Protein 6R1H (pdb70)

InterPro domains:
  IPR000719 Protein kinase domain [PF00069] (350-632)
  IPR000719 Protein kinase domain [PS50011] (347-641)
  IPR000719 Protein kinase domain [SM00220] (347-640)
  IPR001611 Leucine-rich repeat [PF00560] (183-202)
  IPR001611 Leucine-rich repeat [PF13855] (112-171)
  IPR001611 Leucine-rich repeat [PS51450] (160-182)
  IPR008271 Serine/threonine-protein kinase, active site [PS00108] (485-497)
  IPR011009 Protein kinase-like domain superfamily [SSF56112] (345-636)
  IPR032675 Leucine-rich repeat domain superfamily [G3DSA:3.80.10.10] (38-241)
  IPR050647 Plant LRR receptor-like serine/threonine-protein kinases [PTHR48056] (94-638)

B-factor: mean 44.6, std 20.86, range [19.4, 157.27]

Foldseek 3Di:
DAAADPQQVVLVVVQCVQQVNDDGGCDPDDQWHWDWDQDPPPRDIHTATATGAAEPPQTAGEGDLSCLSSQNHAYYAYYAYAYEEEDDPSCVSNLNHAYYHHEAYAYEEEDDLCCLSNQNHAYAHCENYAYEEEDNNCQNNLNYQADEPDQYQYADEDALNVVVRDNHDHYYHHNHVHYYYRDD/DAAADPLQVVLVVVQCVQQAHPVPCPDPQWPWDWDQDPVPRDIHTATAEGADEQPQGAGEGDLSCLSRCNYAYDAYAAYAYEEADDPSPLSNLNHAYYHHHAYAYEEEHPLCCLSNQNHAHEHCENYAYEEEDNSCQNNLNHQEEEHAQYQYADEDEPCNVVRPRHPYYYHYNHVHYHYYD

GO terms:
  GO:0004674 protein serine/threonine kinase activity (F, IDA)
  GO:0004713 protein tyrosine kinase activity (F, IDA)
  GO:0005515 protein binding (F, IPI)
  GO:0060862 negative regulation of floral organ abscission (P, IGI)
  GO:0005777 peroxisome (C, HDA)
  GO:0005886 plasma membrane (C, HDA)
  GO:0043068 positive regulation of programmed cell death (P, IMP)
  GO:0031349 positive regulation of defense response (P, IMP)

Sequence (365 aa):
WLDIDSSSSDLKALQVIETELGVNSVNPCGRRGVFCERRHSATTGEYVLRVTRLVYRSRSLTGTISPVIGMLSELKELTLSNNQLVNAVPVDILSCKQQLEVLDLRKNRRFSGQIPGNFSSSLSRLRRILDLSSNKLSGNLNFLKNLRNLENNLSVANNLFSGKIPEQIVSFHNLRFFDFSGNRYLEGPAPWLDIDSSDLKALQVIETELGVNNPCGRRGVFCERRHSATTGEYVLRVTRLVYRSRRSLTGTISPVIGMLSELKELTLSSNNQLVNAVPVDDILSCKQLEVLDLRRKNRFSGQIPGNFSSLSRRLRRILDLSSNKLSGNLNFLKNLRNLENLSVANNLFSGKIPEQIVSFHNNLRFFDFSSGNRYLEGPA

Organism: Arabidopsis thaliana (NCBI:txid3702)

Structure (mmCIF, N/CA/C/O backbone):
data_6R1H
#
_entry.id   6R1H
#
_cell.length_a   82.246
_cell.length_b   82.246
_cell.length_c   109.863
_cell.angle_alpha   90.000
_cell.angle_beta   90.000
_cell.angle_gamma   120.000
#
_symmetry.space_group_name_H-M   'P 65'
#
loop_
_entity.id
_entity.type
_entity.pdbx_description
1 polymer 'Leucine-rich repeat receptor-like serine/threonine/tyrosine-protein kinase SOBIR1'
2 branched 2-acetamido-2-deoxy-beta-D-glucopyranose-(1-4)-2-acetamido-2-deoxy-beta-D-glucopyranose
3 non-polymer 'CHLORIDE ION'
4 non-polymer 1,2-ETHANEDIOL
5 non-polymer GLYCEROL
6 water water
#
loop_
_atom_site.group_PDB
_atom_site.id
_atom_site.type_symbol
_atom_site.label_atom_id
_atom_site.label_alt_id
_atom_site.label_comp_id
_atom_site.label_asym_id
_atom_site.label_entity_id
_atom_site.label_seq_id
_atom_site.pdbx_PDB_ins_code
_atom_site.Cartn_x
_atom_site.Cartn_y
_atom_site.Cartn_z
_atom_site.occupancy
_atom_site.B_iso_or_equiv
_atom_site.auth_seq_id
_atom_site.auth_comp_id
_atom_site.auth_asym_id
_atom_site.auth_atom_id
_atom_site.pdbx_PDB_model_num
ATOM 1 N N . TRP A 1 34 ? 42.09200 -34.36000 -19.80200 1.000 94.84000 34 TRP A N 1
ATOM 2 C CA . TRP A 1 34 ? 41.70700 -35.01300 -18.55500 1.000 91.24000 34 TRP A CA 1
ATOM 3 C C . TRP A 1 34 ? 42.27900 -34.29200 -17.34100 1.000 79.91000 34 TRP A C 1
ATOM 4 O O . TRP A 1 34 ? 43.49300 -34.19000 -17.18000 1.000 82.79000 34 TRP A O 1
ATOM 15 N N . LEU A 1 35 ? 41.39300 -33.79300 -16.49200 1.000 67.99000 35 LEU A N 1
ATOM 16 C CA . LEU A 1 35 ? 41.79900 -33.13600 -15.26200 1.000 61.52000 35 LEU A CA 1
ATOM 17 C C . LEU A 1 35 ? 41.84900 -34.14800 -14.12200 1.000 57.37000 35 LEU A C 1
ATOM 18 O O . LEU A 1 35 ? 41.29100 -35.24500 -14.20800 1.000 55.29000 35 LEU A O 1
ATOM 34 N N . ASP A 1 36 ? 42.53600 -33.76700 -13.04900 1.000 57.38000 36 ASP A N 1
ATOM 35 C CA . ASP A 1 36 ? 42.57900 -34.55400 -11.82700 1.000 58.34000 36 ASP A CA 1
ATOM 36 C C . ASP A 1 36 ? 41.79200 -33.84100 -10.73500 1.000 48.23000 36 ASP A C 1
ATOM 37 O O . ASP A 1 36 ? 41.56800 -32.62900 -10.79000 1.000 46.84000 36 ASP A O 1
ATOM 46 N N . ILE A 1 37 ? 41.36500 -34.61700 -9.74000 1.000 44.71000 37 ILE A N 1
ATOM 47 C CA . ILE A 1 37 ? 40.63600 -34.04500 -8.61600 1.000 41.43000 37 ILE A CA 1
ATOM 48 C C . ILE A 1 37 ? 41.60700 -33.27700 -7.72800 1.000 41.84000 37 ILE A C 1
ATOM 49 O O . ILE A 1 37 ? 42.78700 -33.63500 -7.59600 1.000 44.09000 37 ILE A O 1
ATOM 65 N N . ASP A 1 38 ? 41.11400 -32.19400 -7.13400 1.000 40.11000 38 ASP A N 1
ATOM 66 C CA . ASP A 1 38 ? 41.90500 -31.43200 -6.17300 1.000 42.69000 38 ASP A CA 1
ATOM 67 C C . ASP A 1 38 ? 42.34900 -32.33600 -5.03000 1.000 40.44000 38 ASP A C 1
ATOM 68 O O . ASP A 1 38 ? 41.55000 -33.10000 -4.48200 1.000 41.57000 38 ASP A O 1
ATOM 77 N N . SER A 1 39 ? 43.62900 -32.23800 -4.66800 1.000 42.81000 39 SER A N 1
ATOM 78 C CA A SER A 1 39 ? 44.18500 -33.13300 -3.65900 0.430 43.46000 39 SER A CA 1
ATOM 79 C CA B SER A 1 39 ? 44.18500 -33.13300 -3.65900 0.570 43.46000 39 SER A CA 1
ATOM 80 C C . SER A 1 39 ? 43.47100 -32.97600 -2.32200 1.000 41.96000 39 SER A C 1
ATOM 81 O O . SER A 1 39 ? 43.19000 -33.96800 -1.63900 1.000 41.70000 39 SER A O 1
ATOM 94 N N . SER A 1 40 ? 43.16900 -31.73700 -1.92800 1.000 45.25000 40 SER A N 1
ATOM 95 C CA A SER A 1 40 ? 42.50700 -31.51600 -0.64700 0.540 44.81000 40 SER A CA 1
ATOM 96 C CA B SER A 1 40 ? 42.50600 -31.50800 -0.64800 0.460 44.86000 40 SER A CA 1
ATOM 97 C C . SER A 1 40 ? 41.08700 -32.06900 -0.65300 1.000 41.06000 40 SER A C 1
ATOM 98 O O . SER A 1 40 ? 40.66600 -32.72800 0.30800 1.000 39.32000 40 SER A O 1
ATOM 113 N N . ASP A 1 41 ? 40.33000 -31.81600 -1.72600 1.000 35.35000 41 ASP A N 1
ATOM 114 C CA . ASP A 1 41 ? 38.98100 -32.36200 -1.81000 1.000 33.95000 41 ASP A CA 1
ATOM 115 C C . ASP A 1 41 ? 39.00800 -33.88400 -1.71900 1.000 35.24000 41 ASP A C 1
ATOM 116 O O . ASP A 1 41 ? 38.13200 -34.49400 -1.09200 1.000 35.45000 41 ASP A O 1
ATOM 125 N N . LEU A 1 42 ? 39.99000 -34.51600 -2.36700 1.000 35.02000 42 LEU A N 1
ATOM 126 C CA . LEU A 1 42 ? 40.08200 -35.97000 -2.33000 1.000 36.74000 42 LEU A CA 1
ATOM 127 C C . LEU A 1 42 ? 40.28600 -36.45800 -0.90000 1.000 38.84000 42 LEU A C 1
ATOM 128 O O . LEU A 1 42 ? 39.60500 -37.38100 -0.44200 1.000 40.04000 42 LEU A O 1
ATOM 144 N N . LYS A 1 43 ? 41.21700 -35.83700 -0.17800 1.000 38.86000 43 LYS A N 1
ATOM 145 C CA . LYS A 1 43 ? 41.49100 -36.25500 1.19300 1.000 39.24000 43 LYS A CA 1
ATOM 146 C C . LYS A 1 43 ? 40.26700 -36.05700 2.08000 1.000 39.91000 43 LYS A C 1
ATOM 147 O O . LYS A 1 43 ? 39.96400 -36.90300 2.93100 1.000 40.01000 43 LYS A O 1
ATOM 166 N N . ALA A 1 44 ? 39.54600 -34.95000 1.89300 1.000 37.47000 44 ALA A N 1
ATOM 167 C CA . ALA A 1 44 ? 38.33700 -34.71900 2.67600 1.000 37.45000 44 ALA A CA 1
ATOM 168 C C . ALA A 1 44 ? 37.24500 -35.71900 2.31400 1.000 36.10000 44 ALA A C 1
ATOM 169 O O . ALA 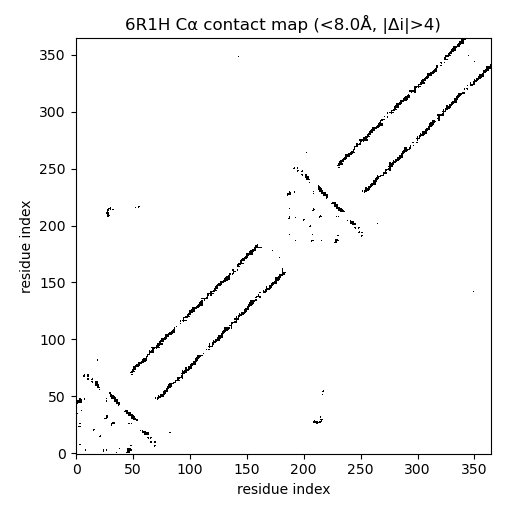A 1 44 ? 36.52900 -36.21200 3.19300 1.000 36.37000 44 ALA A O 1
ATOM 176 N N . LEU A 1 45 ? 37.10800 -36.03800 1.02100 1.000 34.46000 45 LEU A N 1
ATOM 177 C CA . LEU A 1 45 ? 36.08800 -36.99200 0.60000 1.000 33.40000 45 LEU A CA 1
ATOM 178 C C . LEU A 1 45 ? 36.26900 -38.34000 1.28700 1.000 35.46000 45 LEU A C 1
ATOM 179 O O . LEU A 1 45 ? 35.28200 -38.97900 1.67700 1.000 36.35000 45 LEU A O 1
ATOM 195 N N . GLN A 1 46 ? 37.51900 -38.79400 1.44000 1.000 35.76000 46 GLN A N 1
ATOM 196 C CA . GLN A 1 46 ? 37.76900 -40.08600 2.07100 1.000 41.12000 46 GLN A CA 1
ATOM 197 C C . GLN A 1 46 ? 37.16100 -40.13700 3.46800 1.000 36.79000 46 GLN A C 1
ATOM 198 O O . GLN A 1 46 ? 36.45300 -41.08800 3.82000 1.000 37.72000 46 GLN A O 1
ATOM 212 N N . VAL A 1 47 ? 37.44100 -39.11800 4.28400 1.000 35.92000 47 VAL A N 1
ATOM 213 C CA . VAL A 1 47 ? 36.96100 -39.10400 5.66200 1.000 35.65000 47 VAL A CA 1
ATOM 214 C C . VAL A 1 47 ? 35.44400 -38.97600 5.70000 1.000 36.44000 47 VAL A C 1
ATOM 215 O O . VAL A 1 47 ? 34.77400 -39.60200 6.53000 1.000 35.87000 47 VAL A O 1
ATOM 228 N N . ILE A 1 48 ? 34.88200 -38.15500 4.81300 1.000 33.97000 48 ILE A N 1
ATOM 229 C CA . ILE A 1 48 ? 33.43600 -37.96600 4.77900 1.000 33.83000 48 ILE A CA 1
ATOM 230 C C . ILE A 1 48 ? 32.74000 -39.27700 4.43800 1.000 32.77000 48 ILE A C 1
ATOM 231 O O . ILE A 1 48 ? 31.78200 -39.68300 5.10300 1.000 32.16000 48 ILE A O 1
ATOM 247 N N . GLU A 1 49 ? 33.20500 -39.95900 3.38800 1.000 33.09000 49 GLU A N 1
ATOM 248 C CA . GLU A 1 49 ? 32.56700 -41.21000 2.99700 1.000 33.85000 49 GLU A CA 1
ATOM 249 C C . GLU A 1 49 ? 32.71600 -42.26700 4.08400 1.000 34.44000 49 GLU A C 1
ATOM 250 O O . GLU A 1 49 ? 31.77300 -43.01500 4.36700 1.000 36.97000 49 GLU A O 1
ATOM 262 N N . THR A 1 50 ? 33.89100 -42.34000 4.71100 1.000 34.52000 50 THR A N 1
ATOM 263 C CA . THR A 1 50 ? 34.09400 -43.31800 5.77100 1.000 37.16000 50 THR A CA 1
ATOM 264 C C . THR A 1 50 ? 33.12900 -43.07600 6.92700 1.000 37.81000 50 THR A C 1
ATOM 265 O O . THR A 1 50 ? 32.53200 -44.02000 7.45700 1.000 38.21000 50 THR A O 1
ATOM 276 N N . GLU A 1 51 ? 32.95800 -41.81700 7.32800 1.000 39.02000 51 GLU A N 1
ATOM 277 C CA . GLU A 1 51 ? 32.10200 -41.52700 8.47200 1.000 38.94000 51 GLU A CA 1
ATOM 278 C C . GLU A 1 51 ? 30.62600 -41.70400 8.13200 1.000 35.56000 51 GLU A C 1
ATOM 279 O O . GLU A 1 51 ? 29.83100 -42.04700 9.01600 1.000 39.03000 51 GLU A O 1
ATOM 291 N N . LEU A 1 52 ? 30.23900 -41.48300 6.86900 1.000 33.98000 52 LEU A N 1
ATOM 292 C CA . LEU A 1 52 ? 28.86200 -41.75500 6.47300 1.000 33.51000 52 LEU A CA 1
ATOM 293 C C . LEU A 1 52 ? 28.55900 -43.24600 6.47800 1.000 34.18000 52 LEU A C 1
ATOM 294 O O . LEU A 1 52 ? 27.41200 -43.64300 6.71900 1.000 36.86000 52 LEU A O 1
ATOM 310 N N . GLY A 1 53 ? 29.56500 -44.07600 6.21500 1.000 51.21000 53 GLY A N 1
ATOM 311 C CA . GLY A 1 53 ? 29.36300 -45.48700 5.98200 1.000 53.58000 53 GLY A CA 1
ATOM 312 C C . GLY A 1 53 ? 29.36600 -45.88500 4.52200 1.000 51.17000 53 GLY A C 1
ATOM 313 O O . GLY A 1 53 ? 29.00300 -47.02300 4.20700 1.000 55.33000 53 GLY A O 1
ATOM 317 N N . VAL A 1 54 ? 29.75200 -44.98300 3.62500 1.000 49.65000 54 VAL A N 1
ATOM 318 C CA . VAL A 1 54 ? 29.88300 -45.30500 2.20500 1.000 58.16000 54 VAL A CA 1
ATOM 319 C C . VAL A 1 54 ? 31.10700 -46.20100 2.04400 1.000 81.85000 54 VAL A C 1
ATOM 320 O O . VAL A 1 54 ? 32.24400 -45.74500 2.19000 1.000 82.60000 54 VAL A O 1
ATOM 333 N N . ASN A 1 55 ? 30.88000 -47.47600 1.74300 1.000 98.38000 55 ASN A N 1
ATOM 334 C CA . ASN A 1 55 ? 31.95700 -48.45000 1.66700 1.000 108.41000 55 ASN A CA 1
ATOM 335 C C . ASN A 1 55 ? 32.60600 -48.44700 0.28400 1.000 102.62000 55 ASN A C 1
ATOM 336 O O . ASN A 1 55 ? 32.13200 -47.81100 -0.65900 1.000 101.98000 55 ASN A O 1
ATOM 347 N N . SER A 1 56 ? 33.71300 -49.17900 0.17800 1.000 100.44000 56 SER A N 1
ATOM 348 C CA . SER A 1 56 ? 34.45300 -49.28700 -1.07300 1.000 93.92000 56 SER A CA 1
ATOM 349 C C . SER A 1 56 ? 33.58000 -49.87600 -2.17500 1.000 93.59000 56 SER A C 1
ATOM 350 O O . SER A 1 56 ? 34.07400 -50.55800 -3.07200 1.000 96.28000 56 SER A O 1
ATOM 358 N N . VAL A 1 64 ? 40.58900 -42.89300 -6.40300 1.000 85.30000 64 VAL A N 1
ATOM 359 C CA . VAL A 1 64 ? 41.74800 -42.24600 -7.01200 1.000 84.28000 64 VAL A CA 1
ATOM 360 C C . VAL A 1 64 ? 41.28700 -40.99300 -7.75900 1.000 78.99000 64 VAL A C 1
ATOM 361 O O . VAL A 1 64 ? 41.79400 -39.90000 -7.51800 1.000 81.64000 64 VAL A O 1
ATOM 373 N N . ASN A 1 65 ? 40.32900 -41.15800 -8.67000 1.000 72.21000 65 ASN A N 1
ATOM 374 C CA . ASN A 1 65 ? 39.58000 -40.04100 -9.24900 1.000 61.53000 65 ASN A CA 1
ATOM 375 C C . ASN A 1 65 ? 38.11600 -40.46200 -9.20400 1.000 51.64000 65 ASN A C 1
ATOM 376 O O . ASN A 1 65 ? 37.59900 -41.06000 -10.15900 1.000 46.10000 65 ASN A O 1
ATOM 387 N N . PRO A 1 66 ? 37.42600 -40.19300 -8.10100 1.000 46.44000 66 PRO A N 1
ATOM 388 C CA . PRO A 1 66 ? 36.02800 -40.61800 -7.96200 1.000 44.31000 66 PRO A CA 1
ATOM 389 C C . PRO A 1 66 ? 35.01500 -39.68600 -8.60500 1.000 39.69000 66 PRO A C 1
ATOM 390 O O . PRO A 1 66 ? 33.81400 -39.90100 -8.43000 1.000 38.53000 66 PRO A O 1
ATOM 401 N N . CYS A 1 67 ? 35.45500 -38.66900 -9.33600 1.000 37.52000 67 CYS A N 1
ATOM 402 C CA . CYS A 1 67 ? 34.52900 -37.69900 -9.90000 1.000 38.56000 67 CYS A CA 1
ATOM 403 C C . CYS A 1 67 ? 33.63500 -38.34400 -10.94900 1.000 40.00000 67 CYS A C 1
ATOM 404 O O . CYS A 1 67 ? 34.10900 -39.08900 -11.81500 1.000 40.69000 67 CYS A O 1
ATOM 411 N N . GLY A 1 68 ? 32.33800 -38.05000 -10.86900 1.000 37.25000 68 GLY A N 1
ATOM 412 C CA . GLY A 1 68 ? 31.39800 -38.49600 -11.87500 1.000 33.61000 68 GLY A CA 1
ATOM 413 C C . GLY A 1 68 ? 30.82100 -39.87400 -11.66100 1.000 34.20000 68 GLY A C 1
ATOM 414 O O . GLY A 1 68 ? 30.24800 -40.44000 -12.59900 1.000 37.98000 68 GLY A O 1
ATOM 418 N N . ARG A 1 69 ? 30.95000 -40.44000 -10.46700 1.000 33.44000 69 ARG A N 1
ATOM 419 C CA . ARG A 1 69 ? 30.42000 -41.77200 -10.22200 1.000 35.19000 69 ARG A CA 1
ATOM 420 C C . ARG A 1 69 ? 30.13800 -41.94300 -8.73800 1.000 33.27000 69 ARG A C 1
ATOM 421 O O . ARG A 1 69 ? 30.71500 -41.25500 -7.89500 1.000 31.76000 69 ARG A O 1
ATOM 442 N N . ARG A 1 70 ? 29.22700 -42.86900 -8.44300 1.000 33.32000 70 ARG A N 1
ATOM 443 C CA . ARG A 1 70 ? 28.95700 -43.31600 -7.07500 1.000 32.96000 70 ARG A CA 1
ATOM 444 C C . ARG A 1 70 ? 28.70100 -42.14300 -6.13300 1.000 31.00000 70 ARG A C 1
ATOM 445 O O . ARG A 1 70 ? 29.19300 -42.10500 -4.99800 1.000 33.19000 70 ARG A O 1
ATOM 466 N N . GLY A 1 71 ? 27.90100 -41.19000 -6.59800 1.000 28.49000 71 GLY A N 1
ATOM 467 C CA . GLY A 1 71 ? 27.42500 -40.12000 -5.75000 1.000 28.70000 71 GLY A CA 1
ATOM 468 C C . GLY A 1 71 ? 28.30500 -38.89200 -5.68200 1.000 30.04000 71 GLY A C 1
ATOM 469 O O . GLY A 1 71 ? 27.95400 -37.94200 -4.97500 1.000 31.15000 71 GLY A O 1
ATOM 473 N N . VAL A 1 72 ? 29.42400 -38.86500 -6.40200 1.000 30.39000 72 VAL A N 1
ATOM 474 C CA . VAL A 1 72 ? 30.37600 -37.76100 -6.32900 1.000 29.10000 72 VAL A CA 1
ATOM 475 C C . VAL A 1 72 ? 30.37400 -37.03000 -7.66200 1.000 27.98000 72 VAL A C 1
ATOM 476 O O . VAL A 1 72 ? 30.68900 -37.62000 -8.70400 1.000 29.86000 72 VAL A O 1
ATOM 489 N N . PHE A 1 73 ? 30.01700 -35.74900 -7.62700 1.000 28.13000 73 PHE A N 1
ATOM 490 C CA . PHE A 1 73 ? 30.01000 -34.89800 -8.80600 1.000 27.59000 73 PHE A CA 1
ATOM 491 C C . PHE A 1 73 ? 31.02200 -33.77900 -8.63400 1.000 30.63000 73 PHE A C 1
ATOM 492 O O . PHE A 1 73 ? 31.11100 -33.17400 -7.56600 1.000 27.41000 73 PHE A O 1
ATOM 509 N N . CYS A 1 74 ? 31.77200 -33.49400 -9.69700 1.000 30.06000 74 CYS A N 1
ATOM 510 C CA . CYS A 1 74 ? 32.83400 -32.50200 -9.65600 1.000 33.56000 74 CYS A CA 1
ATOM 511 C C . CYS A 1 74 ? 32.68100 -31.51500 -10.80500 1.000 33.10000 74 CYS A C 1
ATOM 512 O O . CYS A 1 74 ? 32.03200 -31.79700 -11.81900 1.000 32.67000 74 CYS A O 1
ATOM 519 N N . GLU A 1 75 ? 33.31300 -30.35500 -10.64200 1.000 33.24000 75 GLU A N 1
ATOM 520 C CA . GLU A 1 75 ? 33.28900 -29.30200 -11.64600 1.000 35.15000 75 GLU A CA 1
ATOM 521 C C . GLU A 1 75 ? 34.68900 -28.73500 -11.84800 1.000 38.21000 75 GLU A C 1
ATOM 522 O O . GLU A 1 75 ? 35.48600 -28.63200 -10.91100 1.000 38.90000 75 GLU A O 1
ATOM 534 N N . ARG A 1 76 ? 34.97400 -28.37100 -13.09700 1.000 40.51000 76 ARG A N 1
ATOM 535 C CA . ARG A 1 76 ? 36.26000 -27.79400 -13.47000 1.000 44.07000 76 ARG A CA 1
ATOM 536 C C . ARG A 1 76 ? 36.38500 -26.37900 -12.92400 1.000 46.58000 76 ARG A C 1
ATOM 537 O O . ARG A 1 76 ? 35.48000 -25.55800 -13.08900 1.000 48.46000 76 ARG A O 1
ATOM 558 N N . ARG A 1 77 ? 37.51000 -26.09800 -12.26400 1.000 47.97000 77 ARG A N 1
ATOM 559 C CA . ARG A 1 77 ? 37.72600 -24.80000 -11.64300 1.000 50.41000 77 ARG A CA 1
ATOM 560 C C . ARG A 1 77 ? 39.19900 -24.42500 -11.71700 1.000 56.37000 77 ARG A C 1
ATOM 561 O O . ARG A 1 77 ? 40.07100 -25.28000 -11.88300 1.000 54.93000 77 ARG A O 1
ATOM 582 N N . HIS A 1 78 ? 39.46300 -23.12600 -11.57800 1.000 69.21000 78 HIS A N 1
ATOM 583 C CA . HIS A 1 78 ? 40.83100 -22.64600 -11.42600 1.000 81.46000 78 HIS A CA 1
ATOM 584 C C . HIS A 1 78 ? 41.35000 -23.00400 -10.03900 1.000 87.82000 78 HIS A C 1
ATOM 585 O O . HIS A 1 78 ? 40.67600 -22.76600 -9.03200 1.000 86.24000 78 HIS A O 1
ATOM 598 N N . SER A 1 79 ? 42.55000 -23.57200 -9.98400 1.000 94.89000 79 SER A N 1
ATOM 599 C CA . SER A 1 79 ? 43.13400 -23.96200 -8.71000 1.000 101.08000 79 SER A CA 1
ATOM 600 C C . SER A 1 79 ? 43.58600 -22.73500 -7.92500 1.000 100.59000 79 SER A C 1
ATOM 601 O O . SER A 1 79 ? 43.95500 -21.70500 -8.49500 1.000 97.82000 79 SER A O 1
ATOM 609 N N . ALA A 1 80 ? 43.54600 -22.85400 -6.59600 1.000 103.10000 80 ALA A N 1
ATOM 610 C CA . ALA A 1 80 ? 44.06600 -21.79800 -5.73400 1.000 111.38000 80 ALA A CA 1
ATOM 611 C C . ALA A 1 80 ? 45.50200 -21.45900 -6.11600 1.000 120.96000 80 ALA A C 1
ATOM 612 O O . ALA A 1 80 ? 45.82900 -20.30700 -6.42300 1.000 125.79000 80 ALA A O 1
ATOM 619 N N . THR A 1 81 ? 46.37400 -22.46100 -6.10000 1.000 122.41000 81 THR A N 1
ATOM 620 C CA . THR A 1 81 ? 47.72100 -22.32700 -6.62800 1.000 126.86000 81 THR A CA 1
ATOM 621 C C . THR A 1 81 ? 47.71900 -22.61100 -8.12900 1.000 126.44000 81 THR A C 1
ATOM 622 O O . THR A 1 81 ? 46.73900 -23.10100 -8.69600 1.000 123.16000 81 THR A O 1
ATOM 633 N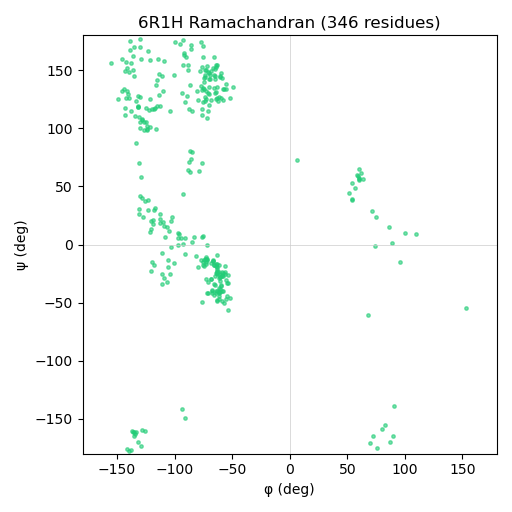 N . THR A 1 82 ? 48.83600 -22.28600 -8.77500 1.000 131.06000 82 THR A N 1
ATOM 634 C CA . THR A 1 82 ? 49.02800 -22.59200 -10.18600 1.000 129.62000 82 THR A CA 1
ATOM 635 C C . THR A 1 82 ? 48.10400 -21.77000 -11.07700 1.000 124.18000 82 THR A C 1
ATOM 636 O O . THR A 1 82 ? 48.56900 -20.99600 -11.91900 1.000 127.38000 82 THR A O 1
ATOM 647 N N . GLY A 1 83 ? 46.79600 -21.93100 -10.89500 1.000 118.16000 83 GLY A N 1
ATOM 648 C CA . GLY A 1 83 ? 45.81600 -21.38900 -11.80700 1.000 115.45000 83 GLY A CA 1
ATOM 649 C C . GLY A 1 83 ? 45.34300 -22.37100 -12.85500 1.000 109.94000 83 GLY A C 1
ATOM 650 O O . GLY A 1 83 ? 44.32700 -22.11300 -13.51100 1.000 109.33000 83 GLY A O 1
ATOM 654 N N . GLU A 1 84 ? 46.05300 -23.48300 -13.03200 1.000 106.69000 84 GLU A N 1
ATOM 655 C CA . GLU A 1 84 ? 45.61700 -24.52200 -13.94800 1.000 97.91000 84 GLU A CA 1
ATOM 656 C C . GLU A 1 84 ? 44.28500 -25.09900 -13.47800 1.000 91.54000 84 GLU A C 1
ATOM 657 O O . GLU A 1 84 ? 43.93800 -25.06100 -12.29500 1.000 84.07000 84 GLU A O 1
ATOM 661 N N . TYR A 1 85 ? 43.53200 -25.64400 -14.42700 1.000 78.50000 85 TYR A N 1
ATOM 662 C CA . TYR A 1 85 ? 42.20100 -26.14400 -14.11800 1.000 76.72000 85 TYR A CA 1
ATOM 663 C C . TYR A 1 85 ? 42.28100 -27.45800 -13.35100 1.000 64.87000 85 TYR A C 1
ATOM 664 O O . TYR A 1 85 ? 43.11500 -28.32100 -13.63900 1.000 64.82000 85 TYR A O 1
ATOM 682 N N . VAL A 1 86 ? 41.40300 -27.59600 -12.35800 1.000 58.38000 86 VAL A N 1
ATOM 683 C CA . VAL A 1 86 ? 41.33900 -28.78000 -11.51200 1.000 55.11000 86 VAL A CA 1
ATOM 684 C C . VAL A 1 86 ? 39.87400 -29.06100 -11.20800 1.000 45.32000 86 VAL A C 1
ATOM 685 O O . VAL A 1 86 ? 39.02100 -28.17200 -11.26400 1.000 49.22000 86 VAL A O 1
ATOM 698 N N . LEU A 1 87 ? 39.58600 -30.31500 -10.87700 1.000 41.69000 87 LEU A N 1
ATOM 699 C CA . LEU A 1 87 ? 38.23000 -30.72100 -10.53400 1.000 36.57000 87 LEU A CA 1
ATOM 700 C C . LEU A 1 87 ? 37.99400 -30.54300 -9.03900 1.000 37.11000 87 LEU A C 1
ATOM 701 O O . LEU A 1 87 ? 38.78700 -31.01800 -8.22000 1.000 38.85000 87 LEU A O 1
ATOM 717 N N . ARG A 1 88 ? 36.91400 -29.84900 -8.69700 1.000 33.47000 88 ARG A N 1
ATOM 718 C CA . ARG A 1 88 ? 36.47800 -29.67400 -7.32000 1.000 33.69000 88 ARG A CA 1
ATOM 719 C C . ARG A 1 88 ? 35.18500 -30.44500 -7.09200 1.000 32.87000 88 ARG A C 1
ATOM 720 O O . ARG A 1 88 ? 34.33900 -30.54300 -7.98100 1.000 31.85000 88 ARG A O 1
ATOM 741 N N . VAL A 1 89 ? 35.03200 -30.99000 -5.88700 1.000 28.88000 89 VAL A N 1
ATOM 742 C CA . VAL A 1 89 ? 33.80500 -31.69100 -5.52000 1.000 27.14000 89 VAL A CA 1
ATOM 743 C C . VAL A 1 89 ? 32.71000 -30.66500 -5.26000 1.000 29.36000 89 VAL A C 1
ATOM 744 O O . VAL A 1 89 ? 32.85700 -29.79000 -4.39900 1.000 29.89000 89 VAL A O 1
ATOM 757 N N . THR A 1 90 ? 31.59900 -30.77200 -6.00100 1.000 28.15000 90 THR A N 1
ATOM 758 C CA . THR A 1 90 ? 30.49100 -29.84800 -5.82000 1.000 24.97000 90 THR A CA 1
ATOM 759 C C . THR A 1 90 ? 29.18400 -30.51000 -5.41100 1.000 24.09000 90 THR A C 1
ATOM 760 O O . THR A 1 90 ? 28.27200 -29.80100 -4.97700 1.000 25.59000 90 THR A O 1
ATOM 771 N N . ARG A 1 91 ? 29.05200 -31.83200 -5.54000 1.000 25.06000 91 ARG A N 1
ATOM 772 C CA . ARG A 1 91 ? 27.83100 -32.49800 -5.11200 1.000 25.79000 91 ARG A CA 1
ATOM 773 C C . ARG A 1 91 ? 28.15200 -33.86300 -4.52600 1.000 26.17000 91 ARG A C 1
ATOM 774 O O . ARG A 1 91 ? 28.94200 -34.62200 -5.09800 1.000 26.44000 91 ARG A O 1
ATOM 795 N N . LEU A 1 92 ? 27.54000 -34.15300 -3.37800 1.000 25.19000 92 LEU A N 1
ATOM 796 C CA . LEU A 1 92 ? 27.56300 -35.47500 -2.75500 1.000 26.28000 92 LEU A CA 1
ATOM 797 C C . LEU A 1 92 ? 26.11700 -35.94200 -2.67000 1.000 25.89000 92 LEU A C 1
ATOM 798 O O . LEU A 1 92 ? 25.29900 -35.29300 -2.01200 1.000 25.32000 92 LEU A O 1
ATOM 814 N N . VAL A 1 93 ? 25.80200 -37.03400 -3.36400 1.000 25.33000 93 VAL A N 1
ATOM 815 C CA . VAL A 1 93 ? 24.42700 -37.49400 -3.55400 1.000 25.39000 93 VAL A CA 1
ATOM 816 C C . VAL A 1 93 ? 24.40000 -38.97000 -3.19400 1.000 24.57000 93 VAL A C 1
ATOM 817 O O . VAL A 1 93 ? 24.79300 -39.81800 -4.00600 1.000 26.48000 93 VAL A O 1
ATOM 830 N N . TYR A 1 94 ? 23.93200 -39.28500 -1.97400 1.000 25.38000 94 TYR A N 1
ATOM 831 C CA . TYR A 1 94 ? 23.97600 -40.64300 -1.45600 1.000 26.43000 94 TYR A CA 1
ATOM 832 C C . TYR A 1 94 ? 22.60200 -41.07100 -0.92300 1.000 28.91000 94 TYR A C 1
ATOM 833 O O . TYR A 1 94 ? 22.45400 -41.43600 0.24200 1.000 29.35000 94 TYR A O 1
ATOM 851 N N . ARG A 1 95 ? 21.58500 -41.03400 -1.77700 1.000 25.45000 95 ARG A N 1
ATOM 852 C CA . ARG A 1 95 ? 20.26000 -41.45300 -1.36000 1.000 26.72000 95 ARG A CA 1
ATOM 853 C C . ARG A 1 95 ? 20.18300 -42.96800 -1.21800 1.000 30.95000 95 ARG A C 1
ATOM 854 O O . ARG A 1 95 ? 20.77900 -43.71500 -1.99800 1.000 28.74000 95 ARG A O 1
ATOM 875 N N . SER A 1 96 ? 19.41600 -43.42000 -0.22800 1.000 27.88000 96 SER A N 1
ATOM 876 C CA . SER A 1 96 ? 18.90900 -44.79300 -0.19200 1.000 29.70000 96 SER A CA 1
ATOM 877 C C . SER A 1 96 ? 20.02900 -45.82800 -0.24900 1.000 31.46000 96 SER A C 1
ATOM 878 O O . SER A 1 96 ? 19.97300 -46.79900 -1.00900 1.000 34.86000 96 SER A O 1
ATOM 886 N N . ARG A 1 97 ? 21.04900 -45.63300 0.58800 1.000 34.07000 97 ARG A N 1
ATOM 887 C CA . ARG A 1 97 ? 22.17700 -46.55700 0.64300 1.000 36.24000 97 ARG A CA 1
ATOM 888 C C . ARG A 1 97 ? 22.32100 -47.20600 2.01300 1.000 35.99000 97 ARG A C 1
ATOM 889 O O . ARG A 1 97 ? 23.38700 -47.73700 2.33500 1.000 36.32000 97 ARG A O 1
ATOM 910 N N . SER A 1 98 ? 21.27200 -47.16500 2.83100 1.000 33.78000 98 SER A N 1
ATOM 911 C CA . SER A 1 98 ? 21.28300 -47.80500 4.14800 1.000 37.99000 98 SER A CA 1
ATOM 912 C C . SER A 1 98 ? 22.46800 -47.33100 4.98700 1.000 37.61000 98 SER A C 1
ATOM 913 O O . SER A 1 98 ? 23.09200 -48.10600 5.71800 1.000 39.10000 98 SER A O 1
ATOM 921 N N . LEU A 1 99 ? 22.77600 -46.04000 4.89200 1.000 33.55000 99 LEU A N 1
ATOM 922 C CA . LEU A 1 99 ? 23.88800 -45.47300 5.64500 1.000 32.62000 99 LEU A CA 1
ATOM 923 C C . LEU A 1 99 ? 23.49400 -45.26700 7.10000 1.000 30.85000 99 LEU A C 1
ATOM 924 O O . LEU A 1 99 ? 22.39500 -44.78800 7.39900 1.000 30.49000 99 LEU A O 1
ATOM 940 N N . THR A 1 100 ? 24.40900 -45.62800 8.00300 1.000 32.68000 100 THR A N 1
ATOM 941 C CA . THR A 1 100 ? 24.15900 -45.56600 9.43700 1.000 32.68000 100 THR A CA 1
ATOM 942 C C . THR A 1 100 ? 25.15300 -44.67600 10.17300 1.000 33.05000 100 THR A C 1
ATOM 943 O O . THR A 1 100 ? 25.18000 -44.69100 11.40800 1.000 36.71000 100 THR A O 1
ATOM 954 N N . GLY A 1 101 ? 25.95600 -43.90200 9.45700 1.000 31.75000 101 GLY A N 1
ATOM 955 C CA . GLY A 1 101 ? 26.97100 -43.05700 10.05500 1.000 32.58000 101 GLY A CA 1
ATOM 956 C C . GLY A 1 101 ? 26.48500 -41.66200 10.37600 1.000 33.35000 101 GLY A C 1
ATOM 957 O O . GLY A 1 101 ? 25.30900 -41.43900 10.68500 1.000 31.30000 101 GLY A O 1
ATOM 961 N N . THR A 1 102 ? 27.41200 -40.70500 10.30900 1.000 33.36000 102 THR A N 1
ATOM 962 C CA . THR A 1 102 ? 27.13300 -39.31300 10.62100 1.000 31.71000 102 THR A CA 1
ATOM 963 C C . THR A 1 102 ? 27.77400 -38.43100 9.55500 1.000 30.58000 102 THR A C 1
ATOM 964 O O . THR A 1 102 ? 28.56400 -38.90300 8.72900 1.000 29.72000 102 THR A O 1
ATOM 975 N N . ILE A 1 103 ? 27.43200 -37.14500 9.58800 1.000 28.84000 103 ILE A N 1
ATOM 976 C CA . ILE A 1 103 ? 28.08000 -36.13800 8.75300 1.000 28.68000 103 ILE A CA 1
ATOM 977 C C . ILE A 1 103 ? 29.33500 -35.67200 9.48200 1.000 28.57000 103 ILE A C 1
ATOM 978 O O . ILE A 1 103 ? 29.25200 -35.06300 10.55200 1.000 32.74000 103 ILE A O 1
ATOM 994 N N . SER A 1 104 ? 30.49800 -35.95500 8.90800 1.000 28.47000 104 SER A N 1
ATOM 995 C CA . SER A 1 104 ? 31.75500 -35.56500 9.51500 1.000 29.45000 104 SER A CA 1
ATOM 996 C C . SER A 1 104 ? 31.93100 -34.04800 9.47900 1.000 28.16000 104 SER A C 1
ATOM 997 O O . SER A 1 104 ? 31.50800 -33.38600 8.53000 1.000 28.89000 104 SER A O 1
ATOM 1005 N N . PRO A 1 105 ? 32.56800 -33.47200 10.50400 1.000 32.41000 105 PRO A N 1
ATOM 1006 C CA . PRO A 1 105 ? 32.89700 -32.03700 10.43500 1.000 31.67000 105 PRO A CA 1
ATOM 1007 C C . PRO A 1 105 ? 33.77500 -31.68300 9.24800 1.000 35.35000 105 PRO A C 1
ATOM 1008 O O . PRO A 1 105 ? 33.76400 -30.52800 8.80800 1.000 34.98000 105 PRO A O 1
ATOM 1019 N N . VAL A 1 106 ? 34.52600 -32.64200 8.70700 1.000 33.97000 106 VAL A N 1
ATOM 1020 C CA . VAL A 1 106 ? 35.36100 -32.39200 7.53900 1.000 35.95000 106 VAL A CA 1
ATOM 1021 C C . VAL A 1 106 ? 34.54600 -32.01300 6.31300 1.000 32.27000 106 VAL A C 1
ATOM 1022 O O . VAL A 1 106 ? 35.12300 -31.60600 5.30100 1.000 32.89000 106 VAL A O 1
ATOM 1035 N N . ILE A 1 107 ? 33.21500 -32.12600 6.37600 1.000 30.96000 107 ILE A N 1
ATOM 1036 C CA . ILE A 1 107 ? 32.37200 -31.66700 5.27400 1.000 27.71000 107 ILE A CA 1
ATOM 1037 C C . ILE A 1 107 ? 32.68300 -30.21700 4.93300 1.000 28.61000 107 ILE A C 1
ATOM 1038 O O . ILE A 1 107 ? 32.60100 -29.81100 3.76200 1.000 28.33000 107 ILE A O 1
ATOM 1054 N N . GLY A 1 108 ? 33.05100 -29.41800 5.93300 1.000 32.42000 108 GLY A N 1
ATOM 1055 C CA . GLY A 1 108 ? 33.35700 -28.01900 5.71700 1.000 31.21000 108 GLY A CA 1
ATOM 1056 C C . GLY A 1 108 ? 34.59300 -27.76100 4.88100 1.000 33.89000 108 GLY A C 1
ATOM 1057 O O . GLY A 1 108 ? 34.78500 -26.62600 4.43000 1.000 38.28000 108 GLY A O 1
ATOM 1061 N N . MET A 1 109 ? 35.43700 -28.77400 4.67200 1.000 29.91000 109 MET A N 1
ATOM 1062 C CA . MET A 1 109 ? 36.61500 -28.60900 3.83600 1.000 31.96000 109 MET A CA 1
ATOM 1063 C C . MET A 1 109 ? 36.29000 -28.62200 2.35000 1.000 29.92000 109 MET A C 1
ATOM 1064 O O . MET A 1 109 ? 37.14800 -28.23700 1.55000 1.000 34.58000 109 MET A O 1
ATOM 1078 N N . LEU A 1 110 ? 35.08700 -29.04600 1.96500 1.000 30.03000 110 LEU A N 1
ATOM 1079 C CA . LEU A 1 110 ? 34.67000 -29.01600 0.55500 1.000 28.02000 110 LEU A CA 1
ATOM 1080 C C . LEU A 1 110 ? 34.08500 -27.63300 0.27800 1.000 28.33000 110 LEU A C 1
ATOM 1081 O O . LEU A 1 110 ? 32.87200 -27.41800 0.26800 1.000 29.30000 110 LEU A O 1
ATOM 1097 N N . SER A 1 111 ? 34.98300 -26.67300 0.05300 1.000 31.64000 111 SER A N 1
ATOM 1098 C CA . SER A 1 111 ? 34.57800 -25.27500 -0.03200 1.000 31.64000 111 SER A CA 1
ATOM 1099 C C . SER A 1 111 ? 33.65100 -25.00100 -1.21000 1.000 30.93000 111 SER A C 1
ATOM 1100 O O . SER A 1 111 ? 32.87800 -24.03900 -1.16300 1.000 31.49000 111 SER A O 1
ATOM 1108 N N . GLU A 1 112 ? 33.70100 -25.82000 -2.25300 1.000 29.63000 112 GLU A N 1
ATOM 1109 C CA . GLU A 1 112 ? 32.88800 -25.60900 -3.44300 1.000 27.96000 112 GLU A CA 1
ATOM 1110 C C . GLU A 1 112 ? 31.59600 -26.41500 -3.42800 1.000 28.77000 112 GLU A C 1
ATOM 1111 O O . GLU A 1 112 ? 30.88100 -26.44300 -4.43400 1.000 26.56000 112 GLU A O 1
ATOM 1123 N N . LEU A 1 113 ? 31.26500 -27.04600 -2.30400 1.000 24.19000 113 LEU A N 1
ATOM 1124 C CA . LEU A 1 113 ? 30.10200 -27.92000 -2.25300 1.000 24.73000 113 LEU A CA 1
ATOM 1125 C C . LEU A 1 113 ? 28.81500 -27.13600 -2.48600 1.000 27.38000 113 LEU A C 1
ATOM 1126 O O . LEU A 1 113 ? 28.53400 -26.15100 -1.79800 1.000 25.67000 113 LEU A O 1
ATOM 1142 N N . LYS A 1 114 ? 28.03600 -27.57800 -3.47600 1.000 25.48000 114 LYS A N 1
ATOM 1143 C CA . LYS A 1 114 ? 26.72400 -27.00800 -3.75100 1.000 25.56000 114 LYS A CA 1
ATOM 1144 C C . LYS A 1 114 ? 25.57200 -27.88700 -3.28100 1.000 22.95000 114 LYS A C 1
ATOM 1145 O O . LYS A 1 114 ? 24.47100 -27.37600 -3.05000 1.000 24.14000 114 LYS A O 1
ATOM 1164 N N . GLU A 1 115 ? 25.77800 -29.19700 -3.18100 1.000 22.61000 115 GLU A N 1
ATOM 1165 C CA . GLU A 1 115 ? 24.69100 -30.11100 -2.85600 1.000 23.22000 115 GLU A CA 1
ATOM 1166 C C . GLU A 1 115 ? 25.18300 -31.19000 -1.91300 1.000 23.86000 115 GLU A C 1
ATOM 1167 O O . GLU A 1 115 ? 26.20200 -31.83400 -2.17100 1.000 24.46000 115 GLU A O 1
ATOM 1179 N N . LEU A 1 116 ? 24.45000 -31.37700 -0.82000 1.000 20.91000 116 LEU A N 1
ATOM 1180 C CA . LEU A 1 116 ? 24.60800 -32.52400 0.06700 1.000 21.13000 116 LEU A CA 1
ATOM 1181 C C . LEU A 1 116 ? 23.23800 -33.18300 0.16700 1.000 25.27000 116 LEU A C 1
ATOM 1182 O O . LEU A 1 116 ? 22.32400 -32.63200 0.78600 1.000 24.05000 116 LEU A O 1
ATOM 1198 N N . THR A 1 117 ? 23.07400 -34.32300 -0.49600 1.000 23.60000 117 THR A N 1
ATOM 1199 C CA . THR A 1 117 ? 21.81100 -35.05900 -0.51600 1.000 22.74000 117 THR A CA 1
ATOM 1200 C C . THR A 1 117 ? 22.03800 -36.42500 0.11600 1.000 26.10000 117 THR A C 1
ATOM 1201 O O . THR A 1 117 ? 22.83600 -37.22400 -0.38100 1.000 25.70000 117 THR A O 1
ATOM 1212 N N . LEU A 1 118 ? 21.35400 -36.67500 1.23200 1.000 23.90000 118 LEU A N 1
ATOM 1213 C CA . LEU A 1 118 ? 21.54800 -37.87800 2.03600 1.000 24.98000 118 LEU A CA 1
ATOM 1214 C C . LEU A 1 118 ? 20.20800 -38.53200 2.36100 1.000 23.96000 118 LEU A C 1
ATOM 1215 O O . LEU A 1 118 ? 20.08300 -39.25200 3.35700 1.000 23.31000 118 LEU A O 1
ATOM 1231 N N . SER A 1 119 ? 19.21500 -38.30900 1.51000 1.000 23.51000 119 SER A N 1
ATOM 1232 C CA . SER A 1 119 ? 17.85100 -38.74400 1.75700 1.000 24.20000 119 SER A CA 1
ATOM 1233 C C . SER A 1 119 ? 17.74100 -40.25000 1.95300 1.000 24.29000 119 SER A C 1
ATOM 1234 O O . SER A 1 119 ? 18.40400 -41.03600 1.27400 1.000 25.92000 119 SER A O 1
ATOM 1242 N N . ASN A 1 120 ? 16.84800 -40.64500 2.86400 1.000 24.90000 120 ASN A N 1
ATOM 1243 C CA . ASN A 1 120 ? 16.39100 -42.02200 2.99400 1.000 25.87000 120 ASN A CA 1
ATOM 1244 C C . ASN A 1 120 ? 17.53900 -42.95100 3.38800 1.000 28.56000 120 ASN A C 1
ATOM 1245 O O . ASN A 1 120 ? 17.82700 -43.95000 2.73200 1.000 27.95000 120 ASN A O 1
ATOM 1256 N N . ASN A 1 121 ? 18.17900 -42.61500 4.50200 1.000 26.64000 121 ASN A N 1
ATOM 1257 C CA . ASN A 1 121 ? 19.18700 -43.48000 5.10100 1.000 31.18000 121 ASN A CA 1
ATOM 1258 C C . ASN A 1 121 ? 18.79700 -43.64700 6.56900 1.000 29.81000 121 ASN A C 1
ATOM 1259 O O . ASN A 1 121 ? 17.63900 -43.45100 6.95900 1.000 29.30000 121 ASN A O 1
ATOM 1270 N N . GLN A 1 122 ? 19.76800 -44.03300 7.39200 1.000 27.80000 122 GLN A N 1
ATOM 1271 C CA . GLN A 1 122 ? 19.58800 -44.14700 8.83700 1.000 32.27000 122 GLN A CA 1
ATOM 1272 C C . GLN A 1 122 ? 20.68200 -43.37400 9.55200 1.000 28.92000 122 GLN A C 1
ATOM 1273 O O . GLN A 1 122 ? 21.21900 -43.81200 10.59000 1.000 30.89000 122 GLN A O 1
ATOM 1287 N N . LEU A 1 123 ? 21.02200 -42.20600 9.01100 1.000 27.83000 123 LEU A N 1
ATOM 1288 C CA . LEU A 1 123 ? 22.06100 -41.36600 9.58700 1.000 26.78000 123 LEU A CA 1
ATOM 1289 C C . LEU A 1 123 ? 21.57500 -40.75200 10.89300 1.000 29.34000 123 LEU A C 1
ATOM 1290 O O . LEU A 1 123 ? 20.38600 -40.47000 11.07400 1.000 28.07000 123 LEU A O 1
ATOM 1306 N N . VAL A 1 124 ? 22.51500 -40.53900 11.81300 1.000 28.25000 124 VAL A N 1
ATOM 1307 C CA . VAL A 1 124 ? 22.17300 -40.17100 13.17800 1.000 29.81000 124 VAL A CA 1
ATOM 1308 C C . VAL A 1 124 ? 22.97300 -38.95200 13.61300 1.000 31.46000 124 VAL A C 1
ATOM 1309 O O . VAL A 1 124 ? 23.90300 -38.50400 12.93400 1.000 30.07000 124 VAL A O 1
ATOM 1322 N N . ASN A 1 125 ? 22.57400 -38.41200 14.76700 1.000 31.25000 125 ASN A N 1
ATOM 1323 C CA . ASN A 1 125 ? 23.29400 -37.36000 15.47600 1.000 36.49000 125 ASN A CA 1
ATOM 1324 C C . ASN A 1 125 ? 23.17600 -36.01700 14.77500 1.000 29.19000 125 ASN A C 1
ATOM 1325 O O . ASN A 1 125 ? 22.30100 -35.82700 13.93700 1.000 26.85000 125 ASN A O 1
ATOM 1336 N N . ALA A 1 126 ? 24.01900 -35.06600 15.14000 1.000 35.59000 126 ALA A N 1
ATOM 1337 C CA . ALA A 1 126 ? 23.76300 -33.66800 14.83100 1.000 29.13000 126 ALA A CA 1
ATOM 1338 C C . ALA A 1 126 ? 24.31300 -33.27600 13.47300 1.000 28.83000 126 ALA A C 1
ATOM 1339 O O . ALA A 1 126 ? 25.24800 -33.88800 12.95300 1.000 35.76000 126 ALA A O 1
ATOM 1346 N N . VAL A 1 127 ? 23.70300 -32.24700 12.89800 1.000 27.21000 127 VAL A N 1
ATOM 1347 C CA . VAL A 1 127 ? 24.23000 -31.58700 11.70200 1.000 26.57000 127 VAL A CA 1
ATOM 1348 C C . VAL A 1 127 ? 25.39900 -30.72500 12.16400 1.000 31.80000 127 VAL A C 1
ATOM 1349 O O . VAL A 1 127 ? 25.20100 -29.80300 12.98100 1.000 31.57000 127 VAL A O 1
ATOM 1362 N N . PRO A 1 128 ? 26.62500 -30.99200 11.71400 1.000 33.13000 128 PRO A N 1
ATOM 1363 C CA . PRO A 1 128 ? 27.77700 -30.27100 12.27200 1.000 33.80000 128 PRO A CA 1
ATOM 1364 C C . PRO A 1 128 ? 27.79400 -28.81400 11.84100 1.000 29.62000 128 PRO A C 1
ATOM 1365 O O . PRO A 1 128 ? 27.45500 -28.47800 10.70300 1.000 33.09000 128 PRO A O 1
ATOM 1376 N N . VAL A 1 129 ? 28.20800 -27.94500 12.77100 1.000 30.99000 129 VAL A N 1
ATOM 1377 C CA . VAL A 1 129 ? 28.28000 -26.51700 12.48300 1.000 32.27000 129 VAL A CA 1
ATOM 1378 C C . VAL A 1 129 ? 29.30500 -26.21800 11.40200 1.000 35.25000 129 VAL A C 1
ATOM 1379 O O . VAL A 1 129 ? 29.26700 -25.14400 10.78900 1.000 32.17000 129 VAL A O 1
ATOM 1392 N N . ASP A 1 130 ? 30.22600 -27.14900 11.14500 1.000 33.33000 130 ASP A N 1
ATOM 1393 C CA . ASP A 1 130 ? 31.24000 -26.94000 10.12100 1.000 40.25000 130 ASP A CA 1
ATOM 1394 C C . ASP A 1 130 ? 30.64800 -26.85300 8.72500 1.000 33.22000 130 ASP A C 1
ATOM 1395 O O . ASP A 1 130 ? 31.32000 -26.35900 7.81200 1.000 33.97000 130 ASP A O 1
ATOM 1404 N N . ILE A 1 131 ? 29.40900 -27.31500 8.53000 1.000 31.92000 131 ILE A N 1
ATOM 1405 C CA . ILE A 1 131 ? 28.78600 -27.20900 7.21500 1.000 29.05000 131 ILE A CA 1
ATOM 1406 C C . ILE A 1 131 ? 28.57900 -25.75500 6.82400 1.000 27.32000 131 ILE A C 1
ATOM 1407 O O . ILE A 1 131 ? 28.39500 -25.45000 5.64100 1.000 28.92000 131 ILE A O 1
ATOM 1423 N N . LEU A 1 132 ? 28.64500 -24.83400 7.78800 1.000 27.53000 132 LEU A N 1
ATOM 1424 C CA . LEU A 1 132 ? 28.58300 -23.41100 7.47900 1.000 27.38000 132 LEU A CA 1
ATOM 1425 C C . LEU A 1 132 ? 29.79600 -22.92400 6.69800 1.000 31.08000 132 LEU A C 1
ATOM 1426 O O . LEU A 1 132 ? 29.75800 -21.81100 6.16800 1.000 31.18000 132 LEU A O 1
ATOM 1442 N N . SER A 1 133 ? 30.87000 -23.71300 6.63300 1.000 30.82000 133 SER A N 1
ATOM 1443 C CA . SER A 1 133 ? 31.99800 -23.38100 5.77100 1.000 30.53000 133 SER A CA 1
ATOM 1444 C C . SER A 1 133 ? 31.70000 -23.63100 4.30000 1.000 30.81000 133 SER A C 1
ATOM 1445 O O . SER A 1 133 ? 32.46700 -23.16400 3.44900 1.000 33.38000 133 SER A O 1
ATOM 1453 N N . CYS A 1 134 ? 30.61900 -24.34800 3.99000 1.000 29.88000 134 CYS A N 1
ATOM 1454 C CA . CYS A 1 134 ? 30.21500 -24.61500 2.60700 1.000 25.81000 134 CYS A CA 1
ATOM 1455 C C . CYS A 1 134 ? 29.33000 -23.46200 2.12800 1.000 25.36000 134 CYS A C 1
ATOM 1456 O O . CYS A 1 134 ? 28.11700 -23.58200 1.96800 1.000 27.23000 134 CYS A O 1
ATOM 1464 N N . LYS A 1 135 ? 29.97800 -22.31400 1.92000 1.000 28.56000 135 LYS A N 1
ATOM 1465 C CA . LYS A 1 135 ? 29.24500 -21.07900 1.66900 1.000 30.33000 135 LYS A CA 1
ATOM 1466 C C . LYS A 1 135 ? 28.42800 -21.12900 0.38600 1.000 28.29000 135 LYS A C 1
ATOM 1467 O O . LYS A 1 135 ? 27.47600 -20.35500 0.24900 1.000 30.03000 135 LYS A O 1
ATOM 1486 N N . GLN A 1 136 ? 28.77500 -22.01200 -0.54400 1.000 27.20000 136 GLN A N 1
ATOM 1487 C CA A GLN A 1 136 ? 28.06800 -22.10000 -1.81400 0.570 25.71000 136 GLN A CA 1
ATOM 1488 C CA B GLN A 1 136 ? 28.08600 -22.12300 -1.82200 0.430 25.71000 136 GLN A CA 1
ATOM 1489 C C . GLN A 1 136 ? 26.92400 -23.10200 -1.79100 1.000 25.73000 136 GLN A C 1
ATOM 1490 O O . GLN A 1 136 ? 26.30500 -23.33400 -2.83500 1.000 24.84000 136 GLN A O 1
ATOM 1517 N N . LEU A 1 137 ? 26.60700 -23.67600 -0.63400 1.000 24.01000 137 LEU A N 1
ATOM 1518 C CA . LEU A 1 137 ? 25.58900 -24.71300 -0.56700 1.000 24.73000 137 LEU A CA 1
ATOM 1519 C C . LEU A 1 137 ? 24.23700 -24.20800 -1.06200 1.000 23.68000 137 LEU A C 1
ATOM 1520 O O . LEU A 1 137 ? 23.72200 -23.19000 -0.59000 1.000 24.88000 137 LEU A O 1
ATOM 1536 N N . GLU A 1 138 ? 23.66500 -24.93000 -2.02700 1.000 22.39000 138 GLU A N 1
ATOM 1537 C CA . GLU A 1 138 ? 22.34600 -24.64700 -2.56700 1.000 24.28000 138 GLU A CA 1
ATOM 1538 C C . GLU A 1 138 ? 21.30100 -25.68000 -2.17600 1.000 21.47000 138 GLU A C 1
ATOM 1539 O O . GLU A 1 138 ? 20.11500 -25.35100 -2.11800 1.000 23.54000 138 GLU A O 1
ATOM 1551 N N . VAL A 1 139 ? 21.71600 -26.92300 -1.95100 1.000 20.61000 139 VAL A N 1
ATOM 1552 C CA . VAL A 1 139 ? 20.81300 -28.03800 -1.70100 1.000 22.74000 139 VAL A CA 1
ATOM 1553 C C . VAL A 1 139 ? 21.31200 -28.78000 -0.47700 1.000 23.74000 139 VAL A C 1
ATOM 1554 O O . VAL A 1 139 ? 22.43500 -29.29800 -0.47300 1.000 22.71000 139 VAL A O 1
ATOM 1567 N N . LEU A 1 140 ? 20.482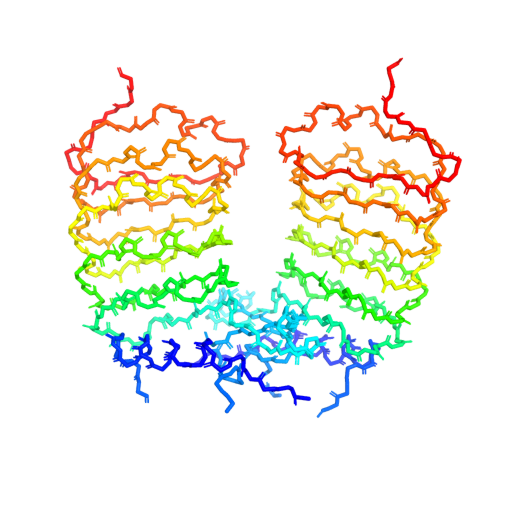00 -28.82900 0.56400 1.000 22.64000 140 LEU A N 1
ATOM 1568 C CA . LEU A 1 140 ? 20.75100 -29.63700 1.74600 1.000 24.72000 140 LEU A CA 1
ATOM 1569 C C . LEU A 1 140 ? 19.52100 -30.50600 1.96200 1.000 24.59000 140 LEU A C 1
ATOM 1570 O O . LEU A 1 140 ? 18.46900 -30.00400 2.37200 1.000 23.27000 140 LEU A O 1
ATOM 1586 N N . ASP A 1 141 ? 19.63800 -31.79200 1.64500 1.000 21.58000 141 ASP A N 1
ATOM 1587 C CA . ASP A 1 141 ? 18.50700 -32.71400 1.64100 1.000 22.28000 141 ASP A CA 1
ATOM 1588 C C . ASP A 1 141 ? 18.86200 -33.86400 2.56700 1.000 23.96000 141 ASP A C 1
ATOM 1589 O O . ASP A 1 141 ? 19.61800 -34.76500 2.19500 1.000 23.11000 141 ASP A O 1
ATOM 1598 N N . LEU A 1 142 ? 18.34600 -33.79800 3.79500 1.000 24.96000 142 LEU A N 1
ATOM 1599 C CA . LEU A 1 142 ? 18.61100 -34.79100 4.82100 1.000 23.08000 142 LEU A CA 1
ATOM 1600 C C . LEU A 1 142 ? 17.36200 -35.59300 5.16900 1.000 23.28000 142 LEU A C 1
ATOM 1601 O O . LEU A 1 142 ? 17.31500 -36.24100 6.21700 1.000 23.32000 142 LEU A O 1
ATOM 1617 N N . ARG A 1 143 ? 16.35800 -35.57500 4.29800 1.000 24.15000 143 ARG A N 1
ATOM 1618 C CA . ARG A 1 143 ? 15.05300 -36.13200 4.62900 1.000 25.63000 143 ARG A CA 1
ATOM 1619 C C . ARG A 1 143 ? 15.14200 -37.61600 4.96200 1.000 26.95000 143 ARG A C 1
ATOM 1620 O O . ARG A 1 143 ? 15.94200 -38.35900 4.38300 1.000 26.75000 143 ARG A O 1
ATOM 1641 N N . LYS A 1 144 ? 14.30800 -38.04200 5.91900 1.000 25.66000 144 LYS A N 1
ATOM 1642 C CA . LYS A 1 144 ? 14.13200 -39.45300 6.25200 1.000 27.14000 144 LYS A CA 1
ATOM 1643 C C . LYS A 1 144 ? 15.44100 -40.06800 6.74800 1.000 27.81000 144 LYS A C 1
ATOM 1644 O O . LYS A 1 144 ? 15.99300 -41.00300 6.16600 1.000 28.14000 144 LYS A O 1
ATOM 1663 N N . ASN A 1 145 ? 15.92300 -39.51700 7.85500 1.000 25.78000 145 ASN A N 1
ATOM 1664 C CA . ASN A 1 145 ? 17.05700 -40.06000 8.58900 1.000 25.21000 145 ASN A CA 1
ATOM 1665 C C . ASN A 1 145 ? 16.68700 -39.98100 10.06300 1.000 27.44000 145 ASN A C 1
ATOM 1666 O O . ASN A 1 145 ? 15.51000 -39.86600 10.42200 1.000 26.06000 145 ASN A O 1
ATOM 1677 N N . ARG A 1 146 ? 17.69300 -40.04100 10.92800 1.000 27.45000 146 ARG A N 1
ATOM 1678 C CA A ARG A 1 146 ? 17.50000 -39.88800 12.36600 0.610 31.26000 146 ARG A CA 1
ATOM 1679 C CA B ARG A 1 146 ? 17.49600 -39.88500 12.36600 0.390 31.64000 146 ARG A CA 1
ATOM 1680 C C . ARG A 1 146 ? 18.44900 -38.83400 12.91600 1.000 27.23000 146 ARG A C 1
ATOM 1681 O O . ARG A 1 146 ? 19.02100 -38.98600 14.00400 1.000 26.55000 146 ARG A O 1
ATOM 1722 N N . PHE A 1 147 ? 18.62500 -37.74500 12.16900 1.000 25.23000 147 PHE A N 1
ATOM 1723 C CA . PHE A 1 147 ? 19.40800 -36.62100 12.65900 1.000 23.86000 147 PHE A CA 1
ATOM 1724 C C . PHE A 1 147 ? 18.70200 -36.00500 13.86500 1.000 23.71000 147 PHE A C 1
ATOM 1725 O O . PHE A 1 147 ? 17.47100 -35.94400 13.92500 1.000 24.74000 147 PHE A O 1
ATOM 1742 N N . SER A 1 148 ? 19.49500 -35.53000 14.80500 1.000 24.85000 148 SER A N 1
ATOM 1743 C CA . SER A 1 148 ? 18.97400 -35.07300 16.08900 1.000 27.80000 148 SER A CA 1
ATOM 1744 C C . SER A 1 148 ? 19.67900 -33.78400 16.47600 1.000 27.56000 148 SER A C 1
ATOM 1745 O O . SER A 1 148 ? 20.53000 -33.27000 15.75300 1.000 26.98000 148 SER A O 1
ATOM 1753 N N . GLY A 1 149 ? 19.35400 -33.28000 17.66100 1.000 31.83000 149 GLY A N 1
ATOM 1754 C CA . GLY A 1 149 ? 19.91200 -32.02000 18.06800 1.000 31.87000 149 GLY A CA 1
ATOM 1755 C C . GLY A 1 149 ? 19.16600 -30.86500 17.42500 1.000 31.18000 149 GLY A C 1
ATOM 1756 O O . GLY A 1 149 ? 18.01700 -30.98600 16.99900 1.000 34.91000 149 GLY A O 1
ATOM 1760 N N . GLN A 1 150 ? 19.84200 -29.72600 17.36600 1.000 28.49000 150 GLN A N 1
ATOM 1761 C CA . GLN A 1 150 ? 19.24500 -28.49000 16.89600 1.000 30.53000 150 GLN A CA 1
ATOM 1762 C C . GLN A 1 150 ? 20.04900 -27.94400 15.72200 1.000 31.46000 150 GLN A C 1
ATOM 1763 O O . GLN A 1 150 ? 21.17700 -28.37400 15.45500 1.000 29.63000 150 GLN A O 1
ATOM 1777 N N . ILE A 1 151 ? 19.44500 -26.98400 15.02800 1.000 34.10000 151 ILE A N 1
ATOM 1778 C CA . ILE A 1 151 ? 20.10900 -26.23100 13.96700 1.000 35.01000 151 ILE A CA 1
ATOM 1779 C C . ILE A 1 151 ? 20.45900 -24.86300 14.53300 1.000 42.71000 151 ILE A C 1
ATOM 1780 O O . ILE A 1 151 ? 19.54200 -24.08100 14.85700 1.000 49.04000 151 ILE A O 1
ATOM 1796 N N . PRO A 1 152 ? 21.73700 -24.50700 14.67000 1.000 47.22000 152 PRO A N 1
ATOM 1797 C CA . PRO A 1 152 ? 22.06900 -23.19100 15.22800 1.000 51.07000 152 PRO A CA 1
ATOM 1798 C C . PRO A 1 152 ? 21.57400 -22.05800 14.33900 1.000 55.02000 152 PRO A C 1
ATOM 1799 O O . PRO A 1 152 ? 21.41500 -22.21000 13.12300 1.000 49.14000 152 PRO A O 1
ATOM 1810 N N . GLY A 1 153 ? 21.33900 -20.90600 14.97100 1.000 49.80000 153 GLY A N 1
ATOM 1811 C CA . GLY A 1 153 ? 20.70800 -19.79700 14.28100 1.000 50.44000 153 GLY A CA 1
ATOM 1812 C C . GLY A 1 153 ? 21.50400 -19.27500 13.10300 1.000 45.53000 153 GLY A C 1
ATOM 1813 O O . GLY A 1 153 ? 20.92600 -18.75400 12.14000 1.000 44.66000 153 GLY A O 1
ATOM 1817 N N . ASN A 1 154 ? 22.82900 -19.40600 13.15100 1.000 44.93000 154 ASN A N 1
ATOM 1818 C CA . ASN A 1 154 ? 23.66500 -18.89000 12.07600 1.000 45.37000 154 ASN A CA 1
ATOM 1819 C C . ASN A 1 154 ? 23.64100 -19.77100 10.83300 1.000 36.41000 154 ASN A C 1
ATOM 1820 O O . ASN A 1 154 ? 24.41200 -19.50600 9.89700 1.000 34.99000 154 ASN A O 1
ATOM 1829 N N . PHE A 1 155 ? 22.79200 -20.80200 10.79700 1.000 33.04000 155 PHE A N 1
ATOM 1830 C CA . PHE A 1 155 ? 22.51300 -21.47600 9.53200 1.000 34.91000 155 PHE A CA 1
ATOM 1831 C C . PHE A 1 155 ? 21.99700 -20.48900 8.49900 1.000 35.42000 155 PHE A C 1
ATOM 1832 O O . PHE A 1 155 ? 22.12200 -20.73600 7.29100 1.000 31.84000 155 PHE A O 1
ATOM 1849 N N . SER A 1 156 ? 21.42000 -19.37000 8.95000 1.000 35.12000 156 SER A N 1
ATOM 1850 C CA A SER A 1 156 ? 20.94200 -18.35000 8.02700 0.440 36.21000 156 SER A CA 1
ATOM 1851 C CA B SER A 1 156 ? 20.94500 -18.33500 8.04000 0.560 36.17000 156 SER A CA 1
ATOM 1852 C C . SER A 1 156 ? 22.05300 -17.77100 7.16600 1.000 36.53000 156 SER A C 1
ATOM 1853 O O . SER A 1 156 ? 21.74900 -17.08300 6.18300 1.000 32.78000 156 SER A O 1
ATOM 1868 N N . SER A 1 157 ? 23.32000 -18.03200 7.50200 1.000 31.38000 157 SER A N 1
ATOM 1869 C CA . SER A 1 157 ? 24.42800 -17.53900 6.69600 1.000 34.90000 157 SER A CA 1
ATOM 1870 C C . SER A 1 157 ? 24.57200 -18.28300 5.36900 1.000 32.99000 157 SER A C 1
ATOM 1871 O O . SER A 1 157 ? 25.26400 -17.78800 4.47700 1.000 33.32000 157 SER A O 1
ATOM 1879 N N . LEU A 1 158 ? 23.96300 -19.46300 5.22800 1.000 32.64000 158 LEU A N 1
ATOM 1880 C CA . LEU A 1 158 ? 24.00000 -20.21900 3.96900 1.000 26.38000 158 LEU A CA 1
ATOM 1881 C C . LEU A 1 158 ? 23.02900 -19.56300 2.98700 1.000 25.94000 158 LEU A C 1
ATOM 1882 O O . LEU A 1 158 ? 21.97600 -20.10200 2.63300 1.000 27.49000 158 LEU A O 1
ATOM 1898 N N . SER A 1 159 ? 23.42500 -18.37000 2.53600 1.000 30.87000 159 SER A N 1
ATOM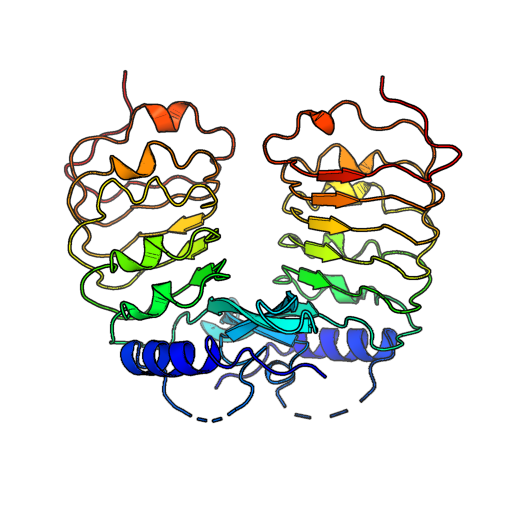 1899 C CA . SER A 1 159 ? 22.51300 -17.49600 1.80600 1.000 30.86000 159 SER A CA 1
ATOM 1900 C C . SER A 1 159 ? 22.04600 -18.10900 0.49400 1.000 31.25000 159 SER A C 1
ATOM 1901 O O . SER A 1 159 ? 20.97000 -17.75200 0.00300 1.000 29.84000 159 SER A O 1
ATOM 1909 N N . ARG A 1 160 ? 22.82700 -19.01900 -0.08500 1.000 30.41000 160 ARG A N 1
ATOM 1910 C CA . ARG A 1 160 ? 22.49600 -19.56800 -1.39600 1.000 29.28000 160 ARG A CA 1
ATOM 1911 C C . ARG A 1 160 ? 21.52900 -20.74400 -1.33400 1.000 26.43000 160 ARG A C 1
ATOM 1912 O O . ARG A 1 160 ? 21.20400 -21.30400 -2.38700 1.000 26.59000 160 ARG A O 1
ATOM 1933 N N . LEU A 1 161 ? 21.05000 -21.13600 -0.15200 1.000 23.49000 161 LEU A N 1
ATOM 1934 C CA . LEU A 1 161 ? 20.21700 -22.32400 -0.05800 1.000 20.70000 161 LEU A CA 1
ATOM 1935 C C . LEU A 1 161 ? 18.91800 -22.14500 -0.83400 1.000 24.11000 161 LEU A C 1
ATOM 1936 O O . LEU A 1 161 ? 18.19100 -21.16500 -0.64300 1.000 24.02000 161 LEU A O 1
ATOM 1952 N N . ARG A 1 162 ? 18.65300 -23.09300 -1.73300 1.000 23.97000 162 ARG A N 1
ATOM 1953 C CA A ARG A 1 162 ? 17.41400 -23.14500 -2.49200 0.520 24.02000 162 ARG A CA 1
ATOM 1954 C CA B ARG A 1 162 ? 17.41200 -23.14600 -2.49100 0.480 24.03000 162 ARG A CA 1
ATOM 1955 C C . ARG A 1 162 ? 16.52700 -24.31400 -2.10100 1.000 22.17000 162 ARG A C 1
ATOM 1956 O O . ARG A 1 162 ? 15.29500 -24.19400 -2.15900 1.000 23.84000 162 ARG A O 1
ATOM 1995 N N . ILE A 1 163 ? 17.12400 -25.44400 -1.72700 1.000 23.19000 163 ILE A N 1
ATOM 1996 C CA . ILE A 1 163 ? 16.39100 -26.63800 -1.33400 1.000 21.93000 163 ILE A CA 1
ATOM 1997 C C . ILE A 1 163 ? 16.88500 -27.02300 0.04900 1.000 22.76000 163 ILE A C 1
ATOM 1998 O O . ILE A 1 163 ? 18.07300 -27.30600 0.22900 1.000 23.77000 163 ILE A O 1
ATOM 2015 N N . LEU A 1 164 ? 15.98800 -26.99300 1.02300 1.000 21.89000 164 LEU A N 1
ATOM 2016 C CA . LEU A 1 164 ? 16.31100 -27.37900 2.39500 1.000 19.40000 164 LEU A CA 1
ATOM 2017 C C . LEU A 1 164 ? 15.23900 -28.36200 2.83000 1.000 19.92000 164 LEU A C 1
ATOM 2018 O O . LEU A 1 164 ? 14.09200 -27.96700 3.06200 1.000 23.81000 164 LEU A O 1
ATOM 2034 N N . ASP A 1 165 ? 15.59200 -29.64200 2.89000 1.000 20.10000 165 ASP A N 1
ATOM 2035 C CA . ASP A 1 165 ? 14.64200 -30.68400 3.26700 1.000 20.94000 165 ASP A CA 1
ATOM 2036 C C . ASP A 1 165 ? 15.21000 -31.38900 4.49100 1.000 22.98000 165 ASP A C 1
ATOM 2037 O O . ASP A 1 165 ? 16.11100 -32.22600 4.38000 1.000 23.32000 165 ASP A O 1
ATOM 2046 N N . LEU A 1 166 ? 14.68300 -31.02700 5.65200 1.000 23.80000 166 LEU A N 1
ATOM 2047 C CA . LEU A 1 166 ? 15.05000 -31.64000 6.92000 1.000 21.32000 166 LEU A CA 1
ATOM 2048 C C . LEU A 1 166 ? 13.97500 -32.58700 7.42300 1.000 23.05000 166 LEU A C 1
ATOM 2049 O O . LEU A 1 166 ? 14.03400 -33.02000 8.58300 1.000 23.67000 166 LEU A O 1
ATOM 2065 N N . SER A 1 167 ? 12.99900 -32.91800 6.59000 1.000 21.97000 167 SER A N 1
ATOM 2066 C CA . SER A 1 167 ? 11.80800 -33.62100 7.03500 1.000 22.42000 167 SER A CA 1
ATOM 2067 C C . SER A 1 167 ? 12.12400 -35.03500 7.50600 1.000 25.18000 167 SER A C 1
ATOM 2068 O O . SER A 1 167 ? 13.08900 -35.66200 7.07800 1.000 22.87000 167 SER A O 1
ATOM 2076 N N . SER A 1 168 ? 11.29000 -35.52300 8.43100 1.000 23.19000 168 SER A N 1
ATOM 2077 C CA . SER A 1 168 ? 11.36100 -36.88800 8.94600 1.000 25.52000 168 SER A CA 1
ATOM 2078 C C . SER A 1 168 ? 12.72600 -37.16000 9.57400 1.000 25.49000 168 SER A C 1
ATOM 2079 O O . SER A 1 168 ? 13.46100 -38.06700 9.18200 1.000 25.34000 168 SER A O 1
ATOM 2087 N N . ASN A 1 169 ? 13.03500 -36.35500 10.58700 1.000 25.31000 169 ASN A N 1
ATOM 2088 C CA . ASN A 1 169 ? 14.20800 -36.56000 11.42800 1.000 22.46000 169 ASN A CA 1
ATOM 2089 C C . ASN A 1 169 ? 13.76000 -36.35700 12.87100 1.000 25.19000 169 ASN A C 1
ATOM 2090 O O . ASN A 1 169 ? 12.56600 -36.41700 13.18100 1.000 25.92000 169 ASN A O 1
ATOM 2101 N N . LYS A 1 170 ? 14.71900 -36.11900 13.75600 1.000 23.00000 170 LYS A N 1
ATOM 2102 C CA . LYS A 1 170 ? 14.43600 -35.88100 15.17800 1.000 23.54000 170 LYS A CA 1
ATOM 2103 C C . LYS A 1 170 ? 15.05900 -34.57100 15.63100 1.000 25.93000 170 LYS A C 1
ATOM 2104 O O . LYS A 1 170 ? 15.55000 -34.43900 16.76900 1.000 27.00000 170 LYS A O 1
ATOM 2123 N N . LEU A 1 171 ? 15.02700 -33.57400 14.74700 1.000 25.13000 171 LEU A N 1
ATOM 2124 C CA . LEU A 1 171 ? 15.55800 -32.25300 15.03200 1.000 24.22000 171 LEU A CA 1
ATOM 2125 C C . LEU A 1 171 ? 14.58100 -31.46700 15.90000 1.000 24.00000 171 LEU A C 1
ATOM 2126 O O . LEU A 1 171 ? 13.35900 -31.63900 15.81700 1.000 27.00000 171 LEU A O 1
ATOM 2142 N N . SER A 1 172 ? 15.13400 -30.59200 16.73400 1.000 25.40000 172 SER A N 1
ATOM 2143 C CA . SER A 1 172 ? 14.34700 -29.86400 17.71600 1.000 23.47000 172 SER A CA 1
ATOM 2144 C C . SER A 1 172 ? 14.83600 -28.42400 17.78000 1.000 25.54000 172 SER A C 1
ATOM 2145 O O . SER A 1 172 ? 15.74000 -28.01500 17.04900 1.000 27.29000 172 SER A O 1
ATOM 2153 N N . GLY A 1 173 ? 14.24000 -27.65400 18.67700 1.000 26.85000 173 GLY A N 1
ATOM 2154 C CA . GLY A 1 173 ? 14.57700 -26.25800 18.81200 1.000 29.20000 173 GLY A CA 1
ATOM 2155 C C . GLY A 1 173 ? 13.71400 -25.39200 17.91300 1.000 28.90000 173 GLY A C 1
ATOM 2156 O O . GLY A 1 173 ? 12.67100 -25.81100 17.40400 1.000 29.54000 173 GLY A O 1
ATOM 2160 N N . ASN A 1 174 ? 14.15900 -24.16000 17.72900 1.000 30.01000 174 ASN A N 1
ATOM 2161 C CA . ASN A 1 174 ? 13.40100 -23.19200 16.95200 1.000 32.62000 174 ASN A CA 1
ATOM 2162 C C . ASN A 1 174 ? 13.89500 -23.16600 15.51500 1.000 31.06000 174 ASN A C 1
ATOM 2163 O O . ASN A 1 174 ? 14.89400 -23.78900 15.14700 1.000 28.52000 174 ASN A O 1
ATOM 2174 N N . LEU A 1 175 ? 13.16400 -22.42400 14.69400 1.000 30.33000 175 LEU A N 1
ATOM 2175 C CA . LEU A 1 175 ? 13.46400 -22.30900 13.26900 1.000 28.76000 175 LEU A CA 1
ATOM 2176 C C . LEU A 1 175 ? 13.92500 -20.90400 12.90100 1.000 29.62000 175 LEU A C 1
ATOM 2177 O O . LEU A 1 175 ? 13.77400 -20.46800 11.75700 1.000 26.04000 175 LEU A O 1
ATOM 2193 N N . ASN A 1 176 ? 14.50600 -20.17800 13.86100 1.000 29.85000 176 ASN A N 1
ATOM 2194 C CA . ASN A 1 176 ? 14.96300 -18.82200 13.57900 1.000 33.79000 176 ASN A CA 1
ATOM 2195 C C . ASN A 1 176 ? 15.98600 -18.79400 12.45100 1.000 34.53000 176 ASN A C 1
ATOM 2196 O O . ASN A 1 176 ? 16.11700 -17.77700 11.76100 1.000 33.16000 176 ASN A O 1
ATOM 2207 N N . PHE A 1 177 ? 16.71500 -19.89200 12.24600 1.000 34.30000 177 PHE A N 1
ATOM 2208 C CA . PHE A 1 177 ? 17.73300 -19.92100 11.20300 1.000 37.19000 177 PHE A CA 1
ATOM 2209 C C . PHE A 1 177 ? 17.14500 -19.75600 9.80800 1.000 38.13000 177 PHE A C 1
ATOM 2210 O O . PHE A 1 177 ? 17.89200 -19.45300 8.87200 1.000 40.02000 177 PHE A O 1
ATOM 2227 N N . LEU A 1 178 ? 15.83400 -19.94100 9.64500 1.000 32.31000 178 LEU A N 1
ATOM 2228 C CA . LEU A 1 178 ? 15.21300 -19.74800 8.33500 1.000 30.19000 178 LEU A CA 1
ATOM 2229 C C . LEU A 1 178 ? 15.08800 -18.28100 7.95300 1.000 30.99000 178 LEU A C 1
ATOM 2230 O O . LEU A 1 178 ? 14.81800 -17.98800 6.78000 1.000 30.60000 178 LEU A O 1
ATOM 2246 N N . LYS A 1 179 ? 15.29800 -17.36600 8.90400 1.000 33.51000 179 LYS A N 1
ATOM 2247 C CA . LYS A 1 179 ? 14.93400 -15.96300 8.73000 1.000 40.19000 179 LYS A CA 1
ATOM 2248 C C . LYS A 1 179 ? 15.48500 -15.37000 7.44100 1.000 35.55000 179 LYS A C 1
ATOM 2249 O O . LYS A 1 179 ? 14.77800 -14.65300 6.72300 1.000 35.89000 179 LYS A O 1
ATOM 2268 N N . ASN A 1 180 ? 16.75700 -15.62600 7.14700 1.000 32.31000 180 ASN A N 1
ATOM 2269 C CA . ASN A 1 180 ? 17.43900 -14.94200 6.05500 1.000 36.23000 180 ASN A CA 1
ATOM 2270 C C . ASN A 1 180 ? 17.70900 -15.85000 4.86100 1.000 31.19000 180 ASN A C 1
ATOM 2271 O O . ASN A 1 180 ? 18.51200 -15.50100 3.99000 1.000 31.42000 180 ASN A O 1
ATOM 2282 N N . LEU A 1 181 ? 17.04600 -16.99800 4.79400 1.000 28.62000 181 LEU A N 1
ATOM 2283 C CA . LEU A 1 181 ? 17.21100 -17.91200 3.66000 1.000 27.28000 181 LEU A CA 1
ATOM 2284 C C . LEU A 1 181 ? 16.22100 -17.55300 2.54900 1.000 27.74000 181 LEU A C 1
ATOM 2285 O O . LEU A 1 181 ? 15.34100 -18.32700 2.16900 1.000 26.37000 181 LEU A O 1
ATOM 2301 N N . ARG A 1 182 ? 16.41000 -16.34400 2.00900 1.000 29.31000 182 ARG A N 1
ATOM 2302 C CA . ARG A 1 182 ? 15.44800 -15.73400 1.10500 1.000 34.88000 182 ARG A CA 1
ATOM 2303 C C . ARG A 1 182 ? 15.40200 -16.39000 -0.26700 1.000 31.35000 182 ARG A C 1
ATOM 2304 O O . ARG A 1 182 ? 14.48000 -16.09500 -1.03800 1.000 31.58000 182 ARG A O 1
ATOM 2325 N N . ASN A 1 183 ? 16.36200 -17.24400 -0.60200 1.000 26.00000 183 ASN A N 1
ATOM 2326 C CA . ASN A 1 183 ? 16.37600 -17.89500 -1.90600 1.000 28.35000 183 ASN A CA 1
ATOM 2327 C C . ASN A 1 183 ? 15.70900 -19.26300 -1.89000 1.000 24.89000 183 ASN A C 1
ATOM 2328 O O . ASN A 1 183 ? 15.72300 -19.96000 -2.91100 1.000 26.20000 183 ASN A O 1
ATOM 2339 N N . LEU A 1 184 ? 15.10300 -19.65500 -0.77100 1.000 24.27000 184 LEU A N 1
ATOM 2340 C CA . LEU A 1 184 ? 14.50000 -20.97400 -0.68300 1.000 22.88000 184 LEU A CA 1
ATOM 2341 C C . LEU A 1 184 ? 13.34900 -21.11900 -1.66800 1.000 22.32000 184 LEU A C 1
ATOM 2342 O O . LEU A 1 184 ? 12.46700 -20.25700 -1.75500 1.000 26.47000 184 LEU A O 1
ATOM 2358 N N . GLU A 1 185 ? 13.38100 -22.21600 -2.41700 1.000 26.82000 185 GLU A N 1
ATOM 2359 C CA . GLU A 1 185 ? 12.30100 -22.62700 -3.30000 1.000 25.96000 185 GLU A CA 1
ATOM 2360 C C . GLU A 1 185 ? 11.53900 -23.81700 -2.75300 1.000 25.02000 185 GLU A C 1
ATOM 2361 O O . GLU A 1 185 ? 10.33300 -23.92300 -2.97000 1.000 28.13000 185 GLU A O 1
ATOM 2373 N N . ASN A 1 186 ? 12.23700 -24.69500 -2.03900 1.000 24.60000 186 ASN A N 1
ATOM 2374 C CA A ASN A 1 186 ? 11.67900 -25.92000 -1.48200 0.640 25.29000 186 ASN A CA 1
ATOM 2375 C CA B ASN A 1 186 ? 11.67400 -25.91500 -1.47800 0.360 25.96000 186 ASN A CA 1
ATOM 2376 C C . ASN A 1 186 ? 12.14500 -26.01500 -0.03900 1.000 24.23000 186 ASN A C 1
ATOM 2377 O O . ASN A 1 186 ? 13.34200 -26.14100 0.20700 1.000 24.55000 186 ASN A O 1
ATOM 2398 N N . LEU A 1 187 ? 11.20600 -25.94100 0.90100 1.000 23.50000 187 LEU A N 1
ATOM 2399 C CA . LEU A 1 187 ? 11.52400 -25.97300 2.32500 1.000 23.92000 187 LEU A CA 1
ATOM 2400 C C . LEU A 1 187 ? 10.61000 -26.96600 3.02000 1.000 23.85000 187 LEU A C 1
ATOM 2401 O O . LEU A 1 187 ? 9.39200 -26.78100 3.04200 1.000 23.89000 187 LEU A O 1
ATOM 2417 N N . SER A 1 188 ? 11.19400 -28.00100 3.61500 1.000 23.54000 188 SER A N 1
ATOM 2418 C CA . SER A 1 188 ? 10.41800 -28.89700 4.45500 1.000 23.33000 188 SER A CA 1
ATOM 2419 C C . SER A 1 188 ? 11.13500 -29.11500 5.77500 1.000 22.27000 188 SER A C 1
ATOM 2420 O O . SER A 1 188 ? 12.31700 -29.47100 5.79900 1.000 23.61000 188 SER A O 1
ATOM 2428 N N . VAL A 1 189 ? 10.40800 -28.89200 6.86100 1.000 21.36000 189 VAL A N 1
ATOM 2429 C CA . VAL A 1 189 ? 10.84300 -29.25600 8.20100 1.000 21.89000 189 VAL A CA 1
ATOM 2430 C C . VAL A 1 189 ? 9.85200 -30.22400 8.83700 1.000 24.28000 189 VAL A C 1
ATOM 2431 O O . VAL A 1 189 ? 9.82100 -30.38400 10.07000 1.000 22.76000 189 VAL A O 1
ATOM 2444 N N . ALA A 1 190 ? 9.04800 -30.88800 8.01400 1.000 23.78000 190 ALA A N 1
ATOM 2445 C CA . ALA A 1 190 ? 7.94900 -31.70100 8.51300 1.000 23.09000 190 ALA A CA 1
ATOM 2446 C C . ALA A 1 190 ? 8.46400 -32.87500 9.33300 1.000 24.69000 190 ALA A C 1
ATOM 2447 O O . ALA A 1 190 ? 9.56100 -33.39200 9.11200 1.000 24.62000 190 ALA A O 1
ATOM 2454 N N . ASN A 1 191 ? 7.64100 -33.30400 10.28500 1.000 26.07000 191 ASN A N 1
ATOM 2455 C CA . ASN A 1 191 ? 7.87500 -34.53300 11.02900 1.000 25.47000 191 ASN A CA 1
ATOM 2456 C C . ASN A 1 191 ? 9.20500 -34.47000 11.77700 1.000 25.54000 191 ASN A C 1
ATOM 2457 O O . ASN A 1 191 ? 10.07900 -35.32500 11.63200 1.000 25.54000 191 ASN A O 1
ATOM 2468 N N . ASN A 1 192 ? 9.32600 -33.42800 12.59100 1.000 24.70000 192 ASN A N 1
ATOM 2469 C CA . ASN A 1 192 ? 10.45100 -33.26900 13.50600 1.000 24.28000 192 ASN A CA 1
ATOM 2470 C C . ASN A 1 192 ? 9.86300 -32.87700 14.85900 1.000 25.23000 192 ASN A C 1
ATOM 2471 O O . ASN A 1 192 ? 8.66900 -33.08200 15.12300 1.000 27.13000 192 ASN A O 1
ATOM 2482 N N . LEU A 1 193 ? 10.71100 -32.31200 15.72800 1.000 27.25000 193 LEU A N 1
ATOM 2483 C CA . LEU A 1 193 ? 10.31100 -31.83700 17.04800 1.000 28.05000 193 LEU A CA 1
ATOM 2484 C C . LEU A 1 193 ? 10.53500 -30.33400 17.19400 1.000 27.14000 193 LEU A C 1
ATOM 2485 O O . LEU A 1 193 ? 10.80400 -29.83800 18.29400 1.000 30.27000 193 LEU A O 1
ATOM 2501 N N . PHE A 1 194 ? 10.44100 -29.59200 16.09300 1.000 25.74000 194 PHE A N 1
ATOM 2502 C CA . PHE A 1 194 ? 10.62900 -28.14900 16.15000 1.000 26.43000 194 PHE A CA 1
ATOM 2503 C C . PHE A 1 194 ? 9.48600 -27.49400 16.91600 1.000 26.90000 194 PHE A C 1
ATOM 2504 O O . PHE A 1 194 ? 8.35100 -27.97300 16.90800 1.000 28.18000 194 PHE A O 1
ATOM 2521 N N . SER A 1 195 ? 9.79700 -26.37700 17.57500 1.000 30.55000 195 SER A N 1
ATOM 2522 C CA . SER A 1 195 ? 8.82600 -25.65000 18.37900 1.000 29.38000 195 SER A CA 1
ATOM 2523 C C . SER A 1 195 ? 9.00300 -24.15300 18.15100 1.000 31.47000 195 SER A C 1
ATOM 2524 O O . SER A 1 195 ? 9.92200 -23.71000 17.45800 1.000 34.67000 195 SER A O 1
ATOM 2532 N N . GLY A 1 196 ? 8.11600 -23.36600 18.75100 1.000 33.76000 196 GLY A N 1
ATOM 2533 C CA . GLY A 1 196 ? 8.10900 -21.93400 18.53700 1.000 32.84000 196 GLY A CA 1
ATOM 2534 C C . GLY A 1 196 ? 7.21300 -21.56600 17.37400 1.000 32.74000 196 GLY A C 1
ATOM 2535 O O . GLY A 1 196 ? 6.13300 -22.13900 17.21900 1.000 34.81000 196 GLY A O 1
ATOM 2539 N N . LYS A 1 197 ? 7.64800 -20.63200 16.53700 1.000 37.79000 197 LYS A N 1
ATOM 2540 C CA . LYS A 1 197 ? 6.87900 -20.26500 15.35500 1.000 36.24000 197 LYS A CA 1
ATOM 2541 C C . LYS A 1 197 ? 7.81100 -20.08600 14.16500 1.000 36.76000 197 LYS A C 1
ATOM 2542 O O . LYS A 1 197 ? 9.01100 -19.82900 14.30900 1.000 34.16000 197 LYS A O 1
ATOM 2561 N N . ILE A 1 198 ? 7.23900 -20.24700 12.97800 1.000 35.67000 198 ILE A N 1
ATOM 2562 C CA . ILE A 1 198 ? 7.98700 -19.95300 11.75200 1.000 36.56000 198 ILE A CA 1
ATOM 2563 C C . ILE A 1 198 ? 8.34200 -18.47400 11.74300 1.000 31.88000 198 ILE A C 1
ATOM 2564 O O . ILE A 1 198 ? 7.48100 -17.63100 12.06700 1.000 32.66000 198 ILE A O 1
ATOM 2580 N N . PRO A 1 199 ? 9.56600 -18.09000 11.39100 1.000 37.28000 199 PRO A N 1
ATOM 2581 C CA . PRO A 1 199 ? 9.88700 -16.65800 11.31900 1.000 40.77000 199 PRO A CA 1
ATOM 2582 C C . PRO A 1 199 ? 8.93500 -15.91700 10.39100 1.000 39.07000 199 PRO A C 1
ATOM 2583 O O . PRO A 1 199 ? 8.59400 -16.39300 9.30700 1.000 34.65000 199 PRO A O 1
ATOM 2594 N N . GLU A 1 200 ? 8.51000 -14.73200 10.83400 1.000 40.79000 200 GLU A N 1
ATOM 2595 C CA . GLU A 1 200 ? 7.61800 -13.90300 10.02600 1.000 43.62000 200 GLU A CA 1
ATOM 2596 C C . GLU A 1 200 ? 8.20800 -13.61900 8.65000 1.000 41.40000 200 GLU A C 1
ATOM 2597 O O . GLU A 1 200 ? 7.46300 -13.38100 7.69500 1.000 40.34000 200 GLU A O 1
ATOM 2609 N N . GLN A 1 201 ? 9.53700 -13.65300 8.52600 1.000 40.93000 201 GLN A N 1
ATOM 2610 C CA . GLN A 1 201 ? 10.17500 -13.31300 7.26000 1.000 41.81000 201 GLN A CA 1
ATOM 2611 C C . GLN A 1 201 ? 9.74200 -14.24000 6.12900 1.000 41.50000 201 GLN A C 1
ATOM 2612 O O . GLN A 1 201 ? 9.75100 -13.83400 4.96000 1.000 41.54000 201 GLN A O 1
ATOM 2626 N N . ILE A 1 202 ? 9.36300 -15.48100 6.44700 1.000 39.79000 202 ILE A N 1
ATOM 2627 C CA . ILE A 1 202 ? 9.00000 -16.44100 5.40800 1.000 40.78000 202 ILE A CA 1
ATOM 2628 C C . ILE A 1 202 ? 7.90100 -15.88700 4.51500 1.000 39.18000 202 ILE A C 1
ATOM 2629 O O . ILE A 1 202 ? 7.83600 -16.21500 3.32400 1.000 40.13000 202 ILE A O 1
ATOM 2645 N N . VAL A 1 203 ? 7.02300 -15.04400 5.06400 1.000 40.61000 203 VAL A N 1
ATOM 2646 C CA . VAL A 1 203 ? 5.94100 -14.46700 4.27100 1.000 41.68000 203 VAL A CA 1
ATOM 2647 C C . VAL A 1 203 ? 6.48800 -13.67800 3.09000 1.000 44.80000 203 VAL A C 1
ATOM 2648 O O . VAL A 1 203 ? 5.81600 -13.54200 2.05900 1.000 41.77000 203 VAL A O 1
ATOM 2661 N N . SER A 1 204 ? 7.70000 -13.14600 3.21800 1.000 49.92000 204 SER A N 1
ATOM 2662 C CA . SER A 1 204 ? 8.28800 -12.30000 2.19100 1.000 56.60000 204 SER A CA 1
ATOM 2663 C C . SER A 1 204 ? 9.11500 -13.07300 1.17200 1.000 55.01000 204 SER A C 1
ATOM 2664 O O . SER A 1 204 ? 9.54300 -12.48100 0.17400 1.000 56.14000 204 SER A O 1
ATOM 2672 N N . PHE A 1 205 ? 9.35300 -14.36300 1.39000 1.000 49.50000 205 PHE A N 1
ATOM 2673 C CA . PHE A 1 205 ? 10.12700 -15.14800 0.43700 1.000 45.76000 205 PHE A CA 1
ATOM 2674 C C . PHE A 1 205 ? 9.36100 -15.24000 -0.87700 1.000 47.14000 205 PHE A C 1
ATOM 2675 O O . PHE A 1 205 ? 8.17200 -15.56800 -0.89400 1.000 53.40000 205 PHE A O 1
ATOM 2692 N N . HIS A 1 206 ? 10.04400 -14.94600 -1.98000 1.000 42.85000 206 HIS A N 1
ATOM 2693 C CA . HIS A 1 206 ? 9.38600 -14.82400 -3.27400 1.000 46.19000 206 HIS A CA 1
ATOM 2694 C C . HIS A 1 206 ? 9.52900 -16.05300 -4.15800 1.000 38.78000 206 HIS A C 1
ATOM 2695 O O . HIS A 1 206 ? 8.77800 -16.18100 -5.13200 1.000 41.80000 206 HIS A O 1
ATOM 2709 N N . ASN A 1 207 ? 10.45800 -16.95700 -3.84900 1.000 34.94000 207 ASN A N 1
ATOM 2710 C CA . ASN A 1 207 ? 10.67900 -18.13800 -4.67200 1.000 37.69000 207 ASN A CA 1
ATOM 2711 C C . ASN A 1 207 ? 10.07500 -19.39700 -4.06900 1.000 29.95000 207 ASN A C 1
ATOM 2712 O O . ASN A 1 207 ? 10.16600 -20.46100 -4.68000 1.000 30.45000 207 ASN A O 1
ATOM 2723 N N . LEU A 1 208 ? 9.47200 -19.30200 -2.88900 1.000 28.84000 208 LEU A N 1
ATOM 2724 C CA . LEU A 1 208 ? 9.02500 -20.47400 -2.15100 1.000 26.55000 208 LEU A CA 1
ATOM 2725 C C . LEU A 1 208 ? 7.82300 -21.09400 -2.84600 1.000 30.80000 208 LEU A C 1
ATOM 2726 O O . LEU A 1 208 ? 6.75400 -20.48000 -2.93300 1.000 36.52000 208 LEU A O 1
ATOM 2742 N N . ARG A 1 209 ? 7.99900 -22.31500 -3.35300 1.000 27.91000 209 ARG A N 1
ATOM 2743 C CA . ARG A 1 209 ? 6.94300 -23.03400 -4.05300 1.000 29.16000 209 ARG A CA 1
ATOM 2744 C C . ARG A 1 209 ? 6.53700 -24.32900 -3.36900 1.000 27.18000 209 ARG A C 1
ATOM 2745 O O . ARG A 1 209 ? 5.46100 -24.85200 -3.67100 1.000 29.09000 209 ARG A O 1
ATOM 2766 N N . PHE A 1 210 ? 7.36000 -24.85900 -2.47200 1.000 23.88000 210 PHE A N 1
ATOM 2767 C CA . PHE A 1 210 ? 7.02300 -26.02700 -1.67000 1.000 22.93000 210 PHE A CA 1
ATOM 2768 C C . PHE A 1 210 ? 7.40100 -25.70000 -0.23600 1.000 23.27000 210 PHE A C 1
ATOM 2769 O O . PHE A 1 210 ? 8.54800 -25.34600 0.02700 1.000 23.39000 210 PHE A O 1
ATOM 2786 N N . PHE A 1 211 ? 6.43000 -25.79000 0.67500 1.000 23.37000 211 PHE A N 1
ATOM 2787 C CA . PHE A 1 211 ? 6.64200 -25.47100 2.08400 1.000 23.77000 211 PHE A CA 1
ATOM 2788 C C . PHE A 1 211 ? 5.85000 -26.46700 2.91700 1.000 23.04000 211 PHE A C 1
ATOM 2789 O O . PHE A 1 211 ? 4.64400 -26.61900 2.72200 1.000 23.69000 211 PHE A O 1
ATOM 2806 N N . ASP A 1 212 ? 6.52200 -27.13400 3.85500 1.000 23.60000 212 ASP A N 1
ATOM 2807 C CA . ASP A 1 212 ? 5.87800 -28.12600 4.70800 1.000 23.51000 212 ASP A CA 1
ATOM 2808 C C . ASP A 1 212 ? 6.48300 -28.02100 6.09700 1.000 21.47000 212 ASP A C 1
ATOM 2809 O O . ASP A 1 212 ? 7.68000 -28.25200 6.27300 1.000 22.49000 212 ASP A O 1
ATOM 2818 N N . PHE A 1 213 ? 5.66200 -27.66900 7.08600 1.000 24.09000 213 PHE A N 1
ATOM 2819 C CA . PHE A 1 213 ? 6.09900 -27.79400 8.47300 1.000 23.77000 213 PHE A CA 1
ATOM 2820 C C . PHE A 1 213 ? 5.09600 -28.58100 9.30700 1.000 26.52000 213 PHE A C 1
ATOM 2821 O O . PHE A 1 213 ? 5.08600 -28.46300 10.54400 1.000 24.55000 213 PHE A O 1
ATOM 2838 N N . SER A 1 214 ? 4.29000 -29.42300 8.67000 1.000 24.63000 214 SER A N 1
ATOM 2839 C CA . SER A 1 214 ? 3.37600 -30.30500 9.37300 1.000 25.52000 214 SER A CA 1
ATOM 2840 C C . SER A 1 214 ? 4.14700 -31.34400 10.18700 1.000 25.20000 214 SER A C 1
ATOM 2841 O O . SER A 1 214 ? 5.33000 -31.59500 9.97100 1.000 24.78000 214 SER A O 1
ATOM 2849 N N . GLY A 1 215 ? 3.45900 -31.94600 11.14800 1.000 28.03000 215 GLY A N 1
ATOM 2850 C CA . GLY A 1 215 ? 4.11000 -32.94200 11.97900 1.000 29.53000 215 GLY A CA 1
ATOM 2851 C C . GLY A 1 215 ? 5.12000 -32.36900 12.95000 1.000 30.21000 215 GLY A C 1
ATOM 2852 O O . GLY A 1 215 ? 6.09200 -33.04900 13.29700 1.000 29.21000 215 GLY A O 1
ATOM 2856 N N . ASN A 1 216 ? 4.92800 -31.12500 13.37800 1.000 28.31000 216 ASN A N 1
ATOM 2857 C CA . ASN A 1 216 ? 5.69100 -30.52200 14.47400 1.000 27.42000 216 ASN A CA 1
ATOM 2858 C C . ASN A 1 216 ? 4.65100 -30.00200 15.46300 1.000 29.71000 216 ASN A C 1
ATOM 2859 O O . ASN A 1 216 ? 4.09500 -28.91500 15.27400 1.000 30.53000 216 ASN A O 1
ATOM 2870 N N . ARG A 1 217 ? 4.39600 -30.78000 16.51700 1.000 32.81000 217 ARG A N 1
ATOM 2871 C CA . ARG A 1 217 ? 3.20600 -30.56100 17.33200 1.000 35.93000 217 ARG A CA 1
ATOM 2872 C C . AR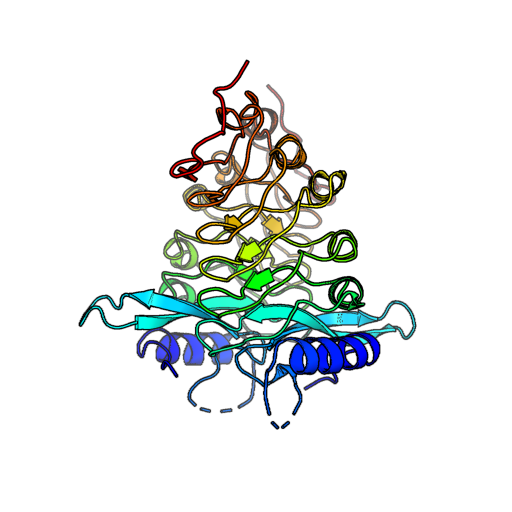G A 1 217 ? 3.19800 -29.18200 17.98100 1.000 37.50000 217 ARG A C 1
ATOM 2873 O O . ARG A 1 217 ? 2.14200 -28.55200 18.10200 1.000 38.68000 217 ARG A O 1
ATOM 2894 N N . TYR A 1 218 ? 4.35800 -28.69600 18.41200 1.000 38.01000 218 TYR A N 1
ATOM 2895 C CA . TYR A 1 218 ? 4.43000 -27.44000 19.14900 1.000 44.03000 218 TYR A CA 1
ATOM 2896 C C . TYR A 1 218 ? 4.90200 -26.28100 18.28500 1.000 41.76000 218 TYR A C 1
ATOM 2897 O O . TYR A 1 218 ? 5.40100 -25.28400 18.81100 1.000 39.24000 218 TYR A O 1
ATOM 2915 N N . LEU A 1 219 ? 4.73500 -26.38200 16.96700 1.000 33.36000 219 LEU A N 1
ATOM 2916 C CA . LEU A 1 219 ? 5.21600 -25.37500 16.03200 1.000 37.04000 219 LEU A CA 1
ATOM 2917 C C . LEU A 1 219 ? 4.03400 -24.62900 15.42800 1.000 40.21000 219 LEU A C 1
ATOM 2918 O O . LEU A 1 219 ? 3.06700 -25.25100 14.97600 1.000 39.63000 219 LEU A O 1
ATOM 2934 N N . GLU A 1 220 ? 4.12000 -23.30400 15.41200 1.000 39.68000 220 GLU A N 1
ATOM 2935 C CA . GLU A 1 220 ? 3.07000 -22.45800 14.86500 1.000 43.29000 220 GLU A CA 1
ATOM 2936 C C . GLU A 1 220 ? 3.57000 -21.72900 13.62500 1.000 42.20000 220 GLU A C 1
ATOM 2937 O O . GLU A 1 220 ? 4.77700 -21.60000 13.38900 1.000 37.31000 220 GLU A O 1
ATOM 2949 N N . GLY A 1 221 ? 2.62000 -21.26900 12.81800 1.000 47.20000 221 GLY A N 1
ATOM 2950 C CA . GLY A 1 221 ? 2.93500 -20.68000 11.53700 1.000 50.35000 221 GLY A CA 1
ATOM 2951 C C . GLY A 1 221 ? 3.46000 -19.27000 11.66600 1.000 55.83000 221 GLY A C 1
ATOM 2952 O O . GLY A 1 221 ? 3.50000 -18.67000 12.75200 1.000 53.65000 221 GLY A O 1
ATOM 2956 N N . PRO A 1 222 ? 3.88000 -18.70900 10.53300 1.000 62.62000 222 PRO A N 1
ATOM 2957 C CA . PRO A 1 222 ? 4.37300 -17.32400 10.53700 1.000 68.11000 222 PRO A CA 1
ATOM 2958 C C . PRO A 1 222 ? 3.21200 -16.35400 10.68700 1.000 69.59000 222 PRO A C 1
ATOM 2959 O O . PRO A 1 222 ? 2.24100 -16.40900 9.93200 1.000 72.56000 222 PRO A O 1
ATOM 2970 N N . ALA A 1 223 ? 3.31200 -15.47200 11.67300 1.000 72.30000 223 ALA A N 1
ATOM 2971 C CA . ALA A 1 223 ? 2.23100 -14.55100 11.99100 1.000 77.86000 223 ALA A CA 1
ATOM 2972 C C . ALA A 1 223 ? 2.81000 -13.20700 12.40200 1.000 95.51000 223 ALA A C 1
ATOM 2973 O O . ALA A 1 223 ? 3.90800 -13.15000 12.96800 1.000 90.43000 223 ALA A O 1
ATOM 2980 N N . PRO A 1 224 ? 2.09200 -12.10300 12.13200 1.000 111.57000 224 PRO A N 1
ATOM 2981 C CA . PRO A 1 224 ? 2.62300 -10.78500 12.48800 1.000 119.86000 224 PRO A CA 1
ATOM 2982 C C . PRO A 1 224 ? 2.18500 -10.33400 13.87600 1.000 122.32000 224 PRO A C 1
ATOM 2983 O O . PRO A 1 224 ? 1.01100 -10.49000 14.21100 1.000 122.97000 224 PRO A O 1
ATOM 2994 N N . TRP B 1 34 ? 26.00200 -51.38300 -5.86000 1.000 93.32000 34 TRP B N 1
ATOM 2995 C CA . TRP B 1 34 ? 26.12100 -50.89700 -7.22900 1.000 88.98000 34 TRP B CA 1
ATOM 2996 C C . TRP B 1 34 ? 24.92300 -51.35900 -8.05600 1.000 81.53000 34 TRP B C 1
ATOM 2997 O O . TRP B 1 34 ? 24.76600 -52.55100 -8.32600 1.000 85.38000 34 TRP B O 1
ATOM 3002 N N . LEU B 1 35 ? 24.08200 -50.40800 -8.45600 1.000 70.54000 35 LEU B N 1
ATOM 3003 C CA . LEU B 1 35 ? 22.86300 -50.71900 -9.17800 1.000 61.53000 35 LEU B CA 1
ATOM 3004 C C . LEU B 1 35 ? 23.10000 -50.66700 -10.68600 1.000 56.40000 35 LEU B C 1
ATOM 3005 O O . LEU B 1 35 ? 24.17700 -50.29800 -11.16400 1.000 58.38000 35 LEU B O 1
ATOM 3021 N N . ASP B 1 36 ? 22.06600 -51.02000 -11.44700 1.000 58.15000 36 ASP B N 1
ATOM 3022 C CA . ASP B 1 36 ? 22.09000 -50.94100 -12.89900 1.000 58.78000 36 ASP B CA 1
ATOM 3023 C C . ASP B 1 36 ? 21.36300 -49.69100 -13.38200 1.000 45.31000 36 ASP B C 1
ATOM 3024 O O . ASP B 1 36 ? 20.38200 -49.24100 -12.77700 1.000 45.19000 36 ASP B O 1
ATOM 3033 N N . ILE B 1 37 ? 21.86400 -49.13100 -14.47700 1.000 39.94000 37 ILE B N 1
ATOM 3034 C CA . ILE B 1 37 ? 21.22900 -47.97400 -15.09800 1.000 36.55000 37 ILE B CA 1
ATOM 3035 C C . ILE B 1 37 ? 19.85700 -48.36500 -15.63200 1.000 35.00000 37 ILE B C 1
ATOM 3036 O O . ILE B 1 37 ? 19.65300 -49.48000 -16.13000 1.000 39.29000 37 ILE B O 1
ATOM 3052 N N . ASP B 1 38 ? 18.90000 -47.44800 -15.50200 1.000 35.26000 38 ASP B N 1
ATOM 3053 C CA . ASP B 1 38 ? 17.58300 -47.62100 -16.10200 1.000 35.10000 38 ASP B CA 1
ATOM 3054 C C . ASP B 1 38 ? 17.72800 -47.95300 -17.57900 1.000 36.57000 38 ASP B C 1
ATOM 3055 O O . ASP B 1 38 ? 18.40100 -47.23600 -18.32300 1.000 36.51000 38 ASP B O 1
ATOM 3064 N N . SER B 1 39 ? 17.11000 -49.06400 -17.99600 1.000 37.08000 39 SER B N 1
ATOM 3065 C CA . SER B 1 39 ? 17.30200 -49.54300 -19.36500 1.000 36.10000 39 SER B CA 1
ATOM 3066 C C . SER B 1 39 ? 16.84200 -48.51600 -20.39500 1.000 38.06000 39 SER B C 1
ATOM 3067 O O . SER B 1 39 ? 17.40900 -48.44100 -21.49000 1.000 35.37000 39 SER B O 1
ATOM 3075 N N . SER B 1 40 ? 15.82600 -47.71300 -20.07000 1.000 38.10000 40 SER B N 1
ATOM 3076 C CA . SER B 1 40 ? 15.38300 -46.68400 -21.00600 1.000 38.80000 40 SER B CA 1
ATOM 3077 C C . SER B 1 40 ? 16.40300 -45.55400 -21.09900 1.000 36.14000 40 SER B C 1
ATOM 3078 O O . SER B 1 40 ? 16.69900 -45.05800 -22.19500 1.000 33.66000 40 SER B O 1
ATOM 3086 N N . ASP B 1 41 ? 16.96000 -45.13500 -19.95800 1.000 31.91000 41 ASP B N 1
ATOM 3087 C CA . ASP B 1 41 ? 18.02000 -44.13400 -19.98900 1.000 30.93000 41 ASP B CA 1
ATOM 3088 C C . ASP B 1 41 ? 19.22100 -44.64300 -20.77100 1.000 32.70000 41 ASP B C 1
ATOM 3089 O O . ASP B 1 41 ? 19.87100 -43.87900 -21.49300 1.000 30.92000 41 ASP B O 1
ATOM 3098 N N . LEU B 1 42 ? 19.54100 -45.92900 -20.62200 1.000 32.22000 42 LEU B N 1
ATOM 3099 C CA . LEU B 1 42 ? 20.67200 -46.50600 -21.34600 1.000 32.14000 42 LEU B CA 1
ATOM 3100 C C . LEU B 1 42 ? 20.43800 -46.46400 -22.85100 1.000 34.19000 42 LEU B C 1
ATOM 3101 O O . LEU B 1 42 ? 21.31500 -46.04900 -23.61700 1.000 37.48000 42 LEU B O 1
ATOM 3117 N N . LYS B 1 43 ? 19.25300 -46.89100 -23.29100 1.000 34.89000 43 LYS B N 1
ATOM 3118 C CA . LYS B 1 43 ? 18.91800 -46.85100 -24.71200 1.000 37.02000 43 LYS B CA 1
ATOM 3119 C C . LYS B 1 43 ? 19.09700 -45.44900 -25.27500 1.000 32.76000 43 LYS B C 1
ATOM 3120 O O . LYS B 1 43 ? 19.65900 -45.27400 -26.36900 1.000 33.74000 43 LYS B O 1
ATOM 3139 N N . ALA B 1 44 ? 18.62300 -44.43800 -24.55000 1.000 31.60000 44 ALA B N 1
ATOM 3140 C CA . ALA B 1 44 ? 18.73400 -43.06300 -25.02700 1.000 30.98000 44 ALA B CA 1
ATOM 3141 C C . ALA B 1 44 ? 20.17300 -42.56700 -24.97600 1.000 30.99000 44 ALA B C 1
ATOM 3142 O O . ALA B 1 44 ? 20.64300 -41.91500 -25.91900 1.000 30.95000 44 ALA B O 1
ATOM 3149 N N . LEU B 1 45 ? 20.89100 -42.87800 -23.90000 1.000 29.37000 45 LEU B N 1
ATOM 3150 C CA . LEU B 1 45 ? 22.24600 -42.36200 -23.73100 1.000 29.74000 45 LEU B CA 1
ATOM 3151 C C . LEU B 1 45 ? 23.16500 -42.84400 -24.84500 1.000 32.23000 45 LEU B C 1
ATOM 3152 O O . LEU B 1 45 ? 23.99200 -42.07600 -25.35100 1.000 32.24000 45 LEU B O 1
ATOM 3168 N N . GLN B 1 46 ? 23.05200 -44.11600 -25.22700 1.000 30.33000 46 GLN B N 1
ATOM 3169 C CA . GLN B 1 46 ? 23.92300 -44.64800 -26.27000 1.000 32.87000 46 GLN B CA 1
ATOM 3170 C C . GLN B 1 46 ? 23.70900 -43.90900 -27.58400 1.000 33.80000 46 GLN B C 1
ATOM 3171 O O . GLN B 1 46 ? 24.67400 -43.58800 -28.28400 1.000 35.13000 46 GLN B O 1
ATOM 3185 N N . VAL B 1 47 ? 22.45300 -43.61200 -27.92400 1.000 33.29000 47 VAL B N 1
ATOM 3186 C CA . VAL B 1 47 ? 22.17200 -42.85300 -29.14200 1.000 32.98000 47 VAL B CA 1
ATOM 3187 C C . VAL B 1 47 ? 22.68900 -41.42400 -29.00700 1.000 29.54000 47 VAL B C 1
ATOM 3188 O O . VAL B 1 47 ? 23.25200 -40.85700 -29.95300 1.000 32.71000 47 VAL B O 1
ATOM 3201 N N . ILE B 1 48 ? 22.48800 -40.80700 -27.84200 1.000 27.20000 48 ILE B N 1
ATOM 3202 C CA . ILE B 1 48 ? 22.95600 -39.43900 -27.63900 1.000 26.09000 48 ILE B CA 1
ATOM 3203 C C . ILE B 1 48 ? 24.46300 -39.35400 -27.84500 1.000 30.06000 48 ILE B C 1
ATOM 3204 O O . ILE B 1 48 ? 24.95700 -38.48100 -28.56800 1.000 29.73000 48 ILE B O 1
ATOM 3220 N N . GLU B 1 49 ? 25.21900 -40.26200 -27.22300 1.000 28.83000 49 GLU B N 1
ATOM 3221 C CA . GLU B 1 49 ? 26.67400 -40.20100 -27.33600 1.000 27.63000 49 GLU B CA 1
ATOM 3222 C C . GLU B 1 49 ? 27.11700 -40.47000 -28.77000 1.000 28.35000 49 GLU B C 1
ATOM 3223 O O . GLU B 1 49 ? 27.99800 -39.77800 -29.29400 1.000 31.33000 49 GLU B O 1
ATOM 3235 N N . THR B 1 50 ? 26.51500 -41.46300 -29.41700 1.000 29.80000 50 THR B N 1
ATOM 3236 C CA . THR B 1 50 ? 26.85300 -41.74100 -30.80700 1.000 32.06000 50 THR B CA 1
ATOM 3237 C C . THR B 1 50 ? 26.66600 -40.49900 -31.66900 1.000 31.56000 50 THR B C 1
ATOM 3238 O O . THR B 1 50 ? 27.53300 -40.15700 -32.48400 1.000 30.06000 50 THR B O 1
ATOM 3249 N N . GLU B 1 51 ? 25.52800 -39.82000 -31.52000 1.000 29.55000 51 GLU B N 1
ATOM 3250 C CA . GLU B 1 51 ? 25.18800 -38.73900 -32.44300 1.000 31.84000 51 GLU B CA 1
ATOM 3251 C C . GLU B 1 51 ? 25.91000 -37.44500 -32.11600 1.000 32.91000 51 GLU B C 1
ATOM 3252 O O . GLU B 1 51 ? 26.04800 -36.58900 -33.00800 1.000 31.23000 51 GLU B O 1
ATOM 3264 N N . LEU B 1 52 ? 26.40700 -37.30400 -30.87900 1.000 27.75000 52 LEU B N 1
ATOM 3265 C CA . LEU B 1 52 ? 27.29700 -36.20000 -30.55300 1.000 28.30000 52 LEU B CA 1
ATOM 3266 C C . LEU B 1 52 ? 28.67300 -36.36800 -31.19100 1.000 3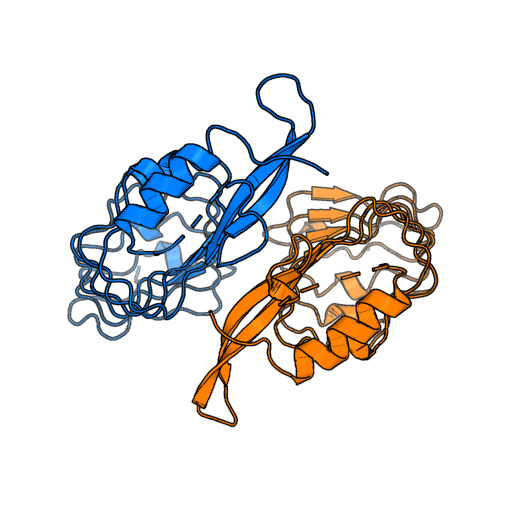1.28000 52 LEU B C 1
ATOM 3267 O O . LEU B 1 52 ? 29.32900 -35.37100 -31.52100 1.000 32.90000 52 LEU B O 1
ATOM 3283 N N . GLY B 1 53 ? 29.13100 -37.60600 -31.34300 1.000 31.77000 53 GLY B N 1
ATOM 3284 C CA . GLY B 1 53 ? 30.49300 -37.88000 -31.73900 1.000 36.11000 53 GLY B CA 1
ATOM 3285 C C . GLY B 1 53 ? 31.36200 -38.47800 -30.65600 1.000 35.82000 53 GLY B C 1
ATOM 3286 O O . GLY B 1 53 ? 32.57800 -38.58600 -30.85200 1.000 43.82000 53 GLY B O 1
ATOM 3290 N N . VAL B 1 54 ? 30.78400 -38.86000 -29.52100 1.000 38.93000 54 VAL B N 1
ATOM 3291 C CA . VAL B 1 54 ? 31.54800 -39.51000 -28.46500 1.000 49.42000 54 VAL B CA 1
ATOM 3292 C C . VAL B 1 54 ? 31.93900 -40.91000 -28.91700 1.000 60.13000 54 VAL B C 1
ATOM 3293 O O . VAL B 1 54 ? 31.12500 -41.65000 -29.48900 1.000 63.55000 54 VAL B O 1
ATOM 3306 N N . ASN B 1 55 ? 33.19400 -41.27600 -28.67600 1.000 66.63000 55 ASN B N 1
ATOM 3307 C CA . ASN B 1 55 ? 33.68000 -42.60200 -29.04700 1.000 70.61000 55 ASN B CA 1
ATOM 3308 C C . ASN B 1 55 ? 33.53100 -43.56900 -27.87500 1.000 66.32000 55 ASN B C 1
ATOM 3309 O O . ASN B 1 55 ? 33.24300 -44.75000 -28.06800 1.000 65.49000 55 ASN B O 1
ATOM 3320 N N . ASN B 1 65 ? 28.82900 -50.17800 -17.47300 1.000 75.97000 65 ASN B N 1
ATOM 3321 C CA . ASN B 1 65 ? 28.55500 -49.20800 -16.41900 1.000 72.43000 65 ASN B CA 1
ATOM 3322 C C . ASN B 1 65 ? 28.74700 -47.78500 -16.93300 1.000 55.69000 65 ASN B C 1
ATOM 3323 O O . ASN B 1 65 ? 29.72400 -47.12200 -16.59000 1.000 55.31000 65 ASN B O 1
ATOM 3333 N N . PRO B 1 66 ? 27.81400 -47.31500 -17.76300 1.000 46.00000 66 PRO B N 1
ATOM 3334 C CA . PRO B 1 66 ? 27.94600 -45.94700 -18.28900 1.000 38.81000 66 PRO B CA 1
ATOM 3335 C C . PRO B 1 66 ? 27.96800 -44.88700 -17.20000 1.000 35.67000 66 PRO B C 1
ATOM 3336 O O . PRO B 1 66 ? 28.67600 -43.88000 -17.32900 1.000 34.87000 66 PRO B O 1
ATOM 3347 N N . CYS B 1 67 ? 27.21000 -45.08500 -16.12200 1.000 32.78000 67 CYS B N 1
ATOM 3348 C CA . CYS B 1 67 ? 27.21200 -44.11000 -15.03300 1.000 35.93000 67 CYS B CA 1
ATOM 3349 C C . CYS B 1 67 ? 28.60100 -43.95500 -14.43100 1.000 35.63000 67 CYS B C 1
ATOM 3350 O O . CYS B 1 67 ? 28.93400 -42.88700 -13.89400 1.000 37.82000 67 CYS B O 1
ATOM 3357 N N . GLY B 1 68 ? 29.42300 -45.00400 -14.50900 1.000 37.52000 68 GLY B N 1
ATOM 3358 C CA . GLY B 1 68 ? 30.75800 -44.95300 -13.94900 1.000 38.40000 68 GLY B CA 1
ATOM 3359 C C . GLY B 1 68 ? 31.69600 -44.01900 -14.67400 1.000 36.56000 68 GLY B C 1
ATOM 3360 O O . GLY B 1 68 ? 32.75500 -43.68200 -14.13600 1.000 38.20000 68 GLY B O 1
ATOM 3364 N N . ARG B 1 69 ? 31.34400 -43.60400 -15.88700 1.000 36.37000 69 ARG B N 1
ATOM 3365 C CA . ARG B 1 69 ? 32.19200 -42.70600 -16.65400 1.000 37.18000 69 ARG B CA 1
ATOM 3366 C C . ARG B 1 69 ? 32.08000 -41.28000 -16.12900 1.000 38.01000 69 ARG B C 1
ATOM 3367 O O . ARG B 1 69 ? 31.06300 -40.88200 -15.55100 1.000 34.98000 69 ARG B O 1
ATOM 3388 N N . ARG B 1 70 ? 33.15200 -40.50700 -16.33500 1.000 39.69000 70 ARG B N 1
ATOM 3389 C CA . ARG B 1 70 ? 33.24900 -39.19300 -15.71400 1.000 44.29000 70 ARG B CA 1
ATOM 3390 C C . ARG B 1 70 ? 32.19400 -38.23100 -16.24100 1.000 41.42000 70 ARG B C 1
ATOM 3391 O O . ARG B 1 70 ? 31.70700 -37.38200 -15.48800 1.000 46.27000 70 ARG B O 1
ATOM 3412 N N . GLY B 1 71 ? 31.83100 -38.34000 -17.51600 1.000 35.27000 71 GLY B N 1
ATOM 3413 C CA . GLY B 1 71 ? 30.88300 -37.41500 -18.10300 1.000 36.46000 71 GLY B CA 1
ATOM 3414 C C . GLY B 1 71 ? 29.42800 -37.71500 -17.83100 1.000 36.28000 71 GLY B C 1
ATOM 3415 O O . GLY B 1 71 ? 28.57500 -36.86800 -18.11900 1.000 34.64000 71 GLY B O 1
ATOM 3419 N N . VAL B 1 72 ? 29.12700 -38.88300 -17.26800 1.000 35.56000 72 VAL B N 1
ATOM 3420 C CA . VAL B 1 72 ? 27.75700 -39.31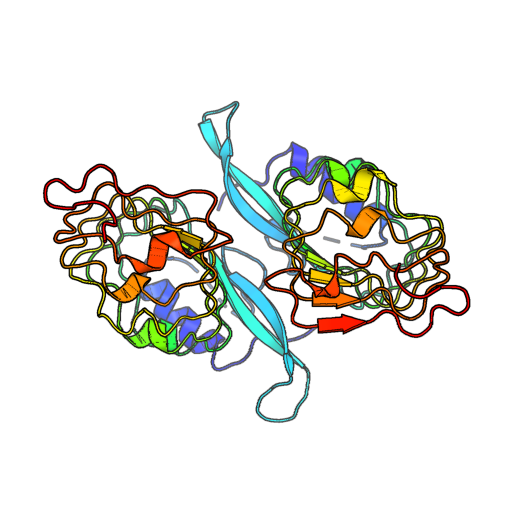000 -17.00400 1.000 29.19000 72 VAL B CA 1
ATOM 3421 C C . VAL B 1 72 ? 27.57400 -39.42400 -15.49600 1.000 25.95000 72 VAL B C 1
ATOM 3422 O O . VAL B 1 72 ? 28.28600 -40.19200 -14.83400 1.000 32.86000 72 VAL B O 1
ATOM 3435 N N . PHE B 1 73 ? 26.64600 -38.64600 -14.95500 1.000 25.04000 73 PHE B N 1
ATOM 3436 C CA . PHE B 1 73 ? 26.33900 -38.69100 -13.53000 1.000 25.21000 73 PHE B CA 1
ATOM 3437 C C . PHE B 1 73 ? 24.93000 -39.22300 -13.34300 1.000 25.37000 73 PHE B C 1
ATOM 3438 O O . PHE B 1 73 ? 23.98400 -38.72500 -13.96600 1.000 25.50000 73 PHE B O 1
ATOM 3455 N N . CYS B 1 74 ? 24.79700 -40.23000 -12.48300 1.000 26.56000 74 CYS B N 1
ATOM 3456 C CA . CYS B 1 74 ? 23.52400 -40.88100 -12.23400 1.000 24.20000 74 CYS B CA 1
ATOM 3457 C C . CYS B 1 74 ? 23.17400 -40.77900 -10.75900 1.000 25.82000 74 CYS B C 1
ATOM 3458 O O . CYS B 1 74 ? 24.04000 -40.58000 -9.90900 1.000 26.76000 74 CYS B O 1
ATOM 3465 N N . GLU B 1 75 ? 21.88500 -40.93600 -10.47800 1.000 24.43000 75 GLU B N 1
ATOM 3466 C CA . GLU B 1 75 ? 21.36700 -40.88400 -9.11400 1.000 23.24000 75 GLU B CA 1
ATOM 3467 C C . GLU B 1 75 ? 20.36500 -42.01200 -8.92300 1.000 25.92000 75 GLU B C 1
ATOM 3468 O O . GLU B 1 75 ? 19.70000 -42.44200 -9.87100 1.000 25.83000 75 GLU B O 1
ATOM 3480 N N . ARG B 1 76 ? 20.26900 -42.49400 -7.68100 1.000 25.64000 76 ARG B N 1
ATOM 3481 C CA . ARG B 1 76 ? 19.36700 -43.58200 -7.34300 1.000 31.40000 76 ARG B CA 1
ATOM 3482 C C . ARG B 1 76 ? 17.93200 -43.08700 -7.25600 1.000 32.65000 76 ARG B C 1
ATOM 3483 O O . ARG B 1 76 ? 17.65400 -42.06900 -6.61300 1.000 35.21000 76 ARG B O 1
ATOM 3504 N N . ARG B 1 77 ? 17.01800 -43.82000 -7.88400 1.000 29.71000 77 ARG B N 1
ATOM 3505 C CA . ARG B 1 77 ? 15.60800 -43.47000 -7.86600 1.000 34.29000 77 ARG B CA 1
ATOM 3506 C C . ARG B 1 77 ? 14.77200 -44.73600 -7.76100 1.000 33.26000 77 ARG B C 1
ATOM 3507 O O . ARG B 1 77 ? 15.18100 -45.81300 -8.21200 1.000 35.51000 77 ARG B O 1
ATOM 3528 N N . HIS B 1 78 ? 13.58900 -44.58300 -7.17000 1.000 35.61000 78 HIS B N 1
ATOM 3529 C CA . HIS B 1 78 ? 12.62800 -45.67000 -7.02900 1.000 40.26000 78 HIS B CA 1
ATOM 3530 C C . HIS B 1 78 ? 11.88500 -45.86100 -8.34400 1.000 39.53000 78 HIS B C 1
ATOM 3531 O O . HIS B 1 78 ? 11.29500 -44.91500 -8.87200 1.000 41.79000 78 HIS B O 1
ATOM 3544 N N . SER B 1 79 ? 11.91800 -47.08000 -8.87800 1.000 41.16000 79 SER B N 1
ATOM 3545 C CA . SER B 1 79 ? 11.23700 -47.37200 -10.13400 1.000 42.04000 79 SER B CA 1
ATOM 3546 C C . SER B 1 79 ? 9.72700 -47.39900 -9.91800 1.000 46.86000 79 SER B C 1
ATOM 3547 O O . SER B 1 79 ? 9.22100 -48.14400 -9.07000 1.000 43.78000 79 SER B O 1
ATOM 3555 N N . ALA B 1 80 ? 9.00300 -46.59100 -10.69500 1.000 56.08000 80 ALA B N 1
ATOM 3556 C CA . ALA B 1 80 ? 7.54900 -46.57500 -10.58800 1.000 67.79000 80 ALA B CA 1
ATOM 3557 C C . ALA B 1 80 ? 6.95000 -47.91000 -11.01300 1.000 66.25000 80 ALA B C 1
ATOM 3558 O O . ALA B 1 80 ? 5.94700 -48.36000 -10.44500 1.000 70.22000 80 ALA B O 1
ATOM 3565 N N . THR B 1 81 ? 7.55500 -48.56200 -12.00600 1.000 60.61000 81 THR B N 1
ATOM 3566 C CA . THR B 1 81 ? 7.00200 -49.80300 -12.53700 1.000 57.59000 81 THR B CA 1
ATOM 3567 C C . THR B 1 81 ? 7.26900 -50.97900 -11.60400 1.000 55.23000 81 THR B C 1
ATOM 3568 O O . THR B 1 81 ? 6.35000 -51.73100 -11.26400 1.000 57.57000 81 THR B O 1
ATOM 3579 N N . THR B 1 82 ? 8.52100 -51.14700 -11.17200 1.000 50.63000 82 THR B N 1
ATOM 3580 C CA . THR B 1 82 ? 8.93600 -52.35700 -10.48200 1.000 48.15000 82 THR B CA 1
ATOM 3581 C C . THR B 1 82 ? 9.12900 -52.18400 -8.98500 1.000 46.80000 82 THR B C 1
ATOM 3582 O O . THR B 1 82 ? 9.22600 -53.18900 -8.27400 1.000 49.07000 82 THR B O 1
ATOM 3593 N N . GLY B 1 83 ? 9.18500 -50.95600 -8.48700 1.000 47.81000 83 GLY B N 1
ATOM 3594 C CA . GLY B 1 83 ? 9.49600 -50.73200 -7.09500 1.000 51.11000 83 GLY B CA 1
ATOM 3595 C C . GLY B 1 83 ? 10.94700 -50.94200 -6.72400 1.000 55.27000 83 GLY B C 1
ATOM 3596 O O . GLY B 1 83 ? 11.30400 -50.75600 -5.55600 1.000 58.98000 83 GLY B O 1
ATOM 3600 N N . GLU B 1 84 ? 11.79400 -51.33000 -7.67100 1.000 53.29000 84 GLU B N 1
ATOM 3601 C CA . GLU B 1 84 ? 13.21200 -51.51400 -7.40800 1.000 55.18000 84 GLU B CA 1
ATOM 3602 C C . GLU B 1 84 ? 13.95300 -50.19900 -7.61700 1.000 48.55000 84 GLU B C 1
ATOM 3603 O O . GLU B 1 84 ? 13.54900 -49.35900 -8.42300 1.000 47.52000 84 GLU B O 1
ATOM 3615 N N . TYR B 1 85 ? 15.04600 -50.02700 -6.87600 1.000 44.94000 85 TYR B N 1
ATOM 3616 C CA . TYR B 1 85 ? 15.90400 -48.86700 -7.06100 1.000 40.12000 85 TYR B CA 1
ATOM 3617 C C . TYR B 1 85 ? 16.73300 -49.04300 -8.32600 1.000 38.34000 85 TYR B C 1
ATOM 3618 O O . TYR B 1 85 ? 17.29400 -50.12000 -8.56700 1.000 39.92000 85 TYR B O 1
ATOM 3636 N N . VAL B 1 86 ? 16.80800 -47.98200 -9.12500 1.000 37.55000 86 VAL B N 1
ATOM 3637 C CA . VAL B 1 86 ? 17.57700 -47.97200 -10.36200 1.000 33.77000 86 VAL B CA 1
ATOM 3638 C C . VAL B 1 86 ? 18.34800 -46.66500 -10.43600 1.000 31.28000 86 VAL B C 1
ATOM 3639 O O . VAL B 1 86 ? 18.03700 -45.69200 -9.74700 1.000 33.56000 86 VAL B O 1
ATOM 3652 N N . LEU B 1 87 ? 19.36400 -46.64500 -11.29900 1.000 31.29000 87 LEU B N 1
ATOM 3653 C CA . LEU B 1 87 ? 20.15600 -45.44600 -11.52400 1.000 28.40000 87 LEU B CA 1
ATOM 3654 C C . LEU B 1 87 ? 19.59200 -44.68100 -12.71400 1.000 28.28000 87 LEU B C 1
ATOM 3655 O O . LEU B 1 87 ? 19.35000 -45.26800 -13.78200 1.000 29.55000 87 LEU B O 1
ATOM 3671 N N . ARG B 1 88 ? 19.38500 -43.38100 -12.52700 1.000 27.44000 88 ARG B N 1
ATOM 3672 C CA . ARG B 1 88 ? 18.87300 -42.50100 -13.57100 1.000 27.33000 88 ARG B CA 1
ATOM 3673 C C . ARG B 1 88 ? 19.92900 -41.46800 -13.94100 1.000 26.80000 88 ARG B C 1
ATOM 3674 O O . ARG B 1 88 ? 20.62700 -40.94100 -13.07000 1.000 26.64000 88 ARG B O 1
ATOM 3695 N N . VAL B 1 89 ? 20.02600 -41.16000 -15.23600 1.000 23.99000 89 VAL B N 1
ATOM 3696 C CA . VAL B 1 89 ? 20.96400 -40.14200 -15.69400 1.000 22.20000 89 VAL B CA 1
ATOM 3697 C C . VAL B 1 89 ? 20.42900 -38.77000 -15.31500 1.000 21.74000 89 VAL B C 1
ATOM 3698 O O . VAL B 1 89 ? 19.29800 -38.41300 -15.66800 1.000 24.04000 89 VAL B O 1
ATOM 3711 N N . THR B 1 90 ? 21.23200 -37.99600 -14.57300 1.000 22.28000 90 THR B N 1
ATOM 3712 C CA . THR B 1 90 ? 20.83600 -36.65100 -14.19100 1.000 21.03000 90 THR B CA 1
ATOM 3713 C C . THR B 1 90 ? 21.76300 -35.53900 -14.67300 1.000 20.06000 90 THR B C 1
ATOM 3714 O O . THR B 1 90 ? 21.30700 -34.40000 -14.78800 1.000 22.60000 90 THR B O 1
ATOM 3725 N N . ARG B 1 91 ? 23.02800 -35.82200 -14.97200 1.000 22.92000 91 ARG B N 1
ATOM 3726 C CA . ARG B 1 91 ? 23.91500 -34.78400 -15.49400 1.000 21.01000 91 ARG B CA 1
ATOM 3727 C C . ARG B 1 91 ? 24.82600 -35.36500 -16.56000 1.000 21.90000 91 ARG B C 1
ATOM 3728 O O . ARG B 1 91 ? 25.41600 -36.43300 -16.37300 1.000 24.39000 91 ARG B O 1
ATOM 3749 N N . LEU B 1 92 ? 24.91200 -34.66600 -17.69000 1.000 25.01000 92 LEU B N 1
ATOM 3750 C CA . LEU B 1 92 ? 25.78900 -35.03600 -18.79300 1.000 24.98000 92 LEU B CA 1
ATOM 3751 C C . LEU B 1 92 ? 26.74100 -33.87500 -19.04100 1.000 22.41000 92 LEU B C 1
ATOM 3752 O O . LEU B 1 92 ? 26.29900 -32.73300 -19.22000 1.000 24.34000 92 LEU B O 1
ATOM 3768 N N . VAL B 1 93 ? 28.03900 -34.16000 -19.02200 1.000 25.14000 93 VAL B N 1
ATOM 3769 C CA . VAL B 1 93 ? 29.07200 -33.14200 -19.16200 1.000 27.37000 93 VAL B CA 1
ATOM 3770 C C . VAL B 1 93 ? 30.10700 -33.65700 -20.15100 1.000 28.39000 93 VAL B C 1
ATOM 3771 O O . VAL B 1 93 ? 30.84300 -34.60500 -19.85100 1.000 27.94000 93 VAL B O 1
ATOM 3784 N N . TYR B 1 94 ? 30.16500 -33.03500 -21.33600 1.000 26.49000 94 TYR B N 1
ATOM 3785 C CA . TYR B 1 94 ? 31.14000 -33.38500 -22.37200 1.000 27.14000 94 TYR B CA 1
ATOM 3786 C C . TYR B 1 94 ? 31.80300 -32.09100 -22.86100 1.000 28.70000 94 TYR B C 1
ATOM 3787 O O . TYR B 1 94 ? 31.58600 -31.65100 -23.99700 1.000 34.18000 94 TYR B O 1
ATOM 3805 N N . ARG B 1 95 ? 32.62300 -31.48300 -22.01200 1.000 32.47000 95 ARG B N 1
ATOM 3806 C CA . ARG B 1 95 ? 33.29500 -30.23800 -22.35700 1.000 33.83000 95 ARG B CA 1
ATOM 3807 C C . ARG B 1 95 ? 34.59600 -30.52100 -23.09500 1.000 34.11000 95 ARG B C 1
ATOM 3808 O O . ARG B 1 95 ? 35.35000 -31.42400 -22.72700 1.000 36.22000 95 ARG B O 1
ATOM 3829 N N . SER B 1 96 ? 34.84800 -29.74100 -24.14700 1.000 33.00000 96 SER B N 1
ATOM 3830 C CA . SER B 1 96 ? 36.13500 -29.72600 -24.83700 1.000 37.26000 96 SER B CA 1
ATOM 3831 C C . SER B 1 96 ? 36.55100 -31.12900 -25.27400 1.000 39.55000 96 SER B C 1
ATOM 3832 O O . SER B 1 96 ? 37.65800 -31.59400 -24.99100 1.000 42.26000 96 SER B O 1
ATOM 3840 N N . ARG B 1 97 ? 35.64800 -31.80600 -25.99000 1.000 40.13000 97 ARG B N 1
ATOM 3841 C CA A ARG B 1 97 ? 35.87700 -33.16600 -26.46500 0.450 41.99000 97 ARG B CA 1
ATOM 3842 C CA B ARG B 1 97 ? 35.90300 -33.16200 -26.46600 0.550 41.95000 97 ARG B CA 1
ATOM 3843 C C . ARG B 1 97 ? 35.91100 -33.24600 -27.98900 1.000 43.13000 97 ARG B C 1
ATOM 3844 O O . ARG B 1 97 ? 35.79600 -34.34000 -28.55000 1.000 47.26000 97 ARG B O 1
ATOM 3885 N N . SER B 1 98 ? 36.05300 -32.11300 -28.66800 1.000 40.45000 98 SER B N 1
ATOM 3886 C CA . SER B 1 98 ? 36.13400 -32.08200 -30.12800 1.000 41.34000 98 SER B CA 1
ATOM 3887 C C . SER B 1 98 ? 34.94500 -32.78900 -30.77800 1.000 41.01000 98 SER B C 1
ATOM 3888 O O . SER B 1 98 ? 35.07900 -33.46000 -31.81000 1.000 43.21000 98 SER B O 1
ATOM 3896 N N . LEU B 1 99 ? 33.76600 -32.61400 -30.19200 1.000 35.90000 99 LEU B N 1
ATOM 3897 C CA . LEU B 1 99 ? 32.55800 -33.23400 -30.71800 1.000 35.01000 99 LEU B CA 1
ATOM 3898 C C . LEU B 1 99 ? 32.02400 -32.41600 -31.89000 1.000 34.02000 99 LEU B C 1
ATOM 3899 O O . LEU B 1 99 ? 31.89000 -31.19600 -31.79500 1.000 32.10000 99 LEU B O 1
ATOM 3915 N N . THR B 1 100 ? 31.70300 -33.09700 -32.98900 1.000 38.46000 100 THR B N 1
ATOM 3916 C CA . THR B 1 100 ? 31.25800 -32.42300 -34.20400 1.000 38.52000 100 THR B CA 1
ATOM 3917 C C . THR B 1 100 ? 29.86700 -32.85600 -34.65200 1.000 36.62000 100 THR B C 1
ATOM 3918 O O . THR B 1 100 ? 29.47500 -32.56000 -35.79200 1.000 38.86000 100 THR B O 1
ATOM 3929 N N . GLY B 1 101 ? 29.11700 -33.55100 -33.80200 1.000 33.51000 101 GLY B N 1
ATOM 3930 C CA . GLY B 1 101 ? 27.80600 -34.04000 -34.16300 1.000 32.94000 101 GLY B CA 1
ATOM 3931 C C . GLY B 1 101 ? 26.66500 -33.12100 -33.77600 1.000 33.55000 101 GLY B C 1
ATOM 3932 O O . GLY B 1 101 ? 26.77600 -31.89800 -33.88800 1.000 32.64000 101 GLY B O 1
ATOM 3936 N N . THR B 1 102 ? 25.55800 -33.71200 -33.33000 1.000 31.95000 102 THR B N 1
ATOM 3937 C CA . THR B 1 102 ? 24.34100 -32.97700 -33.03400 1.000 29.08000 102 THR B CA 1
ATOM 3938 C C . THR B 1 102 ? 23.73700 -33.53300 -31.74700 1.000 29.03000 102 THR B C 1
ATOM 3939 O O . THR B 1 102 ? 24.11200 -34.61200 -31.28400 1.000 30.80000 102 THR B O 1
ATOM 3950 N N . ILE B 1 103 ? 22.76800 -32.80600 -31.20100 1.000 30.15000 103 ILE B N 1
ATOM 3951 C CA . ILE B 1 103 ? 21.99200 -33.28000 -30.05500 1.000 27.75000 103 ILE B CA 1
ATOM 3952 C C . ILE B 1 103 ? 20.81900 -34.09600 -30.58600 1.000 27.79000 103 ILE B C 1
ATOM 3953 O O . ILE B 1 103 ? 19.95000 -33.56500 -31.28900 1.000 31.18000 103 ILE B O 1
ATOM 3969 N N . SER B 1 104 ? 20.79400 -35.38900 -30.25600 1.000 27.29000 104 SER B N 1
ATOM 3970 C CA . SER B 1 104 ? 19.73200 -36.26600 -30.70600 1.000 31.15000 104 SER B CA 1
ATOM 3971 C C . SER B 1 104 ? 18.39200 -35.86800 -30.09500 1.000 29.41000 104 SER B C 1
ATOM 3972 O O . SER B 1 104 ? 18.33500 -35.44100 -28.93900 1.000 27.33000 104 SER B O 1
ATOM 3980 N N . PRO B 1 105 ? 17.29900 -36.03300 -30.84000 1.000 31.11000 105 PRO B N 1
ATOM 3981 C CA . PRO B 1 105 ? 15.97100 -35.81500 -30.24400 1.000 32.17000 105 PRO B CA 1
ATOM 3982 C C . PRO B 1 105 ? 15.69400 -36.69600 -29.03500 1.000 34.17000 105 PRO B C 1
ATOM 3983 O O . PRO B 1 105 ? 14.86200 -36.32100 -28.20000 1.000 35.03000 105 PRO B O 1
ATOM 3994 N N . VAL B 1 106 ? 16.35900 -37.84700 -28.91200 1.000 31.95000 106 VAL B N 1
ATOM 3995 C CA . VAL B 1 106 ? 16.08200 -38.75300 -27.79700 1.000 32.32000 106 VAL B CA 1
ATOM 3996 C C . VAL B 1 106 ? 16.61800 -38.20100 -26.48000 1.000 29.02000 106 VAL B C 1
ATOM 3997 O O . VAL B 1 106 ? 16.46500 -38.84200 -25.43500 1.000 32.88000 106 VAL B O 1
ATOM 4010 N N . ILE B 1 107 ? 17.25200 -37.02400 -26.50800 1.000 26.29000 107 ILE B N 1
ATOM 4011 C CA . ILE B 1 107 ? 17.64100 -36.35900 -25.26100 1.000 25.09000 107 ILE B CA 1
ATOM 4012 C C . ILE B 1 107 ? 16.42500 -36.19700 -24.35900 1.000 29.06000 107 ILE B C 1
ATOM 4013 O O . ILE B 1 107 ? 16.53700 -36.25600 -23.12700 1.000 26.86000 107 ILE B O 1
ATOM 4029 N N . GLY B 1 108 ? 15.24900 -36.00400 -24.95200 1.000 27.08000 108 GLY B N 1
ATOM 4030 C CA . GLY B 1 108 ? 14.01700 -35.86000 -24.19700 1.000 31.02000 108 GLY B CA 1
ATOM 4031 C C . GLY B 1 108 ? 13.58200 -37.09700 -23.45100 1.000 31.28000 108 GLY B C 1
ATOM 4032 O O . GLY B 1 108 ? 12.68100 -37.00200 -22.60800 1.000 31.06000 108 GLY B O 1
ATOM 4036 N N . MET B 1 109 ? 14.18400 -38.25300 -23.74600 1.000 27.82000 109 MET B N 1
ATOM 4037 C CA . MET B 1 109 ? 13.87900 -39.47200 -23.01300 1.000 30.14000 109 MET B CA 1
ATOM 4038 C C . MET B 1 109 ? 14.51800 -39.49800 -21.62700 1.000 28.10000 109 MET B C 1
ATOM 4039 O O . MET B 1 109 ? 14.10300 -40.29200 -20.78200 1.000 30.04000 109 MET B O 1
ATOM 4053 N N . LEU B 1 110 ? 15.51500 -38.65400 -21.37500 1.000 28.15000 110 LEU B N 1
ATOM 4054 C CA . LEU B 1 110 ? 16.18700 -38.62800 -20.07000 1.000 26.47000 110 LEU B CA 1
ATOM 4055 C C . LEU B 1 110 ? 15.37900 -37.74000 -19.12700 1.000 27.02000 110 LEU B C 1
ATOM 4056 O O . LEU B 1 110 ? 15.71700 -36.58300 -18.85600 1.000 25.16000 110 LEU B O 1
ATOM 4072 N N . SER B 1 111 ? 14.30000 -38.31600 -18.60100 1.000 26.03000 111 SER B N 1
ATOM 4073 C CA . SER B 1 111 ? 13.31600 -37.53500 -17.86200 1.000 29.44000 111 SER B CA 1
ATOM 4074 C C . SER B 1 111 ? 13.89700 -36.91400 -16.60100 1.000 26.69000 111 SER B C 1
ATOM 4075 O O . SER B 1 111 ? 13.36100 -35.91000 -16.12100 1.000 27.03000 111 SER B O 1
ATOM 4083 N N . GLU B 1 112 ? 14.97100 -37.47800 -16.05700 1.000 24.62000 112 GLU B N 1
ATOM 4084 C CA . GLU B 1 112 ? 15.56100 -36.97600 -14.81900 1.000 23.91000 112 GLU B CA 1
ATOM 4085 C C . GLU B 1 112 ? 16.74200 -36.04000 -15.05700 1.000 23.56000 112 GLU B C 1
ATOM 4086 O O . GLU B 1 112 ? 17.42900 -35.66800 -14.09900 1.000 26.45000 112 GLU B O 1
ATOM 4098 N N . LEU B 1 113 ? 16.98100 -35.62400 -16.30200 1.000 21.99000 113 LEU B N 1
ATOM 4099 C CA . LEU B 1 113 ? 18.15300 -34.82600 -16.62300 1.000 23.02000 113 LEU B CA 1
ATOM 4100 C C . LEU B 1 113 ? 18.05200 -33.44400 -15.99500 1.000 22.28000 113 LEU B C 1
ATOM 4101 O O . LEU B 1 113 ? 17.06500 -32.72900 -16.19400 1.000 22.99000 113 LEU B O 1
ATOM 4117 N N . LYS B 1 114 ? 19.06900 -33.07600 -15.21000 1.000 22.01000 114 LYS B N 1
ATOM 4118 C CA . LYS B 1 114 ? 19.17100 -31.73500 -14.65000 1.000 21.35000 114 LYS B CA 1
ATOM 4119 C C . LYS B 1 114 ? 20.23500 -30.87500 -15.31900 1.000 20.39000 114 LYS B C 1
ATOM 4120 O O . LYS B 1 114 ? 20.16900 -29.64400 -15.20800 1.000 22.50000 114 LYS B O 1
ATOM 4139 N N . GLU B 1 115 ? 21.19800 -31.48000 -16.01400 1.000 21.29000 115 GLU B N 1
ATOM 4140 C CA . GLU B 1 115 ? 22.28900 -30.71500 -16.60200 1.000 23.05000 115 GLU B CA 1
ATOM 4141 C C . GLU B 1 115 ? 22.72800 -31.34000 -17.91400 1.000 22.34000 115 GLU B C 1
ATOM 4142 O O . GLU B 1 115 ? 22.96900 -32.55200 -17.97900 1.000 22.29000 115 GLU B O 1
ATOM 4154 N N . LEU B 1 116 ? 22.86400 -30.49300 -18.93500 1.000 23.59000 116 LEU B N 1
ATOM 4155 C CA . LEU B 1 116 ? 23.48100 -30.85300 -20.20900 1.000 23.54000 116 LEU B CA 1
ATOM 4156 C C . LEU B 1 116 ? 24.53600 -29.78600 -20.48000 1.000 21.19000 116 LEU B C 1
ATOM 4157 O O . LEU B 1 116 ? 24.19500 -28.63400 -20.77700 1.000 25.22000 116 LEU B O 1
ATOM 4173 N N . THR B 1 117 ? 25.80500 -30.15200 -20.33400 1.000 23.48000 117 THR B N 1
ATOM 4174 C CA . THR B 1 117 ? 26.91800 -29.23700 -20.57000 1.000 23.43000 117 THR B CA 1
ATOM 4175 C C . THR B 1 117 ? 27.74200 -29.77900 -21.73300 1.000 26.00000 117 THR B C 1
ATOM 4176 O O . THR B 1 117 ? 28.31100 -30.87000 -21.63100 1.000 24.98000 117 THR B O 1
ATOM 4187 N N . LEU B 1 118 ? 27.80800 -29.00400 -22.82500 1.000 24.57000 118 LEU B N 1
ATOM 4188 C CA . LEU B 1 118 ? 28.48000 -29.40400 -24.06200 1.000 25.17000 118 LEU B CA 1
ATOM 4189 C C . LEU B 1 118 ? 29.42000 -28.30700 -24.54300 1.000 27.16000 118 LEU B C 1
ATOM 4190 O O . LEU B 1 118 ? 29.66600 -28.16700 -25.74500 1.000 26.67000 118 LEU B O 1
ATOM 4206 N N . SER B 1 119 ? 29.97500 -27.54000 -23.61000 1.000 29.21000 119 SER B N 1
ATOM 4207 C CA A SER B 1 119 ? 30.71800 -26.34100 -23.96700 0.510 28.62000 119 SER B CA 1
ATOM 4208 C CA B SER B 1 119 ? 30.72700 -26.34200 -23.95400 0.490 28.72000 119 SER B CA 1
ATOM 4209 C C . SER B 1 119 ? 32.00400 -26.67700 -24.71300 1.000 29.71000 119 SER B C 1
ATOM 4210 O O . SER B 1 119 ? 32.64900 -27.69700 -24.47300 1.000 30.84000 119 SER B O 1
ATOM 4225 N N . ASN B 1 120 ? 32.36800 -25.78400 -25.63400 1.000 30.76000 120 ASN B N 1
ATOM 4226 C CA . ASN B 1 120 ? 33.63200 -25.82500 -26.36500 1.000 34.96000 120 ASN B CA 1
ATOM 4227 C C . ASN B 1 120 ? 33.78200 -27.11100 -27.17900 1.000 34.20000 120 ASN B C 1
ATOM 4228 O O . ASN B 1 120 ? 34.75200 -27.85900 -27.04500 1.000 35.13000 120 ASN B O 1
ATOM 4239 N N . ASN B 1 121 ? 32.80200 -27.35000 -28.04200 1.000 32.75000 121 ASN B N 1
ATOM 4240 C CA . ASN B 1 121 ? 32.89900 -28.40200 -29.04600 1.000 34.35000 121 ASN B CA 1
ATOM 4241 C C . ASN B 1 121 ? 32.62200 -27.73000 -30.39000 1.000 34.75000 121 ASN B C 1
ATOM 4242 O O . ASN B 1 121 ? 32.74400 -26.50700 -30.54500 1.000 35.31000 121 ASN B O 1
ATOM 4253 N N . GLN B 1 122 ? 32.25900 -28.53300 -31.39000 1.000 35.63000 122 GLN B N 1
ATOM 4254 C CA . GLN B 1 122 ? 31.91600 -28.02900 -32.71500 1.000 35.71000 122 GLN B CA 1
ATOM 4255 C C . GLN B 1 122 ? 30.59100 -28.61900 -33.17700 1.000 33.26000 122 GLN B C 1
ATOM 4256 O O . GLN B 1 122 ? 30.41800 -28.99900 -34.34300 1.000 37.80000 122 GLN B O 1
ATOM 4270 N N . LEU B 1 123 ? 29.63300 -28.69000 -32.26400 1.000 30.10000 123 LEU B N 1
ATOM 4271 C CA . LEU B 1 123 ? 28.32700 -29.26400 -32.55000 1.000 28.43000 123 LEU B CA 1
ATOM 4272 C C . LEU B 1 123 ? 27.51100 -28.31400 -33.41600 1.000 30.29000 123 LEU B C 1
ATOM 4273 O O . LEU B 1 123 ? 27.65500 -27.09000 -33.33900 1.000 31.06000 123 LEU B O 1
ATOM 4289 N N . VAL B 1 124 ? 26.62900 -28.88800 -34.23200 1.000 31.62000 124 VAL B N 1
ATOM 4290 C CA . VAL B 1 124 ? 25.92800 -28.14700 -35.26200 1.000 31.68000 124 VAL B CA 1
ATOM 4291 C C . VAL B 1 124 ? 24.42800 -28.42200 -35.18600 1.000 32.37000 124 VAL B C 1
ATOM 4292 O O . VAL B 1 124 ? 23.95200 -29.21900 -34.37100 1.000 32.53000 124 VAL B O 1
ATOM 4305 N N . ASN B 1 125 ? 23.69000 -27.73300 -36.06500 1.000 34.04000 125 ASN B N 1
ATOM 4306 C CA . ASN B 1 125 ? 22.24800 -27.88200 -36.22900 1.000 33.36000 125 ASN B CA 1
ATOM 4307 C C . ASN B 1 125 ? 21.52000 -27.33300 -35.01500 1.000 31.52000 125 ASN B C 1
ATOM 4308 O O . ASN B 1 125 ? 22.13100 -26.67200 -34.17100 1.000 32.38000 125 ASN B O 1
ATOM 4319 N N . ALA B 1 126 ? 20.21700 -27.57300 -34.93500 1.000 34.10000 126 ALA B N 1
ATOM 4320 C CA . ALA B 1 126 ? 19.39500 -26.88000 -33.95500 1.000 32.51000 126 ALA B CA 1
ATOM 4321 C C . ALA B 1 126 ? 19.32000 -27.63500 -32.63600 1.000 32.94000 126 ALA B C 1
ATOM 4322 O O . ALA B 1 126 ? 19.61300 -28.82900 -32.54100 1.000 30.67000 126 ALA B O 1
ATOM 4329 N N . VAL B 1 127 ? 18.93600 -26.90800 -31.59700 1.000 28.64000 127 VAL B N 1
ATOM 4330 C CA . VAL B 1 127 ? 18.55800 -27.51700 -30.32700 1.000 29.97000 127 VAL B CA 1
ATOM 4331 C C . VAL B 1 127 ? 17.23100 -28.22800 -30.56700 1.000 29.55000 127 VAL B C 1
ATOM 4332 O O . VAL B 1 127 ? 16.25300 -27.57100 -30.95400 1.000 32.59000 127 VAL B O 1
ATOM 4345 N N . PRO B 1 128 ? 17.14500 -29.54900 -30.37600 1.000 31.16000 128 PRO B N 1
ATOM 4346 C CA . PRO B 1 128 ? 15.89900 -30.25200 -30.70600 1.000 31.50000 128 PRO B CA 1
ATOM 4347 C C . PRO B 1 128 ? 14.77200 -29.89600 -29.75000 1.000 29.08000 128 PRO B C 1
ATOM 4348 O O . PRO B 1 128 ? 14.97800 -29.74600 -28.54400 1.000 28.58000 128 PRO B O 1
ATOM 4359 N N . VAL B 1 129 ? 13.56200 -29.78500 -30.30400 1.000 27.73000 129 VAL B N 1
ATOM 4360 C CA . VAL B 1 129 ? 12.40000 -29.41600 -29.50900 1.000 30.75000 129 VAL B CA 1
ATOM 4361 C C . VAL B 1 129 ? 12.10600 -30.46000 -28.43900 1.000 28.10000 129 VAL B C 1
ATOM 4362 O O . VAL B 1 129 ? 11.44600 -30.15600 -27.44300 1.000 32.35000 129 VAL B O 1
ATOM 4375 N N . ASP B 1 130 ? 12.56300 -31.69900 -28.63400 1.000 30.23000 130 ASP B N 1
ATOM 4376 C CA A ASP B 1 130 ? 12.29800 -32.75400 -27.66500 0.400 32.30000 130 ASP B CA 1
ATOM 4377 C CA B ASP B 1 130 ? 12.30900 -32.76000 -27.66800 0.600 32.54000 130 ASP B CA 1
ATOM 4378 C C . ASP B 1 130 ? 12.99400 -32.52200 -26.32900 1.000 30.81000 130 ASP B C 1
ATOM 4379 O O . ASP B 1 130 ? 12.64700 -33.19100 -25.34500 1.000 31.47000 130 ASP B O 1
ATOM 4396 N N . ILE B 1 131 ? 13.95100 -31.59500 -26.25800 1.000 26.76000 131 ILE B N 1
ATOM 4397 C CA . ILE B 1 131 ? 14.59900 -31.30600 -24.98100 1.000 28.66000 131 ILE B CA 1
ATOM 4398 C C . ILE B 1 131 ? 13.61200 -30.69700 -23.99400 1.000 30.24000 131 ILE B C 1
ATOM 4399 O O . ILE B 1 131 ? 13.86400 -30.71300 -22.78500 1.000 27.67000 131 ILE B O 1
ATOM 4415 N N . LEU B 1 132 ? 12.47200 -30.19200 -24.47500 1.000 29.60000 132 LEU B N 1
ATOM 4416 C CA . LEU B 1 132 ? 11.43500 -29.68600 -23.58100 1.000 29.39000 132 LEU B CA 1
ATOM 4417 C C . LEU B 1 132 ? 10.87300 -30.77800 -22.68200 1.000 29.54000 132 LEU B C 1
ATOM 4418 O O . LEU B 1 132 ? 10.25700 -30.46800 -21.64800 1.000 31.44000 132 LEU B O 1
ATOM 4434 N N . SER B 1 133 ? 11.05500 -32.04500 -23.05200 1.000 27.90000 133 SER B N 1
ATOM 4435 C CA . SER B 1 133 ? 10.62100 -33.15400 -22.21800 1.000 30.62000 133 SER B CA 1
ATOM 4436 C C . SER B 1 133 ? 11.49400 -33.32600 -20.98100 1.000 28.51000 133 SER B C 1
ATOM 4437 O O . SER B 1 133 ? 11.10800 -34.07200 -20.07900 1.000 32.70000 133 SER B O 1
ATOM 4445 N N . CYS B 1 134 ? 12.65300 -32.67200 -20.93400 1.000 26.01000 134 CYS B N 1
ATOM 4446 C CA . CYS B 1 134 ? 13.52500 -32.70000 -19.75400 1.000 26.88000 134 CYS B CA 1
ATOM 4447 C C . CYS B 1 134 ? 13.06400 -31.61600 -18.77900 1.000 24.48000 134 CYS B C 1
ATOM 4448 O O . CYS B 1 134 ? 13.70800 -30.57700 -18.59600 1.000 23.28000 134 CYS B O 1
ATOM 4456 N N . LYS B 1 135 ? 11.92500 -31.90700 -18.13100 1.000 30.24000 135 LYS B N 1
ATOM 4457 C CA . LYS B 1 135 ? 11.24100 -30.90600 -17.32100 1.000 30.80000 135 LYS B CA 1
ATOM 4458 C C . LYS B 1 135 ? 12.09700 -30.41700 -16.16000 1.000 29.90000 135 LYS B C 1
ATOM 4459 O O . LYS B 1 135 ? 11.87800 -29.31200 -15.64900 1.000 32.79000 135 LYS B O 1
ATOM 4478 N N . GLN B 1 136 ? 13.04400 -31.23200 -15.70300 1.000 26.85000 136 GLN B N 1
ATOM 4479 C CA . GLN B 1 136 ? 13.86100 -30.89900 -14.54500 1.000 26.78000 136 GLN B CA 1
ATOM 4480 C C . GLN B 1 136 ? 15.15200 -30.17100 -14.90800 1.000 25.05000 136 GLN B C 1
ATOM 4481 O O . GLN B 1 136 ? 15.96600 -29.90900 -14.01800 1.000 25.97000 136 GLN B O 1
ATOM 4495 N N . LEU B 1 137 ? 15.34300 -29.82200 -16.18000 1.000 24.29000 137 LEU B N 1
ATOM 4496 C CA . LEU B 1 137 ? 16.61200 -29.25200 -16.62600 1.000 22.09000 137 LEU B CA 1
ATOM 4497 C C . LEU B 1 137 ? 16.88900 -27.92900 -15.92300 1.000 23.45000 137 LEU B C 1
ATOM 4498 O O . LEU B 1 137 ? 16.06700 -27.00500 -15.96500 1.000 24.62000 137 LEU B O 1
ATOM 4514 N N . GLU B 1 138 ? 18.04500 -27.84900 -15.26100 1.000 23.40000 138 GLU B N 1
ATOM 4515 C CA . GLU B 1 138 ? 18.48600 -26.64900 -14.57200 1.000 23.83000 138 GLU B CA 1
ATOM 4516 C C . GLU B 1 138 ? 19.68500 -25.98400 -15.23200 1.000 22.10000 138 GLU B C 1
ATOM 4517 O O . GLU B 1 138 ? 19.88600 -24.77900 -15.05700 1.000 23.31000 138 GLU B O 1
ATOM 4529 N N . VAL B 1 139 ? 20.49200 -26.74600 -15.95800 1.000 21.35000 139 VAL B N 1
ATOM 4530 C CA . VAL B 1 139 ? 21.73200 -26.25100 -16.53900 1.000 21.20000 139 VAL B CA 1
ATOM 4531 C C . VAL B 1 139 ? 21.75600 -26.67900 -17.99600 1.000 20.60000 139 VAL B C 1
ATOM 4532 O O . VAL B 1 139 ? 21.73100 -27.87600 -18.29100 1.000 22.06000 139 VAL B O 1
ATOM 4545 N N . LEU B 1 140 ? 21.78900 -25.70700 -18.90200 1.000 21.40000 140 LEU B N 1
ATOM 4546 C CA . LEU B 1 140 ? 21.97600 -25.97400 -20.32600 1.000 22.20000 140 LEU B CA 1
ATOM 4547 C C . LEU B 1 140 ? 23.12200 -25.08700 -20.79000 1.000 23.28000 140 LEU B C 1
ATOM 4548 O O . LEU B 1 140 ? 22.96400 -23.86600 -20.89100 1.000 24.42000 140 LEU B O 1
ATOM 4564 N N . ASP B 1 141 ? 24.27300 -25.70000 -21.05500 1.000 22.73000 141 ASP B N 1
ATOM 4565 C CA . ASP B 1 141 ? 25.50400 -24.97200 -21.35700 1.000 23.72000 141 ASP B CA 1
ATOM 4566 C C . ASP B 1 141 ? 25.99100 -25.47100 -22.70900 1.000 24.74000 141 ASP B C 1
ATOM 4567 O O . ASP B 1 141 ? 26.62700 -26.52800 -22.79700 1.000 24.49000 141 ASP B O 1
ATOM 4576 N N . LEU B 1 142 ? 25.67900 -24.70300 -23.75200 1.000 26.39000 142 LEU B N 1
ATOM 4577 C CA . LEU B 1 142 ? 26.06700 -25.01400 -25.12000 1.000 23.41000 142 LEU B CA 1
ATOM 4578 C C . LEU B 1 142 ? 27.11400 -24.04200 -25.63900 1.000 24.51000 142 LEU B C 1
ATOM 4579 O O . LEU B 1 142 ? 27.30700 -23.93700 -26.86600 1.000 25.92000 142 LEU B O 1
ATOM 4595 N N . ARG B 1 143 ? 27.80300 -23.36000 -24.72900 1.000 27.24000 143 ARG B N 1
ATOM 4596 C CA A ARG B 1 143 ? 28.72900 -22.29600 -25.09000 0.340 30.26000 143 ARG B CA 1
ATOM 4597 C CA B ARG B 1 143 ? 28.72900 -22.29600 -25.08900 0.660 30.77000 143 ARG B CA 1
ATOM 4598 C C . ARG B 1 143 ? 29.78300 -22.77800 -26.07800 1.000 28.02000 143 ARG B C 1
ATOM 4599 O O . ARG B 1 143 ? 30.30200 -23.89100 -25.97200 1.000 28.23000 143 ARG B O 1
ATOM 4640 N N . LYS B 1 144 ? 30.09400 -21.91800 -27.04500 1.000 30.29000 144 LYS B N 1
ATOM 4641 C CA . LYS B 1 144 ? 31.19500 -22.11800 -27.98300 1.000 33.26000 144 LYS B CA 1
ATOM 4642 C C . LYS B 1 144 ? 31.01200 -23.40600 -28.79200 1.000 31.22000 144 LYS B C 1
ATOM 4643 O O . LYS B 1 144 ? 31.79700 -24.35500 -28.70700 1.000 33.31000 144 LYS B O 1
ATOM 4662 N N . ASN B 1 145 ? 29.95900 -23.39600 -29.59900 1.000 32.73000 145 ASN B N 1
ATOM 4663 C CA . ASN B 1 145 ? 29.71300 -24.46300 -30.56400 1.000 30.11000 145 ASN B CA 1
ATOM 4664 C C . ASN B 1 145 ? 29.29600 -23.80700 -31.87800 1.000 31.32000 145 ASN B C 1
ATOM 4665 O O . ASN B 1 145 ? 29.56100 -22.62500 -32.12400 1.000 33.64000 145 ASN B O 1
ATOM 4676 N N . ARG B 1 146 ? 28.66000 -24.58300 -32.75100 1.000 32.14000 146 ARG B N 1
ATOM 4677 C CA . ARG B 1 146 ? 28.16800 -24.07500 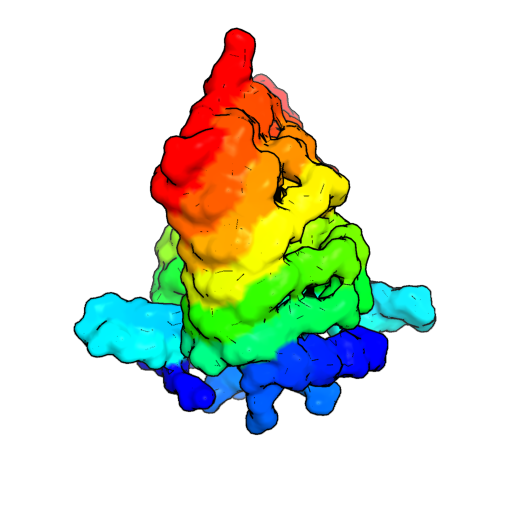-34.02800 1.000 32.82000 146 ARG B CA 1
ATOM 4678 C C . ARG B 1 146 ? 26.66700 -24.31100 -34.18100 1.000 33.08000 146 ARG B C 1
ATOM 4679 O O . ARG B 1 146 ? 26.16600 -24.47400 -35.29800 1.000 35.05000 146 ARG B O 1
ATOM 4700 N N . PHE B 1 147 ? 25.93700 -24.33100 -33.06500 1.000 31.84000 147 PHE B N 1
ATOM 4701 C CA . PHE B 1 147 ? 24.49400 -24.52100 -33.12700 1.000 28.93000 147 PHE B CA 1
ATOM 4702 C C . PHE B 1 147 ? 23.85800 -23.39200 -33.92600 1.000 32.65000 147 PHE B C 1
ATOM 4703 O O . PHE B 1 147 ? 24.31500 -22.25000 -33.88500 1.000 33.47000 147 PHE B O 1
ATOM 4720 N N . SER B 1 148 ? 22.80900 -23.71800 -34.67000 1.000 33.86000 148 SER B N 1
ATOM 4721 C CA . SER B 1 148 ? 22.17500 -22.75100 -35.54700 1.000 33.64000 148 SER B CA 1
ATOM 4722 C C . SER B 1 148 ? 20.66700 -22.95200 -35.50900 1.000 34.83000 148 SER B C 1
ATOM 4723 O O . SER B 1 148 ? 20.14600 -23.78900 -34.76700 1.000 37.82000 148 SER B O 1
ATOM 4731 N N . GLY B 1 149 ? 19.96400 -22.17800 -36.33800 1.000 36.04000 149 GLY B N 1
ATOM 4732 C CA . GLY B 1 149 ? 18.52300 -22.18600 -36.31400 1.000 34.24000 149 GLY B CA 1
ATOM 4733 C C . GLY B 1 149 ? 17.99000 -21.42700 -35.11300 1.000 33.83000 149 GLY B C 1
ATOM 4734 O O . GLY B 1 149 ? 18.72700 -20.81400 -34.33500 1.000 36.29000 149 GLY B O 1
ATOM 4738 N N . GLN B 1 150 ? 16.67200 -21.48600 -34.96500 1.000 38.33000 150 GLN B N 1
ATOM 4739 C CA . GLN B 1 150 ? 15.99700 -20.79500 -33.87800 1.000 34.81000 150 GLN B CA 1
ATOM 4740 C C . GLN B 1 150 ? 15.82700 -21.71200 -32.67700 1.000 36.97000 150 GLN B C 1
ATOM 4741 O O . GLN B 1 150 ? 15.79300 -22.94100 -32.79800 1.000 37.61000 150 GLN B O 1
ATOM 4755 N N . ILE B 1 151 ? 15.73200 -21.10500 -31.50700 1.000 34.96000 151 ILE B N 1
ATOM 4756 C CA . ILE B 1 151 ? 15.35800 -21.86800 -30.31300 1.000 33.57000 151 ILE B CA 1
ATOM 4757 C C . ILE B 1 151 ? 13.86400 -22.16800 -30.37800 1.000 38.48000 151 ILE B C 1
ATOM 4758 O O . ILE B 1 151 ? 13.07200 -21.26400 -30.68400 1.000 42.53000 151 ILE B O 1
ATOM 4774 N N . PRO B 1 152 ? 13.42800 -23.39700 -30.11100 1.000 43.10000 152 PRO B N 1
ATOM 4775 C CA . PRO B 1 152 ? 11.98400 -23.66900 -30.08200 1.000 54.73000 152 PRO B CA 1
ATOM 4776 C C . PRO B 1 152 ? 11.24600 -22.65300 -29.21700 1.000 66.45000 152 PRO B C 1
ATOM 4777 O O . PRO B 1 152 ? 11.68900 -22.29900 -28.12200 1.000 67.05000 152 PRO B O 1
ATOM 4788 N N . GLY B 1 153 ? 10.11200 -22.16900 -29.72600 1.000 67.55000 153 GLY B N 1
ATOM 4789 C CA . GLY B 1 153 ? 9.37300 -21.14000 -29.01100 1.000 67.18000 153 GLY B CA 1
ATOM 4790 C C . GLY B 1 153 ? 8.92000 -21.58900 -27.63500 1.000 58.76000 153 GLY B C 1
ATOM 4791 O O . GLY B 1 153 ? 8.98000 -20.82100 -26.66800 1.000 53.11000 153 GLY B O 1
ATOM 4795 N N . ASN B 1 154 ? 8.45600 -22.83800 -27.52600 1.000 55.39000 154 ASN B N 1
ATOM 4796 C CA . ASN B 1 154 ? 8.03300 -23.39400 -26.24800 1.000 51.12000 154 ASN B CA 1
ATOM 4797 C C . ASN B 1 154 ? 9.21200 -23.77100 -25.35100 1.000 41.38000 154 ASN B C 1
ATOM 4798 O O . ASN B 1 154 ? 9.00900 -24.37400 -24.28700 1.000 37.47000 154 ASN B O 1
ATOM 4809 N N . PHE B 1 155 ? 10.44100 -23.43000 -25.75300 1.000 38.52000 155 PHE B N 1
ATOM 4810 C CA . PHE B 1 155 ? 11.59200 -23.56700 -24.86800 1.000 37.76000 155 PHE B CA 1
ATOM 4811 C C . PHE B 1 155 ? 11.35000 -22.84700 -23.54900 1.000 33.53000 155 PHE B C 1
ATOM 4812 O O . PHE B 1 155 ? 11.93500 -23.21000 -22.52100 1.000 32.16000 155 PHE B O 1
ATOM 4829 N N . SER B 1 156 ? 10.49000 -21.82800 -23.56200 1.000 38.27000 156 SER B N 1
ATOM 4830 C CA . SER B 1 156 ? 10.11300 -21.11900 -22.34700 1.000 39.16000 156 SER B CA 1
ATOM 4831 C C . SER B 1 156 ? 9.54700 -22.04800 -21.28500 1.000 38.55000 156 SER B C 1
ATOM 4832 O O . SER B 1 156 ? 9.50400 -21.67100 -20.10900 1.000 39.27000 156 SER B O 1
ATOM 4840 N N . SER B 1 157 ? 9.11000 -23.24900 -21.66400 1.000 33.62000 157 SER B N 1
ATOM 4841 C CA . SER B 1 157 ? 8.55500 -24.18100 -20.68900 1.000 32.07000 157 SER B CA 1
ATOM 4842 C C . SER B 1 157 ? 9.60900 -24.78900 -19.77700 1.000 33.90000 157 SER B C 1
ATOM 4843 O O . SER B 1 157 ? 9.24400 -25.37000 -18.75300 1.000 31.76000 157 SER B O 1
ATOM 4851 N N . LEU B 1 158 ? 10.89400 -24.68400 -20.10700 1.000 30.26000 158 LEU B N 1
ATOM 4852 C CA . LEU B 1 158 ? 11.95500 -25.20900 -19.24700 1.000 30.56000 158 LEU B CA 1
ATOM 4853 C C . LEU B 1 158 ? 12.20900 -24.24700 -18.08100 1.000 26.35000 158 LEU B C 1
ATOM 4854 O O . LEU B 1 158 ? 13.28900 -23.67700 -17.92100 1.000 26.83000 158 LEU B O 1
ATOM 4870 N N . SER B 1 159 ? 11.17000 -24.08400 -17.26100 1.000 31.21000 159 SER B N 1
ATOM 4871 C CA . SER B 1 159 ? 11.13100 -23.03800 -16.25100 1.000 29.94000 159 SER B CA 1
ATOM 4872 C C . SER B 1 159 ? 12.06200 -23.29700 -15.07100 1.000 29.82000 159 SER B C 1
ATOM 4873 O O . SER B 1 159 ? 12.26300 -22.38300 -14.26200 1.000 31.11000 159 SER B O 1
ATOM 4881 N N . ARG B 1 160 ? 12.61300 -24.50200 -14.93500 1.000 28.54000 160 ARG B N 1
ATOM 4882 C CA A ARG B 1 160 ? 13.59100 -24.77900 -13.88700 0.470 28.13000 160 ARG B CA 1
ATOM 4883 C CA B ARG B 1 160 ? 13.59000 -24.77500 -13.88500 0.530 28.20000 160 ARG B CA 1
ATOM 4884 C C . ARG B 1 160 ? 14.99500 -24.31000 -14.25300 1.000 25.49000 160 ARG B C 1
ATOM 4885 O O . ARG B 1 160 ? 15.90400 -24.42500 -13.42800 1.000 26.51000 160 ARG B O 1
ATOM 4924 N N . LEU B 1 161 ? 15.19700 -23.80800 -15.46700 1.000 23.75000 161 LEU B N 1
ATOM 4925 C CA . LEU B 1 161 ? 16.52500 -23.41100 -15.90200 1.000 23.65000 161 LEU B CA 1
ATOM 4926 C C . LEU B 1 161 ? 17.08200 -22.30700 -15.01900 1.000 24.05000 161 LEU B C 1
ATOM 4927 O O . LEU B 1 161 ? 16.43500 -21.27200 -14.80500 1.000 24.30000 161 LEU B O 1
ATOM 4943 N N . ARG B 1 162 ? 18.28200 -22.55000 -14.49500 1.000 22.33000 162 ARG B N 1
ATOM 4944 C CA A ARG B 1 162 ? 19.01900 -21.57400 -13.70300 0.490 24.04000 162 ARG B CA 1
ATOM 4945 C CA B ARG B 1 162 ? 19.01400 -21.56800 -13.70700 0.510 24.03000 162 ARG B CA 1
ATOM 4946 C C . ARG B 1 162 ? 20.28600 -21.08700 -14.39300 1.000 24.50000 162 ARG B C 1
ATOM 4947 O O . ARG B 1 162 ? 20.65900 -19.92300 -14.23100 1.000 24.81000 162 ARG B O 1
ATOM 4988 N N . ILE B 1 163 ? 20.94500 -21.94800 -15.15800 1.000 22.32000 163 ILE B N 1
ATOM 4989 C CA . ILE B 1 163 ? 22.14600 -21.60000 -15.91000 1.000 22.29000 163 ILE B CA 1
ATOM 4990 C C . ILE B 1 163 ? 21.84100 -21.89500 -17.36900 1.000 20.01000 163 ILE B C 1
ATOM 4991 O O . ILE B 1 163 ? 21.59700 -23.05200 -17.73500 1.000 22.85000 163 ILE B O 1
ATOM 5007 N N . LEU B 1 164 ? 21.83100 -20.85100 -18.19400 1.000 21.25000 164 LEU B N 1
ATOM 5008 C CA . LEU B 1 164 ? 21.57600 -20.99900 -19.62600 1.000 21.68000 164 LEU B CA 1
ATOM 5009 C C . LEU B 1 164 ? 22.66900 -20.24400 -20.36000 1.000 23.95000 164 LEU B C 1
ATOM 5010 O O . LEU B 1 164 ? 22.70900 -19.00900 -20.31900 1.000 24.96000 164 LEU B O 1
ATOM 5026 N N . ASP B 1 165 ? 23.56800 -20.97900 -21.01100 1.000 24.28000 165 ASP B N 1
ATOM 5027 C CA . ASP B 1 165 ? 24.67600 -20.37100 -21.73500 1.000 24.13000 165 ASP B CA 1
ATOM 5028 C C . ASP B 1 165 ? 24.59900 -20.86200 -23.17500 1.000 25.23000 165 ASP B C 1
ATOM 5029 O O . ASP B 1 165 ? 25.00000 -21.99000 -23.47800 1.000 25.80000 165 ASP B O 1
ATOM 5038 N N . LEU B 1 166 ? 24.08600 -20.00100 -24.04800 1.000 24.06000 166 LEU B N 1
ATOM 5039 C CA . LEU B 1 166 ? 24.01300 -20.28000 -25.47400 1.000 24.32000 166 LEU B CA 1
ATOM 5040 C C . LEU B 1 166 ? 25.02800 -19.46900 -26.26200 1.000 26.02000 166 LEU B C 1
ATOM 5041 O O . LEU B 1 166 ? 24.92600 -19.38500 -27.49200 1.000 26.69000 166 LEU B O 1
ATOM 5057 N N . SER B 1 167 ? 26.01400 -18.88400 -25.58500 1.000 24.67000 167 SER B N 1
ATOM 5058 C CA . SER B 1 167 ? 26.87100 -17.89000 -26.21100 1.000 24.90000 167 SER B CA 1
ATOM 5059 C C . SER B 1 167 ? 27.82400 -18.52100 -27.22300 1.000 26.62000 167 SER B C 1
ATOM 5060 O O . SER B 1 167 ? 28.18900 -19.70000 -27.13000 1.000 27.24000 167 SER B O 1
ATOM 5068 N N . SER B 1 168 ? 28.23000 -17.70900 -28.19700 1.000 27.67000 168 SER B N 1
ATOM 5069 C CA . SER B 1 168 ? 29.19700 -18.10500 -29.22200 1.000 30.26000 168 SER B CA 1
ATOM 5070 C C . SER B 1 168 ? 28.68400 -19.29900 -30.03100 1.000 30.81000 168 SER B C 1
ATOM 5071 O O . SER B 1 168 ? 29.31200 -20.35500 -30.11000 1.000 30.75000 168 SER B O 1
ATOM 5079 N N . ASN B 1 169 ? 27.51300 -19.10000 -30.62600 1.000 28.23000 169 ASN B N 1
ATOM 5080 C CA . ASN B 1 169 ? 26.94000 -20.04900 -31.57200 1.000 29.51000 169 ASN B CA 1
ATOM 5081 C C . ASN B 1 169 ? 26.44100 -19.21700 -32.75300 1.000 29.89000 169 ASN B C 1
ATOM 5082 O O . ASN B 1 169 ? 26.80800 -18.05200 -32.92700 1.000 32.29000 169 ASN B O 1
ATOM 5093 N N . LYS B 1 170 ? 25.58200 -19.81400 -33.58100 1.000 32.66000 170 LYS B N 1
ATOM 5094 C CA . LYS B 1 170 ? 24.97500 -19.12200 -34.71400 1.000 32.14000 170 LYS B CA 1
ATOM 5095 C C . LYS B 1 170 ? 23.45400 -19.18500 -34.62600 1.000 32.87000 170 LYS B C 1
ATOM 5096 O O . LYS B 1 170 ? 22.75500 -19.32400 -35.63800 1.000 33.75000 170 LYS B O 1
ATOM 5115 N N . LEU B 1 171 ? 22.93200 -19.06300 -33.40600 1.000 29.93000 171 LEU B N 1
ATOM 5116 C CA . LEU B 1 171 ? 21.49400 -19.14300 -33.18000 1.000 29.76000 171 LEU B CA 1
ATOM 5117 C C . LEU B 1 171 ? 20.80400 -17.86800 -33.64200 1.000 31.42000 171 LEU B C 1
ATOM 5118 O O . LEU B 1 171 ? 21.34500 -16.76600 -33.51500 1.000 34.75000 171 LEU B O 1
ATOM 5134 N N . SER B 1 172 ? 19.60600 -18.02800 -34.20900 1.000 34.42000 172 SER B N 1
ATOM 5135 C CA . SER B 1 172 ? 18.85700 -16.90600 -34.75800 1.000 34.89000 172 SER B CA 1
ATOM 5136 C C . SER B 1 172 ? 17.43400 -16.89900 -34.21100 1.000 35.34000 172 SER B C 1
ATOM 5137 O O . SER B 1 172 ? 17.09400 -17.70000 -33.34200 1.000 34.99000 172 SER B O 1
ATOM 5145 N N . GLY B 1 173 ? 16.59200 -16.00700 -34.71900 1.000 37.58000 173 GLY B N 1
ATOM 5146 C CA . GLY B 1 173 ? 15.26700 -15.83900 -34.16300 1.000 38.94000 173 GLY B CA 1
ATOM 5147 C C . GLY B 1 173 ? 15.28600 -14.85000 -33.01500 1.000 34.89000 173 GLY B C 1
ATOM 5148 O O . GLY B 1 173 ? 16.27500 -14.15600 -32.76600 1.000 33.92000 173 GLY B O 1
ATOM 5152 N N . ASN B 1 174 ? 14.16400 -14.78000 -32.30800 1.000 36.40000 174 ASN B N 1
ATOM 5153 C CA . ASN B 1 174 ? 14.03300 -13.84300 -31.20100 1.000 34.42000 174 ASN B CA 1
ATOM 5154 C C . ASN B 1 174 ? 14.26100 -14.54600 -29.87100 1.000 34.11000 174 ASN B C 1
ATOM 5155 O O . ASN B 1 174 ? 14.42900 -15.76400 -29.79300 1.000 32.00000 174 ASN B O 1
ATOM 5166 N N . LEU B 1 175 ? 14.28300 -13.74200 -28.81100 1.000 31.11000 175 LEU B N 1
ATOM 5167 C CA . LEU B 1 175 ? 14.55600 -14.22500 -27.46600 1.000 33.26000 175 LEU B CA 1
ATOM 5168 C C . LEU B 1 175 ? 13.29900 -14.33500 -26.61400 1.000 33.39000 175 LEU B C 1
ATOM 5169 O O . LEU B 1 175 ? 13.39700 -14.36600 -25.38500 1.000 31.86000 175 LEU B O 1
ATOM 5185 N N . ASN B 1 176 ? 12.12000 -14.40400 -27.23600 1.000 38.55000 176 ASN B N 1
ATOM 5186 C CA . ASN B 1 176 ? 10.88700 -14.42400 -26.45900 1.000 42.57000 176 ASN B CA 1
ATOM 5187 C C . ASN B 1 176 ? 10.80500 -15.64100 -25.54600 1.000 40.32000 176 ASN B C 1
ATOM 5188 O O . ASN B 1 176 ? 10.09900 -15.59300 -24.53300 1.000 42.90000 176 ASN B O 1
ATOM 5199 N N . PHE B 1 177 ? 11.51600 -16.72300 -25.87200 1.000 37.21000 177 PHE B N 1
ATOM 5200 C CA . PHE B 1 177 ? 11.51000 -17.90000 -25.01200 1.000 37.79000 177 PHE B CA 1
ATOM 5201 C C . PHE B 1 177 ? 12.06400 -17.60700 -23.62400 1.000 36.84000 177 PHE B C 1
ATOM 5202 O O . PHE B 1 177 ? 11.81700 -18.38700 -22.69600 1.000 39.30000 177 PHE B O 1
ATOM 5219 N N . LEU B 1 178 ? 12.79800 -16.50800 -23.45100 1.000 32.94000 178 LEU B N 1
ATOM 5220 C CA . LEU B 1 178 ? 13.35400 -16.17700 -22.14600 1.000 31.58000 178 LEU B CA 1
ATOM 5221 C C . LEU B 1 178 ? 12.31500 -15.62600 -21.17500 1.000 34.59000 178 LEU B C 1
ATOM 5222 O O . LEU B 1 178 ? 12.59300 -15.57000 -19.97000 1.000 33.85000 178 LEU B O 1
ATOM 5238 N N . LYS B 1 179 ? 11.14000 -15.22400 -21.66600 1.000 37.93000 179 LYS B N 1
ATOM 5239 C CA . LYS B 1 179 ? 10.19400 -14.48200 -20.83800 1.000 39.32000 179 LYS B CA 1
ATOM 5240 C C . LYS B 1 179 ? 9.77500 -15.27300 -19.60400 1.000 37.24000 179 LYS B C 1
ATOM 5241 O O . LYS B 1 179 ? 9.54200 -14.69400 -18.53800 1.000 38.88000 179 LYS B O 1
ATOM 5260 N N . ASN B 1 180 ? 9.65600 -16.58700 -19.73100 1.000 33.78000 180 ASN B N 1
ATOM 5261 C CA . ASN B 1 180 ? 9.13500 -17.42400 -18.66000 1.000 35.27000 180 ASN B CA 1
ATOM 5262 C C . ASN B 1 180 ? 10.23000 -18.07700 -17.82800 1.000 31.27000 180 ASN B C 1
ATOM 5263 O O . ASN B 1 180 ? 9.91600 -18.80400 -16.87600 1.000 30.18000 180 ASN B O 1
ATOM 5274 N N . LEU B 1 181 ? 11.50000 -17.84100 -18.15700 1.000 27.35000 181 LEU B N 1
ATOM 5275 C CA . LEU B 1 181 ? 12.60600 -18.49200 -17.45500 1.000 25.97000 181 LEU B CA 1
ATOM 5276 C C . LEU B 1 181 ? 12.98800 -17.68300 -16.21300 1.000 26.05000 181 LEU B C 1
ATOM 5277 O O . LEU B 1 181 ? 14.10100 -17.18800 -16.06100 1.000 27.58000 181 LEU B O 1
ATOM 5293 N N . ARG B 1 182 ? 12.02200 -17.58700 -15.29900 1.000 27.91000 182 ARG B N 1
ATOM 5294 C CA . ARG B 1 182 ? 12.10700 -16.67100 -14.17000 1.000 31.94000 182 ARG B CA 1
ATOM 5295 C C . ARG B 1 182 ? 13.10900 -17.10300 -13.11000 1.000 31.48000 182 ARG B C 1
ATOM 5296 O O . ARG B 1 182 ? 13.40200 -16.31000 -12.20600 1.000 32.64000 182 ARG B O 1
ATOM 5317 N N . ASN B 1 183 ? 13.63100 -18.32200 -13.18100 1.000 28.24000 183 ASN B N 1
ATOM 5318 C CA . ASN B 1 183 ? 14.58400 -18.80900 -12.19100 1.000 27.82000 183 ASN B CA 1
ATOM 5319 C C . ASN B 1 183 ? 16.02700 -18.66800 -12.65200 1.000 26.78000 183 ASN B C 1
ATOM 5320 O O . ASN B 1 183 ? 16.94200 -19.13400 -11.96300 1.000 28.16000 183 ASN B O 1
ATOM 5331 N N . LEU B 1 184 ? 16.25400 -18.03300 -13.80000 1.000 23.57000 184 LEU B N 1
ATOM 5332 C CA . LEU B 1 184 ? 17.60700 -17.85500 -14.29700 1.000 23.44000 184 LEU B CA 1
ATOM 5333 C C . LEU B 1 184 ? 18.47500 -17.10100 -13.30300 1.000 26.08000 184 LEU B C 1
ATOM 5334 O O . LEU B 1 184 ? 18.06200 -16.08500 -12.73300 1.000 27.26000 184 LEU B O 1
ATOM 5350 N N . GLU B 1 185 ? 19.67900 -17.62000 -13.09400 1.000 24.39000 185 GLU B N 1
ATOM 5351 C CA . GLU B 1 185 ? 20.71200 -16.98400 -12.29300 1.000 25.98000 185 GLU B CA 1
ATOM 5352 C C . GLU B 1 185 ? 21.87800 -16.50700 -13.13900 1.000 23.40000 185 GLU B C 1
ATOM 5353 O O . GLU B 1 185 ? 22.47000 -15.46600 -12.84200 1.000 24.47000 185 GLU B O 1
ATOM 5365 N N . ASN B 1 186 ? 22.18300 -17.23700 -14.20000 1.000 24.72000 186 ASN B N 1
ATOM 5366 C CA . ASN B 1 186 ? 23.30400 -16.95800 -15.08900 1.000 23.31000 186 ASN B CA 1
ATOM 5367 C C . ASN B 1 186 ? 22.80200 -17.16500 -16.51000 1.000 21.47000 186 ASN B C 1
ATOM 5368 O O . ASN B 1 186 ? 22.41800 -18.28100 -16.86200 1.000 24.84000 186 ASN B O 1
ATOM 5379 N N . LEU B 1 187 ? 22.76500 -16.09000 -17.29400 1.000 23.49000 187 LEU B N 1
ATOM 5380 C CA . LEU B 1 187 ? 22.22800 -16.12900 -18.65300 1.000 22.47000 187 LEU B CA 1
ATOM 5381 C C . LEU B 1 187 ? 23.20600 -15.49600 -19.63300 1.000 21.99000 187 LEU B C 1
ATOM 5382 O O . LEU B 1 187 ? 23.61200 -14.34800 -19.46600 1.000 24.49000 187 LEU B O 1
ATOM 5399 N N . SER B 1 188 ? 23.54100 -16.22000 -20.69600 1.000 22.58000 188 SER B N 1
ATOM 5400 C CA . SER B 1 188 ? 24.28900 -15.60300 -21.77900 1.000 23.87000 188 SER B CA 1
ATOM 5401 C C . SER B 1 188 ? 23.73900 -16.10200 -23.10300 1.000 22.48000 188 SER B C 1
ATOM 5402 O O . SER B 1 188 ? 23.62400 -17.31500 -23.30500 1.000 24.12000 188 SER B O 1
ATOM 5410 N N . VAL B 1 189 ? 23.38000 -15.16300 -23.96100 1.000 25.95000 189 VAL B N 1
ATOM 5411 C CA . VAL B 1 189 ? 23.10300 -15.43400 -25.36300 1.000 26.03000 189 VAL B CA 1
ATOM 5412 C C . VAL B 1 189 ? 24.07100 -14.66100 -26.25500 1.000 28.66000 189 VAL B C 1
ATOM 5413 O O . VAL B 1 189 ? 23.80200 -14.44200 -27.44000 1.000 28.06000 189 VAL B O 1
ATOM 5426 N N . ALA B 1 190 ? 25.21000 -14.25300 -25.69900 1.000 26.36000 190 ALA B N 1
ATOM 5427 C CA . ALA B 1 190 ? 26.11800 -13.36700 -26.41400 1.000 26.87000 190 ALA B CA 1
ATOM 5428 C C . ALA B 1 190 ? 26.68800 -14.03200 -27.66200 1.000 30.04000 190 ALA B C 1
ATOM 5429 O O . ALA B 1 190 ? 26.84000 -15.24700 -27.73500 1.000 29.58000 190 ALA B O 1
ATOM 5436 N N . ASN B 1 191 ? 27.02900 -13.19900 -28.64300 1.000 31.44000 191 ASN B N 1
ATOM 5437 C CA . ASN B 1 191 ? 27.73000 -13.62600 -29.85600 1.000 31.27000 191 ASN B CA 1
ATOM 5438 C C . ASN B 1 191 ? 26.92900 -14.68000 -30.62100 1.000 34.26000 191 ASN B C 1
ATOM 5439 O O . ASN B 1 191 ? 27.38600 -15.79800 -30.86600 1.000 35.16000 191 ASN B O 1
ATOM 5450 N N . ASN B 1 192 ? 25.71600 -14.29100 -30.99600 1.000 31.84000 192 ASN B N 1
ATOM 5451 C CA . ASN B 1 192 ? 24.84000 -15.13100 -31.79800 1.000 31.69000 192 ASN B CA 1
ATOM 5452 C C . ASN B 1 192 ? 24.25000 -14.23900 -32.89100 1.000 33.79000 192 ASN B C 1
ATOM 5453 O O . ASN B 1 192 ? 24.72700 -13.12400 -33.15400 1.000 35.40000 192 ASN B O 1
ATOM 5464 N N . LEU B 1 193 ? 23.18500 -14.72400 -33.53100 1.000 32.86000 193 LEU B N 1
ATOM 5465 C CA . LEU B 1 193 ? 22.49300 -13.98500 -34.57700 1.000 36.20000 193 LEU B CA 1
ATOM 5466 C C . LEU B 1 193 ? 21.05700 -13.67200 -34.17000 1.000 37.35000 193 LEU B C 1
ATOM 5467 O O . LEU B 1 193 ? 20.15800 -13.62700 -35.01400 1.000 38.48000 193 LEU B O 1
ATOM 5483 N N . PHE B 1 194 ? 20.82200 -13.48000 -32.87400 1.000 32.40000 194 PHE B N 1
ATOM 5484 C CA . PHE B 1 194 ? 19.47800 -13.20800 -32.39600 1.000 32.63000 194 PHE B CA 1
ATOM 5485 C C . PHE B 1 194 ? 19.00800 -11.82500 -32.82700 1.000 33.82000 194 PHE B C 1
ATOM 5486 O O . PHE B 1 194 ? 19.79100 -10.87400 -32.92600 1.000 33.72000 194 PHE B O 1
ATOM 5503 N N . SER B 1 195 ? 17.70400 -11.71800 -33.06500 1.000 35.23000 195 SER B N 1
ATOM 5504 C CA . SER B 1 195 ? 17.09000 -10.45700 -33.45700 1.000 36.84000 195 SER B CA 1
ATOM 5505 C C . SER B 1 195 ? 15.84800 -10.20300 -32.61400 1.000 38.87000 195 SER B C 1
ATOM 5506 O O . SER B 1 195 ? 15.61200 -10.90300 -31.62800 1.000 37.70000 195 SER B O 1
ATOM 5514 N N . GLY B 1 196 ? 15.05200 -9.20500 -32.98500 1.000 41.68000 196 GLY B N 1
ATOM 5515 C CA . GLY B 1 196 ? 13.90500 -8.83900 -32.18300 1.000 42.75000 196 GLY B CA 1
ATOM 5516 C C . GLY B 1 196 ? 14.30200 -7.93200 -31.03000 1.000 39.70000 196 GLY B C 1
ATOM 5517 O O . GLY B 1 196 ? 15.31600 -7.23300 -31.06900 1.000 39.77000 196 GLY B O 1
ATOM 5521 N N . LYS B 1 197 ? 13.48300 -7.96000 -29.98300 1.000 42.75000 197 LYS B N 1
ATOM 5522 C CA . LYS B 1 197 ? 13.68300 -7.12000 -28.81300 1.000 44.41000 197 LYS B CA 1
ATOM 5523 C C . LYS B 1 197 ? 14.02700 -7.97600 -27.60200 1.000 44.86000 197 LYS B C 1
ATOM 5524 O O . LYS B 1 197 ? 13.55200 -9.10300 -27.46500 1.000 44.38000 197 LYS B O 1
ATOM 5543 N N . ILE B 1 198 ? 14.86000 -7.42800 -26.72800 1.000 42.71000 198 ILE B N 1
ATOM 5544 C CA . ILE B 1 198 ? 15.15900 -8.10300 -25.45900 1.000 42.30000 198 ILE B CA 1
ATOM 5545 C C . ILE B 1 198 ? 13.92100 -8.05200 -24.57100 1.000 47.64000 198 ILE B C 1
ATOM 5546 O O . ILE B 1 198 ? 13.34400 -6.96700 -24.38900 1.000 46.95000 198 ILE B O 1
ATOM 5562 N N . PRO B 1 199 ? 13.46800 -9.17500 -24.01200 1.000 53.14000 199 PRO B N 1
ATOM 5563 C CA . PRO B 1 199 ? 12.33500 -9.12000 -23.07200 1.000 55.88000 199 PRO B CA 1
ATOM 5564 C C . PRO B 1 199 ? 12.64400 -8.21300 -21.89200 1.000 52.25000 199 PRO B C 1
ATOM 5565 O O . PRO B 1 199 ? 13.63800 -8.39800 -21.18700 1.000 50.62000 199 PRO B O 1
ATOM 5576 N N . GLU B 1 200 ? 11.77300 -7.22300 -21.67900 1.000 53.84000 200 GLU B N 1
ATOM 5577 C CA . GLU B 1 200 ? 11.96200 -6.27400 -20.59000 1.000 61.13000 200 GLU B CA 1
ATOM 5578 C C . GLU B 1 200 ? 11.91800 -6.94200 -19.22200 1.000 64.42000 200 GLU B C 1
ATOM 5579 O O . GLU B 1 200 ? 12.49200 -6.40600 -18.26700 1.000 61.79000 200 GLU B O 1
ATOM 5591 N N . GLN B 1 201 ? 11.26200 -8.09900 -19.10600 1.000 70.46000 201 GLN B N 1
ATOM 5592 C CA . GLN B 1 201 ? 11.06400 -8.71500 -17.80100 1.000 76.58000 201 GLN B CA 1
ATOM 5593 C C . GLN B 1 201 ? 12.33400 -9.35000 -17.24700 1.000 68.40000 201 GLN B C 1
ATOM 5594 O O . GLN B 1 201 ? 12.41000 -9.59600 -16.03800 1.000 72.06000 201 GLN B O 1
ATOM 5608 N N . ILE B 1 202 ? 13.32800 -9.61900 -18.09600 1.000 59.38000 202 ILE B N 1
ATOM 5609 C CA . ILE B 1 202 ? 14.47500 -10.41500 -17.67000 1.000 52.86000 202 ILE B CA 1
ATOM 5610 C C . ILE B 1 202 ? 15.25500 -9.70400 -16.57100 1.000 50.63000 202 ILE B C 1
ATOM 5611 O O . ILE B 1 202 ? 15.68400 -10.33000 -15.59100 1.000 48.65000 202 ILE B O 1
ATOM 5627 N N . VAL B 1 203 ? 15.44600 -8.38900 -16.70500 1.000 51.96000 203 VAL B N 1
ATOM 5628 C CA . VAL B 1 203 ? 16.26300 -7.66300 -15.73700 1.000 56.05000 203 VAL B CA 1
ATOM 5629 C C . VAL B 1 203 ? 15.70700 -7.81200 -14.32600 1.000 56.43000 203 VAL B C 1
ATOM 5630 O O . VAL B 1 203 ? 16.45600 -7.73900 -13.34200 1.000 58.26000 203 VAL B O 1
ATOM 5643 N N . SER B 1 204 ? 14.40000 -8.02600 -14.19700 1.000 57.31000 204 SER B N 1
ATOM 5644 C CA . SER B 1 204 ? 13.75400 -8.08700 -12.89300 1.000 58.08000 204 SER B CA 1
ATOM 5645 C C . SER B 1 204 ? 13.65800 -9.50100 -12.33000 1.000 54.40000 204 SER B C 1
ATOM 5646 O O . SER B 1 204 ? 13.11800 -9.67600 -11.23500 1.000 53.88000 204 SER B O 1
ATOM 5654 N N . PHE B 1 205 ? 14.15400 -10.50900 -13.04500 1.000 40.42000 205 PHE B N 1
ATOM 5655 C CA . PHE B 1 205 ? 14.17400 -11.86200 -12.50700 1.000 40.58000 205 PHE B CA 1
ATOM 5656 C C . PHE B 1 205 ? 14.90300 -11.86600 -11.16700 1.000 39.44000 205 PHE B C 1
ATOM 5657 O O . PHE B 1 205 ? 15.99000 -11.29800 -11.03500 1.000 41.44000 205 PHE B O 1
ATOM 5674 N N . HIS B 1 206 ? 14.30500 -12.52700 -10.17500 1.000 39.98000 206 HIS B N 1
ATOM 5675 C CA . HIS B 1 206 ? 14.69200 -12.29700 -8.78700 1.000 43.89000 206 HIS B CA 1
ATOM 5676 C C . HIS B 1 206 ? 16.09700 -12.79400 -8.46900 1.000 38.30000 206 HIS B C 1
ATOM 5677 O O . HIS B 1 206 ? 16.76200 -12.22100 -7.59900 1.000 42.53000 206 HIS B O 1
ATOM 5690 N N . ASN B 1 207 ? 16.57400 -13.83600 -9.14900 1.000 32.19000 207 ASN B N 1
ATOM 5691 C CA A ASN B 1 207 ? 17.86600 -14.43600 -8.84600 0.700 35.61000 207 ASN B CA 1
ATOM 5692 C CA B ASN B 1 207 ? 17.87300 -14.41900 -8.83800 0.300 35.59000 207 ASN B CA 1
ATOM 5693 C C . ASN B 1 207 ? 18.89700 -14.22000 -9.95100 1.000 28.64000 207 ASN B C 1
ATOM 5694 O O . ASN B 1 207 ? 19.98200 -14.80400 -9.89000 1.000 27.00000 207 ASN B O 1
ATOM 5715 N N . LEU B 1 208 ? 18.59000 -13.39800 -10.94900 1.000 28.39000 208 LEU B N 1
ATOM 5716 C CA . LEU B 1 208 ? 19.49800 -13.18300 -12.07500 1.000 27.83000 208 LEU B CA 1
ATOM 5717 C C . LEU B 1 208 ? 20.64100 -12.27300 -11.64600 1.000 28.85000 208 LEU B C 1
ATOM 5718 O O . LEU B 1 208 ? 20.43300 -11.08600 -11.37300 1.000 36.31000 208 LEU B O 1
ATOM 5734 N N . ARG B 1 209 ? 21.85100 -12.83200 -11.57200 1.000 24.95000 209 ARG B N 1
ATOM 5735 C CA . ARG B 1 209 ? 23.02600 -12.08400 -11.16100 1.000 27.03000 209 ARG B CA 1
ATOM 5736 C C . ARG B 1 209 ? 24.01400 -11.85300 -12.29300 1.000 26.64000 209 ARG B C 1
ATOM 5737 O O . ARG B 1 209 ? 24.98300 -11.11700 -12.09800 1.000 27.58000 209 ARG B O 1
ATOM 5758 N N . PHE B 1 210 ? 23.79200 -12.46200 -13.45400 1.000 26.34000 210 PHE B N 1
ATOM 5759 C CA . PHE B 1 210 ? 24.64500 -12.26600 -14.62000 1.000 24.66000 210 PHE B CA 1
ATOM 5760 C C . PHE B 1 210 ? 23.79900 -12.42400 -15.87200 1.000 20.60000 210 PHE B C 1
ATOM 5761 O O . PHE B 1 210 ? 23.12400 -13.44200 -16.03300 1.000 22.43000 210 PHE B O 1
ATOM 5778 N N . PHE B 1 211 ? 23.81700 -11.42000 -16.74300 1.000 25.58000 211 PHE B N 1
ATOM 5779 C CA . PHE B 1 211 ? 23.24700 -11.61100 -18.07400 1.000 24.91000 211 PHE B CA 1
ATOM 5780 C C . PHE B 1 211 ? 24.13100 -10.94200 -19.11600 1.000 23.50000 211 PHE B C 1
ATOM 5781 O O . PHE B 1 211 ? 24.79600 -9.94400 -18.85800 1.000 22.62000 211 PHE B O 1
ATOM 5798 N N . ASP B 1 212 ? 24.14300 -11.53400 -20.30900 1.000 26.04000 212 ASP B N 1
ATOM 5799 C CA . ASP B 1 212 ? 24.97600 -11.05000 -21.40700 1.000 23.69000 212 ASP B CA 1
ATOM 5800 C C . ASP B 1 212 ? 24.19600 -11.21300 -22.70600 1.000 23.91000 212 ASP B C 1
ATOM 5801 O O . ASP B 1 212 ? 23.95900 -12.34100 -23.14400 1.000 25.42000 212 ASP B O 1
ATOM 5810 N N . PHE B 1 213 ? 23.80700 -10.08100 -23.29800 1.000 26.16000 213 PHE B N 1
ATOM 5811 C CA . PHE B 1 213 ? 23.18000 -10.03300 -24.61200 1.000 27.00000 213 PHE B CA 1
ATOM 5812 C C . PHE B 1 213 ? 24.11000 -9.46500 -25.67400 1.000 30.77000 213 PHE B C 1
ATOM 5813 O O . PHE B 1 213 ? 23.67200 -9.25300 -26.81600 1.000 29.58000 213 PHE B O 1
ATOM 5830 N N . SER B 1 214 ? 25.37400 -9.22300 -25.33700 1.000 26.08000 214 SER B N 1
ATOM 5831 C CA A SER B 1 214 ? 26.27500 -8.53800 -26.24900 0.720 30.64000 214 SER B CA 1
ATOM 5832 C CA B SER B 1 214 ? 26.30000 -8.55200 -26.23700 0.280 29.83000 214 SER B CA 1
ATOM 5833 C C . SER B 1 214 ? 26.58200 -9.40200 -27.47400 1.000 31.13000 214 SER B C 1
ATOM 5834 O O . SER B 1 214 ? 26.43400 -10.62300 -27.47100 1.000 28.93000 214 SER B O 1
ATOM 5849 N N . GLY B 1 215 ? 27.01600 -8.73700 -28.54100 1.000 32.73000 215 GLY B N 1
ATOM 5850 C CA . GLY B 1 215 ? 27.41100 -9.45200 -29.73900 1.000 31.51000 215 GLY B CA 1
ATOM 5851 C C . GLY B 1 215 ? 26.28300 -10.00500 -30.57900 1.000 36.95000 215 GLY B C 1
ATOM 5852 O O . GLY B 1 215 ? 26.49900 -10.95700 -31.33000 1.000 44.10000 215 GLY B O 1
ATOM 5856 N N . ASN B 1 216 ? 25.08600 -9.44200 -30.47400 1.000 35.97000 216 ASN B N 1
ATOM 5857 C CA . ASN B 1 216 ? 23.95900 -9.79400 -31.34000 1.000 39.13000 216 ASN B CA 1
ATOM 5858 C C . ASN B 1 216 ? 23.61300 -8.54400 -32.14000 1.000 39.89000 216 ASN B C 1
ATOM 5859 O O . ASN B 1 216 ? 22.91200 -7.65700 -31.64500 1.000 36.43000 216 ASN B O 1
ATOM 5870 N N . ARG B 1 217 ? 24.09300 -8.49300 -33.38600 1.000 38.52000 217 ARG B N 1
ATOM 5871 C CA . ARG B 1 217 ? 24.13300 -7.23500 -34.11900 1.000 41.78000 217 ARG B CA 1
ATOM 5872 C C . ARG B 1 217 ? 22.74400 -6.68200 -34.41000 1.000 42.64000 217 ARG B C 1
ATOM 5873 O O . ARG B 1 217 ? 22.58700 -5.46600 -34.56000 1.000 46.87000 217 ARG B O 1
ATOM 5894 N N . TYR B 1 218 ? 21.72600 -7.54000 -34.50500 1.000 42.96000 218 TYR B N 1
ATOM 5895 C CA . TYR B 1 218 ? 20.38200 -7.08800 -34.85500 1.000 46.25000 218 TYR B CA 1
ATOM 5896 C C . TYR B 1 218 ? 19.39000 -7.24800 -33.70800 1.000 43.24000 218 TYR B C 1
ATOM 5897 O O . TYR B 1 218 ? 18.17900 -7.28100 -33.94100 1.000 46.89000 218 TYR B O 1
ATOM 5915 N N . LEU B 1 219 ? 19.87900 -7.32000 -32.48000 1.000 41.59000 219 LEU B N 1
ATOM 5916 C CA . LEU B 1 219 ? 19.02900 -7.44200 -31.30000 1.000 43.51000 219 LEU B CA 1
ATOM 5917 C C . LEU B 1 219 ? 18.70300 -6.05100 -30.76500 1.000 45.56000 219 LEU B C 1
ATOM 5918 O O . LEU B 1 219 ? 19.61100 -5.27900 -30.44500 1.000 45.74000 219 LEU B O 1
ATOM 5934 N N . GLU B 1 220 ? 17.41400 -5.73700 -30.67600 1.000 49.76000 220 GLU B N 1
ATOM 5935 C CA . GLU B 1 220 ? 16.96100 -4.42400 -30.23900 1.000 55.47000 220 GLU B CA 1
ATOM 5936 C C . GLU B 1 220 ? 16.73400 -4.40000 -28.72800 1.000 54.26000 220 GLU B C 1
ATOM 5937 O O . GLU B 1 220 ? 16.65300 -5.43600 -28.07000 1.000 49.56000 220 GLU B O 1
ATOM 5949 N N . GLY B 1 221 ? 16.62900 -3.18900 -28.18700 1.000 56.93000 221 GLY B N 1
ATOM 5950 C CA . GLY B 1 221 ? 16.45900 -3.00300 -26.76400 1.000 58.42000 221 GLY B CA 1
ATOM 5951 C C . GLY B 1 221 ? 15.05700 -3.33400 -26.30800 1.000 62.42000 221 GLY B C 1
ATOM 5952 O O . GLY B 1 221 ? 14.13300 -3.55500 -27.10700 1.000 66.37000 221 GLY B O 1
ATOM 5956 N N . PRO B 1 222 ? 14.87300 -3.36900 -24.99100 1.000 63.53000 222 PRO B N 1
ATOM 5957 C CA . PRO B 1 222 ? 13.57900 -3.77000 -24.43200 1.000 67.09000 222 PRO B CA 1
ATOM 5958 C C . PRO B 1 222 ? 12.52300 -2.68100 -24.56800 1.000 78.59000 222 PRO B C 1
ATOM 5959 O O . PRO B 1 222 ? 12.81900 -1.50400 -24.77300 1.000 77.93000 222 PRO B O 1
ATOM 5970 N N . ALA B 1 223 ? 11.27000 -3.11300 -24.45000 1.000 85.19000 223 ALA B N 1
ATOM 5971 C CA . ALA B 1 223 ? 10.12100 -2.21400 -24.51100 1.000 94.11000 223 ALA B CA 1
ATOM 5972 C C . ALA B 1 223 ? 10.17700 -1.32100 -25.74500 1.000 98.09000 223 ALA B C 1
ATOM 5973 O O . ALA B 1 223 ? 9.18500 -0.69000 -26.10900 1.000 105.03000 223 ALA B O 1
#

Radius of gyration: 21.26 Å; Cα contacts (8 Å, |Δi|>4): 994; chains: 2; bounding box: 47×50×56 Å

Solvent-accessible surface area: 16832 Å² total; per-residue (Å²): 232,50,107,15,29,64,68,0,44,141,7,0,90,73,1,35,108,73,2,35,26,131,138,169,25,27,2,2,99,151,2,1,8,16,36,90,59,119,28,115,102,129,32,58,85,22,15,40,0,0,11,0,3,0,46,18,51,87,6,95,14,28,7,6,78,46,0,11,120,0,47,29,0,29,5,1,1,0,5,55,6,64,0,42,85,54,5,17,91,58,0,34,57,0,156,67,0,20,15,0,17,0,80,93,11,132,0,41,34,111,8,45,45,89,2,16,72,0,57,67,0,15,42,0,15,0,6,33,5,126,0,35,16,70,0,74,0,0,82,83,0,112,36,0,14,47,0,4,0,2,79,12,98,1,44,42,78,0,10,95,65,10,110,46,15,127,20,42,176,104,66,42,57,71,48,10,214,154,16,126,27,42,55,158,140,58,122,24,31,92,60,0,49,156,5,1,105,56,1,17,101,74,1,47,25,193,143,26,9,8,100,80,10,0,2,10,2,46,49,117,20,112,130,88,36,120,84,31,25,36,0,0,2,0,33,2,79,62,85,88,5,94,17,37,7,2,74,47,0,4,113,0,47,28,0,22,18,1,2,0,2,55,5,72,0,33,88,47,3,20,81,65,0,30,56,0,165,68,0,24,12,0,24,0,93,87,13,147,0,42,33,121,12,23,60,86,0,27,67,1,30,75,0,8,49,0,24,0,12,40,6,120,0,36,14,69,0,66,6,0,95,51,0,90,14,0,23,60,0,8,0,2,81,6,99,0,44,28,109,30,7,104,78,0,95,87,19,131,20,27,191,100,93,41,24,69,43,13,226,179,29,90,41,73,106

Nearest PDB structures (foldseek):
  6r1h-assembly1_A  TM=1.005E+00  e=3.774E-36  Arabidopsis thaliana
  6r1h-assembly2_B  TM=9.869E-01  e=1.713E-30  Arabidopsis thaliana
  6qxp-assembly3_C  TM=6.659E-01  e=7.325E-09  Arabidopsis
  6qwn-assembly4_D  TM=6.877E-01  e=1.815E-08  Arabidopsis thaliana
  6qxp-assembly7_G  TM=6.482E-01  e=1.631E-08  Arabidopsis

Secondary structure (DSSP, 8-state):
---B-HHHHHHHHHHHHHHT------TTBTTEEEEEEE-SSS--EEEEEEEEE-TTS-------GGGGG-TT--EEE--SS--EEPPPGGGGG-TT--EEE--SSEEEEE--GGGGG-TT--EEE--SSEEEE--GGGTT-TT-SEEE--SSEE-EE--GGGGG-SS--EEE--S-TTEE----/--PBPHHHHHHHHHHHHHHT---GGGSTTEEEEEEE-TTT--EEEEEEEEE--SS---S---GGGGG-TT--EEE--SS--EEPPPGGGGG-TT--EEE--SSEEEEEPPGGGGG-TT--EEE--SSEEEE-SGGGGG-TT-SEEE--SSEEEEE--TTGGG-TT--EEE-TT-TEEEPP-